Protein AF-A0A414SFK8-F1 (afdb_monomer_lite)

Radius of gyration: 30.85 Å; chains: 1; bounding box: 80×55×101 Å

Secondary structure (DSSP, 8-state):
----------EEEEEEEEEEE---S---TT-TT-S--S-B--HHHHHHHTSSEEEEEEEEEEES-GGGGHHHHHHHHHHHHHHT-EEEEEEEEE-S----HHHHHHHHHHHHH----TTSS--EEEEEEE-SHHHHHTT--HHHHHHHHHHHTTT-TTEEEEEE--TTS-BSSGGGGG-TT-B--GGGGSPPBP--EE-TT-----TTGGG----TT-SEEE-S-EEE-TT-EEEEGGG--S-HHHHTTSSEETTTS-HHHHHHHHHHH-B-HHHHHHHHHHHHHHHHHHHHHHHHHHHHHS--TTHHHHHTTS-HHHHHHHHTTT------HHHHHHHHHHHHHHHHHHHHHHHHHHHHHHHHHHHSS-TTHHHHHHHHHHHHHHHHTTT-TT---TTHHHHHHHHHHHHTTT--SS-TTS---------TT-PPPPHHHHHHHHHH-TTS-HHHHHHHHHHHHHHHHHTT--SHHHHHHHHHHHHHHHHHHHHHHHHHHHHHHHHHH--

Sequence (511 aa):
MSESFIKTEKIAIDHLLVEITRKCQLRCAHCLRGDAQNINMSPKIIDKLLESVCVIGTLLFTGGEPTMNLEGMRYFLEKMKANNIALHKLRLITNGCDISEETSTLIKEYYDYITYNQEYGNHKIIISISSDIYHRQSGGNPEKAYDIYKSVFSEYPLVEIALYDISSIPLAIGRAESLEEANANIEAYMPFKKIEVMSKNSHHYCVVRKYYRLEDGIDELIMCPTYVSVYGRVFHAEDSQMEFEQEDNTGVSLECENLIDAIKEHNRDAEYCVACMLAKQLVKDTLLDGDIIVKWFKFINRKLNGYSERVRAVDVDNFNNLAEDGTKYSISDDEAIAVVKEWYDDVGEDGVLRVKKIINEVFEKHLLGEEGIYQRQKAEVAEMLVNLAKTANTIEAPQARGFIKIIAQLANIVERGENEEHFKKEKRYFDKHGEIFLKEDEEMVRGQHPQWSHKDCVRYANSEKWIKYYSGRASNEDKIQLIRHQMILEDIRKKYKASDTINAMLNIQEK

Foldseek 3Di:
DDPPPPPQAEEAEQAEEEAQAQDALFDQLQPQQADRDGFGFDLVLLCQQCVRYAEYNEYEYDHRASVVCLVSLVSSLVSCVVSNHAYQEYEYEGQLPDLDPSVLVSVVVVLVRHPDDPPDAQRAYEYEHEDDPRSVVRPGDRVVSQVSSCVSCVVPVRYHYYYDYPPPQGACHHSNVPPPRHHHDLLQLFFFAAFDKDAPDDDDLDLCCVVDDQDPPHGIYGPANWYQHSQGFIGGPVSVSHHPVVVVVAFFHSVVPHPVVSSVVNRVRGDHPLLSVVLVVVLCVVCVLVVVVVVVVVVVVDDPPCVVVVVVVDPVVVVCCVVVRVPPSDRDLVSSVVSVVSVCVVCPPVSVVVSVVSNVSSCCVVPVPDVPDVVVVVVVVVVVVVVVVVVVQDDDDPVVVSVVVVVVVSVVVPDDDDDPPPPPDDDWDDDDVGDTDDPVLLVVLCVVPVVDDSVLSSLQSVLVVLLVVLVPDDDPVSVVSNVVSVVSNVVSVCVVVVVVVVVVVVVVVVD

Organism: NCBI:txid40520

Structure (mmCIF, N/CA/C/O backbone):
data_AF-A0A414SFK8-F1
#
_entry.id   AF-A0A414SFK8-F1
#
loop_
_atom_site.group_PDB
_atom_site.id
_atom_site.type_symbol
_atom_site.label_atom_id
_atom_site.label_alt_id
_atom_site.label_comp_id
_atom_site.label_asym_id
_atom_site.label_entity_id
_atom_site.label_seq_id
_atom_site.pdbx_PDB_ins_code
_atom_site.Cartn_x
_atom_site.Cartn_y
_atom_site.Cartn_z
_atom_site.occupancy
_atom_site.B_iso_or_equiv
_atom_site.auth_seq_id
_atom_site.auth_comp_id
_atom_site.auth_asym_id
_atom_site.auth_atom_id
_atom_site.pdbx_PDB_model_num
ATOM 1 N N . MET A 1 1 ? -44.038 10.448 -11.517 1.00 35.31 1 MET A N 1
ATOM 2 C CA . MET A 1 1 ? -43.169 9.384 -10.983 1.00 35.31 1 MET A CA 1
ATOM 3 C C . MET A 1 1 ? -41.851 10.054 -10.678 1.00 35.31 1 MET A C 1
ATOM 5 O O . MET A 1 1 ? -41.242 10.572 -11.601 1.00 35.31 1 MET A O 1
ATOM 9 N N . SER A 1 2 ? -41.520 10.212 -9.399 1.00 38.69 2 SER A N 1
ATOM 10 C CA . SER A 1 2 ? -40.255 10.807 -8.977 1.00 38.69 2 SER A CA 1
ATOM 11 C C . SER A 1 2 ? -39.136 9.840 -9.339 1.00 38.69 2 SER A C 1
ATOM 13 O O . SER A 1 2 ? -39.106 8.732 -8.805 1.00 38.69 2 SER A O 1
ATOM 15 N N . GLU A 1 3 ? -38.248 10.244 -10.243 1.00 41.03 3 GLU A N 1
ATOM 16 C CA . GLU A 1 3 ? -36.920 9.647 -10.335 1.00 41.03 3 GLU A CA 1
ATOM 17 C C . GLU A 1 3 ? -36.302 9.760 -8.941 1.00 41.03 3 GLU A C 1
ATOM 19 O O . GLU A 1 3 ? -36.027 10.856 -8.449 1.00 41.03 3 GLU A O 1
ATOM 24 N N . SER A 1 4 ? -36.191 8.632 -8.241 1.00 40.22 4 SER A N 1
ATOM 25 C CA . SER A 1 4 ? -35.352 8.559 -7.059 1.00 40.22 4 SER A CA 1
ATOM 26 C C . SER A 1 4 ? -33.933 8.802 -7.553 1.00 40.22 4 SER A C 1
ATOM 28 O O . SER A 1 4 ? -33.309 7.896 -8.103 1.00 40.22 4 SER A O 1
ATOM 30 N N . PHE A 1 5 ? -33.444 10.033 -7.418 1.00 42.75 5 PHE A N 1
ATOM 31 C CA . PHE A 1 5 ? -32.019 10.312 -7.492 1.00 42.75 5 PHE A CA 1
ATOM 32 C C . PHE A 1 5 ? -31.371 9.478 -6.387 1.00 42.75 5 PHE A C 1
ATOM 34 O O . PHE A 1 5 ? -31.387 9.864 -5.218 1.00 42.75 5 PHE A O 1
ATOM 41 N N . ILE A 1 6 ? -30.885 8.285 -6.736 1.00 44.50 6 ILE A N 1
ATOM 42 C CA . ILE A 1 6 ? -30.001 7.521 -5.865 1.00 44.50 6 ILE A CA 1
ATOM 43 C C . ILE A 1 6 ? -28.760 8.395 -5.763 1.00 44.50 6 ILE A C 1
ATOM 45 O O . ILE A 1 6 ? -28.013 8.543 -6.727 1.00 44.50 6 ILE A O 1
ATOM 49 N N . LYS A 1 7 ? -28.614 9.084 -4.632 1.00 53.25 7 LYS A N 1
ATOM 50 C CA . LYS A 1 7 ? -27.418 9.858 -4.337 1.00 53.25 7 LYS A CA 1
ATOM 51 C C . LYS A 1 7 ? -26.270 8.851 -4.275 1.00 53.25 7 LYS A C 1
ATOM 53 O O . LYS A 1 7 ? -26.233 8.052 -3.345 1.00 53.25 7 LYS A O 1
ATOM 58 N N . THR A 1 8 ? -25.390 8.860 -5.273 1.00 67.06 8 THR A N 1
ATOM 59 C CA . THR A 1 8 ? -24.148 8.090 -5.217 1.00 67.06 8 THR A CA 1
ATOM 60 C C . THR A 1 8 ? -23.345 8.594 -4.026 1.00 67.06 8 THR A C 1
ATOM 62 O O . THR A 1 8 ? -23.148 9.805 -3.880 1.00 67.06 8 THR A O 1
ATOM 65 N N . GLU A 1 9 ? -22.958 7.672 -3.154 1.00 82.75 9 GLU A N 1
ATOM 66 C CA . GLU A 1 9 ? -22.122 7.953 -1.995 1.00 82.75 9 GLU A CA 1
ATOM 67 C C . GLU A 1 9 ? -20.788 8.551 -2.450 1.00 82.75 9 GLU A C 1
ATOM 69 O O . GLU A 1 9 ? -20.199 8.095 -3.431 1.00 82.75 9 GLU A O 1
ATOM 74 N N . LYS A 1 10 ? -20.340 9.616 -1.781 1.00 90.56 10 LYS A N 1
ATOM 75 C CA . LYS A 1 10 ? -19.069 10.279 -2.086 1.00 90.56 10 LYS A CA 1
ATOM 76 C C . LYS A 1 10 ? -17.994 9.845 -1.106 1.00 90.56 10 LYS A C 1
ATOM 78 O O . LYS A 1 10 ? -18.014 10.254 0.055 1.00 90.56 10 LYS A O 1
ATOM 83 N N . ILE A 1 11 ? -17.043 9.063 -1.605 1.00 94.06 11 ILE A N 1
ATOM 84 C CA . ILE A 1 11 ? -15.969 8.474 -0.808 1.00 94.06 11 ILE A CA 1
ATOM 85 C C . ILE A 1 11 ? -14.662 9.223 -1.060 1.00 94.06 11 ILE A C 1
ATOM 87 O O . ILE A 1 11 ? -14.257 9.423 -2.210 1.00 94.06 11 ILE A O 1
ATOM 91 N N . ALA A 1 12 ? -13.986 9.604 0.016 1.00 93.06 12 ALA A N 1
ATOM 92 C CA . ALA A 1 12 ? -12.593 10.026 -0.011 1.00 93.06 12 ALA A CA 1
ATOM 93 C C . ALA A 1 12 ? -11.696 8.889 0.495 1.00 93.06 12 ALA A C 1
ATOM 95 O O . ALA A 1 12 ? -12.040 8.204 1.457 1.00 93.06 12 ALA A O 1
ATOM 96 N N . ILE A 1 13 ? -10.539 8.696 -0.135 1.00 93.81 13 ILE A N 1
ATOM 97 C CA . ILE A 1 13 ? -9.527 7.725 0.294 1.00 93.81 13 ILE A CA 1
ATOM 98 C C . ILE A 1 13 ? -8.239 8.472 0.575 1.00 93.81 13 ILE A C 1
ATOM 100 O O . ILE A 1 13 ? -7.721 9.145 -0.314 1.00 93.81 13 ILE A O 1
ATOM 104 N N . ASP A 1 14 ? -7.696 8.334 1.779 1.00 90.38 14 ASP A N 1
ATOM 105 C CA . ASP A 1 14 ? -6.441 9.003 2.113 1.00 90.38 14 ASP A CA 1
ATOM 106 C C . ASP A 1 14 ? -5.237 8.345 1.419 1.00 90.38 14 ASP A C 1
ATOM 108 O O . ASP A 1 14 ? -4.457 9.008 0.735 1.00 90.38 14 ASP A O 1
ATOM 112 N N . HIS A 1 15 ? -5.136 7.015 1.492 1.00 92.50 15 HIS A N 1
ATOM 113 C CA . HIS A 1 15 ? -4.057 6.239 0.879 1.00 92.50 15 HIS A CA 1
ATOM 114 C C . HIS A 1 15 ? -4.595 5.006 0.144 1.00 92.50 15 HIS A C 1
ATOM 116 O O . HIS A 1 15 ? -5.118 4.081 0.767 1.00 92.50 15 HIS A O 1
ATOM 122 N N . LEU A 1 16 ? -4.410 4.967 -1.177 1.00 97.19 16 LEU A N 1
ATOM 123 C CA . LEU A 1 16 ? -4.810 3.866 -2.050 1.00 97.19 16 LEU A CA 1
ATOM 124 C C . LEU A 1 16 ? -3.583 3.227 -2.712 1.00 97.19 16 LEU A C 1
ATOM 126 O O . LEU A 1 16 ? -2.875 3.877 -3.481 1.00 97.19 16 LEU A O 1
ATOM 130 N N . LEU A 1 17 ? -3.355 1.944 -2.442 1.00 97.88 17 LEU A N 1
ATOM 131 C CA . LEU A 1 17 ? -2.344 1.122 -3.098 1.00 97.88 17 LEU A CA 1
ATOM 132 C C . LEU A 1 17 ? -3.031 0.222 -4.125 1.00 97.88 17 LEU A C 1
ATOM 134 O O . LEU A 1 17 ? -3.927 -0.547 -3.783 1.00 97.88 17 LEU A O 1
ATOM 138 N N . VAL A 1 18 ? -2.595 0.306 -5.377 1.00 98.31 18 VAL A N 1
ATOM 139 C CA . VAL A 1 18 ? -3.179 -0.443 -6.493 1.00 98.31 18 VAL A CA 1
ATOM 140 C C . VAL A 1 18 ? -2.128 -1.379 -7.066 1.00 98.31 18 VAL A C 1
ATOM 142 O O . VAL A 1 18 ? -1.148 -0.929 -7.670 1.00 98.31 18 VAL A O 1
ATOM 145 N N . GLU A 1 19 ? -2.342 -2.685 -6.909 1.00 97.94 19 GLU A N 1
ATOM 146 C CA . GLU A 1 19 ? -1.593 -3.702 -7.641 1.00 97.94 19 GLU A CA 1
ATOM 147 C C . GLU A 1 19 ? -2.032 -3.700 -9.104 1.00 97.94 19 GLU A C 1
ATOM 149 O O . GLU A 1 19 ? -2.952 -4.407 -9.517 1.00 97.94 19 GLU A O 1
ATOM 154 N N . ILE A 1 20 ? -1.376 -2.879 -9.918 1.00 98.50 20 ILE A N 1
ATOM 155 C CA . ILE A 1 20 ? -1.785 -2.707 -11.312 1.00 98.50 20 ILE A CA 1
ATOM 156 C C . ILE A 1 20 ? -1.365 -3.904 -12.181 1.00 98.50 20 ILE A C 1
ATOM 158 O O . ILE A 1 20 ? -1.947 -4.143 -13.244 1.00 98.50 20 ILE A O 1
ATOM 162 N N . THR A 1 21 ? -0.361 -4.676 -11.750 1.00 98.62 21 THR A N 1
ATOM 163 C CA . THR A 1 21 ? 0.155 -5.850 -12.466 1.00 98.62 21 THR A CA 1
ATOM 164 C C . THR A 1 21 ? 0.983 -6.764 -11.567 1.00 98.62 21 THR A C 1
ATOM 166 O O . THR A 1 21 ? 1.664 -6.298 -10.662 1.00 98.62 21 THR A O 1
ATOM 169 N N . ARG A 1 22 ? 1.011 -8.064 -11.866 1.00 98.19 22 ARG A N 1
ATOM 170 C CA . ARG A 1 22 ? 1.946 -9.030 -11.256 1.00 98.19 22 ARG A CA 1
ATOM 171 C C . ARG A 1 22 ? 3.160 -9.330 -12.134 1.00 98.19 22 ARG A C 1
ATOM 173 O O . ARG A 1 22 ? 4.032 -10.112 -11.748 1.00 98.19 22 ARG A O 1
ATOM 180 N N . LYS A 1 23 ? 3.238 -8.710 -13.316 1.00 98.44 23 LYS A N 1
ATOM 181 C CA . LYS A 1 23 ? 4.384 -8.838 -14.219 1.00 98.44 23 LYS A CA 1
ATOM 182 C C . LYS A 1 23 ? 5.592 -8.160 -13.600 1.00 98.44 23 LYS A C 1
ATOM 184 O O . LYS A 1 23 ? 5.472 -7.078 -13.045 1.00 98.44 23 LYS A O 1
ATOM 189 N N . CYS A 1 24 ? 6.759 -8.768 -13.749 1.00 97.94 24 CYS A N 1
ATOM 190 C CA . CYS A 1 24 ? 8.037 -8.155 -13.423 1.00 97.94 24 CYS A CA 1
ATOM 191 C C . CYS A 1 24 ? 9.111 -8.777 -14.315 1.00 97.94 24 CYS A C 1
ATOM 193 O O . CYS A 1 24 ? 9.146 -9.994 -14.495 1.00 97.94 24 CYS A O 1
ATOM 195 N N . GLN A 1 25 ? 9.978 -7.946 -14.882 1.00 96.75 25 GLN A N 1
ATOM 196 C CA . GLN A 1 25 ? 11.126 -8.384 -15.678 1.00 96.75 25 GLN A CA 1
ATOM 197 C C . GLN A 1 25 ? 12.316 -8.827 -14.819 1.00 96.75 25 GLN A C 1
ATOM 199 O O . GLN A 1 25 ? 13.247 -9.440 -15.338 1.00 96.75 25 GLN A O 1
ATOM 204 N N . LEU A 1 26 ? 12.305 -8.517 -13.519 1.00 96.06 26 LEU A N 1
ATOM 205 C CA . LEU A 1 26 ? 13.343 -8.937 -12.586 1.00 96.06 26 LEU A CA 1
ATOM 206 C C . LEU A 1 26 ? 12.920 -10.180 -11.807 1.00 96.06 26 LEU A C 1
ATOM 208 O O . LEU A 1 26 ? 11.752 -10.380 -11.476 1.00 96.06 26 LEU A O 1
ATOM 212 N N . ARG A 1 27 ? 13.917 -10.987 -11.437 1.00 95.44 27 ARG A N 1
ATOM 213 C CA . ARG A 1 27 ? 13.750 -12.165 -10.581 1.00 95.44 27 ARG A CA 1
ATOM 214 C C . ARG A 1 27 ? 14.503 -12.005 -9.258 1.00 95.44 27 ARG A C 1
ATOM 216 O O . ARG A 1 27 ? 15.289 -12.865 -8.875 1.00 95.44 27 ARG A O 1
ATOM 223 N N . CYS A 1 28 ? 14.255 -10.891 -8.563 1.00 93.12 28 CYS A N 1
ATOM 224 C CA . CYS A 1 28 ? 14.889 -10.555 -7.285 1.00 93.12 28 CYS A CA 1
ATOM 225 C C . CYS A 1 28 ? 14.759 -11.693 -6.273 1.00 93.12 28 CYS A C 1
ATOM 227 O O . CYS A 1 28 ? 13.638 -12.091 -5.948 1.00 93.12 28 CYS A O 1
ATOM 229 N N . ALA A 1 29 ? 15.885 -12.182 -5.750 1.00 91.12 29 ALA A N 1
ATOM 230 C CA . ALA A 1 29 ? 15.900 -13.288 -4.794 1.00 91.12 29 ALA A CA 1
ATOM 231 C C . ALA A 1 29 ? 15.123 -12.969 -3.505 1.00 91.12 29 ALA A C 1
ATOM 233 O O . ALA A 1 29 ? 14.539 -13.866 -2.923 1.00 91.12 29 ALA A O 1
ATOM 234 N N . HIS A 1 30 ? 15.034 -11.695 -3.106 1.00 90.50 30 HIS A N 1
ATOM 235 C CA . HIS A 1 30 ? 14.274 -11.290 -1.921 1.00 90.50 30 HIS A CA 1
ATOM 236 C C . HIS A 1 30 ? 12.776 -11.029 -2.155 1.00 90.50 30 HIS A C 1
ATOM 238 O O . HIS A 1 30 ? 12.106 -10.499 -1.271 1.00 90.50 30 HIS A O 1
ATOM 244 N N . CYS A 1 31 ? 12.247 -11.279 -3.356 1.00 93.06 31 CYS A N 1
ATOM 245 C CA . CYS A 1 31 ? 10.874 -10.883 -3.659 1.00 93.06 31 CYS A CA 1
ATOM 246 C C . CYS A 1 31 ? 9.880 -11.680 -2.806 1.00 93.06 31 CYS A C 1
ATOM 248 O O . CYS A 1 31 ? 9.648 -12.865 -3.054 1.00 93.06 31 CYS A O 1
ATOM 250 N N . LEU A 1 32 ? 9.272 -10.985 -1.841 1.00 91.12 32 LEU A N 1
ATOM 251 C CA . LEU A 1 32 ? 8.281 -11.542 -0.918 1.00 91.12 32 LEU A CA 1
ATOM 252 C C . LEU A 1 32 ? 6.993 -11.985 -1.620 1.00 91.12 32 LEU A C 1
ATOM 254 O O . LEU A 1 32 ? 6.227 -12.754 -1.063 1.00 91.12 32 LEU A O 1
ATOM 258 N N . ARG A 1 33 ? 6.751 -11.491 -2.841 1.00 93.38 33 ARG A N 1
ATOM 259 C CA . ARG A 1 33 ? 5.560 -11.817 -3.634 1.00 93.38 33 ARG A CA 1
ATOM 260 C C . ARG A 1 33 ? 5.656 -13.173 -4.338 1.00 93.38 33 ARG A C 1
ATOM 262 O O . ARG A 1 33 ? 4.652 -13.634 -4.863 1.00 93.38 33 ARG A O 1
ATOM 269 N N . GLY A 1 34 ? 6.846 -13.782 -4.364 1.00 93.19 34 GLY A N 1
ATOM 270 C CA . GLY A 1 34 ? 7.109 -15.016 -5.101 1.00 93.19 34 GLY A CA 1
ATOM 271 C C . GLY A 1 34 ? 7.514 -14.766 -6.557 1.00 93.19 34 GLY A C 1
ATOM 272 O O . GLY A 1 34 ? 8.214 -13.796 -6.882 1.00 93.19 34 GLY A O 1
ATOM 273 N N . ASP A 1 35 ? 7.136 -15.682 -7.447 1.00 94.62 35 ASP A N 1
ATOM 274 C CA . ASP A 1 35 ? 7.409 -15.562 -8.880 1.00 94.62 35 ASP A CA 1
ATOM 275 C C . ASP A 1 35 ? 6.432 -14.608 -9.581 1.00 94.62 35 ASP A C 1
ATOM 277 O O . ASP A 1 35 ? 5.259 -14.505 -9.240 1.00 94.62 35 ASP A O 1
ATOM 281 N N . ALA A 1 36 ? 6.938 -13.871 -10.576 1.00 96.69 36 ALA A N 1
ATOM 282 C CA . ALA A 1 36 ? 6.114 -12.940 -11.337 1.00 96.69 36 ALA A CA 1
ATOM 283 C C . ALA A 1 36 ? 5.043 -13.697 -12.134 1.00 96.69 36 ALA A C 1
ATOM 285 O O . ALA A 1 36 ? 5.324 -14.730 -12.747 1.00 96.69 36 ALA A O 1
ATOM 286 N N . GLN A 1 37 ? 3.835 -13.142 -12.188 1.00 97.50 37 GLN A N 1
ATOM 287 C CA . GLN A 1 37 ? 2.703 -13.730 -12.902 1.00 97.50 37 GLN A CA 1
ATOM 288 C C . GLN A 1 37 ? 2.314 -12.825 -14.078 1.00 97.50 37 GLN A C 1
ATOM 290 O O . GLN A 1 37 ? 2.350 -11.599 -13.985 1.00 97.50 37 GLN A O 1
ATOM 295 N N . ASN A 1 38 ? 1.930 -13.404 -15.218 1.00 97.44 38 ASN A N 1
ATOM 296 C CA . ASN A 1 38 ? 1.583 -12.636 -16.420 1.00 97.44 38 ASN A CA 1
ATOM 297 C C . ASN A 1 38 ? 0.151 -12.067 -16.356 1.00 97.44 38 ASN A C 1
ATOM 299 O O . ASN A 1 38 ? -0.699 -12.427 -17.170 1.00 97.44 38 ASN A O 1
ATOM 303 N N . ILE A 1 39 ? -0.122 -11.210 -15.370 1.00 98.00 39 ILE A N 1
ATOM 304 C CA . ILE A 1 39 ? -1.474 -10.751 -15.022 1.00 98.00 39 ILE A CA 1
ATOM 305 C C . ILE A 1 39 ? -1.474 -9.235 -14.846 1.00 98.00 39 ILE A C 1
ATOM 307 O O . ILE A 1 39 ? -0.597 -8.681 -14.188 1.00 98.00 39 ILE A O 1
ATOM 311 N N . ASN A 1 40 ? -2.464 -8.577 -15.442 1.00 98.56 40 ASN A N 1
ATOM 312 C CA . ASN A 1 40 ? -2.733 -7.149 -15.303 1.00 98.56 40 ASN A CA 1
ATOM 313 C C . ASN A 1 40 ? -4.104 -6.958 -14.656 1.00 98.56 40 ASN A C 1
ATOM 315 O O . ASN A 1 40 ? -5.007 -7.765 -14.890 1.00 98.56 40 ASN A O 1
ATOM 319 N N . MET A 1 41 ? -4.270 -5.874 -13.899 1.00 98.00 41 MET A N 1
ATOM 320 C CA . MET A 1 41 ? -5.573 -5.502 -13.356 1.00 98.00 41 MET A CA 1
ATOM 321 C C . MET A 1 41 ? -6.537 -5.196 -14.504 1.00 98.00 41 MET A C 1
ATOM 323 O O . MET A 1 41 ? -6.173 -4.529 -15.476 1.00 98.00 41 MET A O 1
ATOM 327 N N . SER A 1 42 ? -7.769 -5.696 -14.404 1.00 97.56 42 SER A N 1
ATOM 328 C CA . SER A 1 42 ? -8.761 -5.495 -15.459 1.00 97.56 42 SER A CA 1
ATOM 329 C C . SER A 1 42 ? -9.397 -4.094 -15.396 1.00 97.56 42 SER A C 1
ATOM 331 O O . SER A 1 42 ? -9.637 -3.578 -14.301 1.00 97.56 42 SER A O 1
ATOM 333 N N . PRO A 1 43 ? -9.781 -3.506 -16.547 1.00 97.75 43 PRO A N 1
ATOM 334 C CA . PRO A 1 43 ? -10.561 -2.267 -16.595 1.00 97.75 43 PRO A CA 1
ATOM 335 C C . PRO A 1 43 ? -11.843 -2.305 -15.753 1.00 97.75 43 PRO A C 1
ATOM 337 O O . PRO A 1 43 ? -12.206 -1.311 -15.136 1.00 97.75 43 PRO A O 1
ATOM 340 N N . LYS A 1 44 ? -12.502 -3.470 -15.674 1.00 96.69 44 LYS A N 1
ATOM 341 C CA . LYS A 1 44 ? -13.716 -3.678 -14.869 1.00 96.69 44 LYS A CA 1
ATOM 342 C C . LYS A 1 44 ? -13.462 -3.431 -13.377 1.00 96.69 44 LYS A C 1
ATOM 344 O O . LYS A 1 44 ? -14.298 -2.825 -12.716 1.00 96.69 44 LYS A O 1
ATOM 349 N N . ILE A 1 45 ? -12.324 -3.890 -12.855 1.00 96.94 45 ILE A N 1
ATOM 350 C CA . ILE A 1 45 ? -11.947 -3.676 -11.450 1.00 96.94 45 ILE A CA 1
ATOM 351 C C . ILE A 1 45 ? -11.664 -2.194 -11.199 1.00 96.94 45 ILE A C 1
ATOM 353 O O . ILE A 1 45 ? -12.142 -1.652 -10.208 1.00 96.94 45 ILE A O 1
ATOM 357 N N . ILE A 1 46 ? -10.947 -1.532 -12.113 1.00 98.06 46 ILE A N 1
ATOM 358 C CA . ILE A 1 46 ? -10.656 -0.093 -12.022 1.00 98.06 46 ILE A CA 1
ATOM 359 C C . ILE A 1 46 ? -11.957 0.718 -12.013 1.00 98.06 46 ILE A C 1
ATOM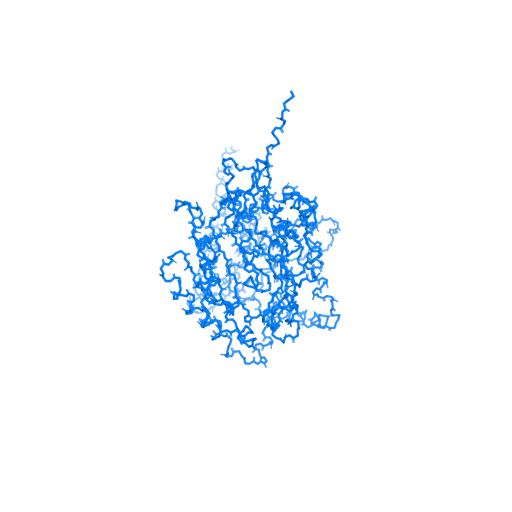 361 O O . ILE A 1 46 ? -12.148 1.567 -11.145 1.00 98.06 46 ILE A O 1
ATOM 365 N N . ASP A 1 47 ? -12.877 0.416 -12.931 1.00 96.56 47 ASP A N 1
ATOM 366 C CA . ASP A 1 47 ? -14.190 1.063 -13.003 1.00 96.56 47 ASP A CA 1
ATOM 367 C C . ASP A 1 47 ? -14.966 0.904 -11.697 1.00 96.56 47 ASP A C 1
ATOM 369 O O . ASP A 1 47 ? -15.543 1.867 -11.197 1.00 96.56 47 ASP A O 1
ATOM 373 N N . LYS A 1 48 ? -14.952 -0.308 -11.133 1.00 95.12 48 LYS A N 1
ATOM 374 C CA . LYS A 1 48 ? -15.679 -0.626 -9.907 1.00 95.12 48 LYS A CA 1
ATOM 375 C C . LYS A 1 48 ? -15.074 0.040 -8.672 1.00 95.12 48 LYS A C 1
ATOM 377 O O . LYS A 1 48 ? -15.810 0.541 -7.828 1.00 95.12 48 LYS A O 1
ATOM 382 N N . LEU A 1 49 ? -13.746 0.082 -8.589 1.00 96.38 49 LEU A N 1
ATOM 383 C CA . LEU A 1 49 ? -13.014 0.773 -7.530 1.00 96.38 49 LEU A CA 1
ATOM 384 C C . LEU A 1 49 ? -13.316 2.277 -7.526 1.00 96.38 49 LEU A C 1
ATOM 386 O O . LEU A 1 49 ? -13.504 2.862 -6.465 1.00 96.38 49 LEU A O 1
ATOM 390 N N . LEU A 1 50 ? -13.378 2.895 -8.707 1.00 96.56 50 LEU A N 1
ATOM 391 C CA . LEU A 1 50 ? -13.528 4.343 -8.870 1.00 96.56 50 LEU A CA 1
ATOM 392 C C . LEU A 1 50 ? -14.988 4.814 -8.997 1.00 96.56 50 LEU A C 1
ATOM 394 O O . LEU A 1 50 ? -15.223 6.002 -9.207 1.00 96.56 50 LEU A O 1
ATOM 398 N N . GLU A 1 51 ? -15.968 3.914 -8.872 1.00 92.50 51 GLU A N 1
ATOM 399 C CA . GLU A 1 51 ? -17.397 4.200 -9.089 1.00 92.50 51 GLU A CA 1
ATOM 400 C C . GLU A 1 51 ? -17.959 5.254 -8.116 1.00 92.50 51 GLU A C 1
ATOM 402 O O . GLU A 1 51 ? -18.787 6.078 -8.500 1.00 92.50 51 GLU A O 1
ATOM 407 N N . SER A 1 52 ? -17.519 5.238 -6.855 1.00 89.00 52 SER A N 1
ATOM 408 C CA . SER A 1 52 ? -18.016 6.124 -5.781 1.00 89.00 52 SER A CA 1
ATOM 409 C C . SER A 1 52 ? -16.911 6.968 -5.130 1.00 89.00 52 SER A C 1
ATOM 411 O O . SER A 1 52 ? -17.149 7.717 -4.183 1.00 89.00 52 SER A O 1
ATOM 413 N N . VAL A 1 53 ? -15.686 6.871 -5.650 1.00 95.44 53 VAL A N 1
ATOM 414 C CA . VAL A 1 53 ? -14.536 7.637 -5.163 1.00 95.44 53 VAL A CA 1
ATOM 415 C C . VAL A 1 53 ? -14.554 9.022 -5.794 1.00 95.44 53 VAL A C 1
ATOM 417 O O . VAL A 1 53 ? -14.719 9.159 -7.000 1.00 95.44 53 VAL A O 1
ATOM 420 N N . CYS A 1 54 ? -14.367 10.055 -4.979 1.00 94.31 54 CYS A N 1
ATOM 421 C CA . CYS A 1 54 ? -14.302 11.446 -5.431 1.00 94.31 54 CYS A CA 1
ATOM 422 C C . CYS A 1 54 ? -12.982 12.138 -5.074 1.00 94.31 54 CYS A C 1
ATOM 424 O O . CYS A 1 54 ? -12.634 13.134 -5.705 1.00 94.31 54 CYS A O 1
ATOM 426 N N . VAL A 1 55 ? -12.223 11.596 -4.117 1.00 92.75 55 VAL A N 1
ATOM 427 C CA . VAL A 1 55 ? -10.902 12.101 -3.728 1.00 92.75 55 VAL A CA 1
ATOM 428 C C . VAL A 1 55 ? -9.975 10.928 -3.428 1.00 92.75 55 VAL A C 1
ATOM 430 O O . VAL A 1 55 ? -10.353 10.002 -2.709 1.00 92.75 55 VAL A O 1
ATOM 433 N N . ILE A 1 56 ? -8.750 11.000 -3.943 1.00 93.88 56 ILE A N 1
ATOM 434 C CA . ILE A 1 56 ? -7.627 10.144 -3.571 1.00 93.88 56 ILE A CA 1
ATOM 435 C C . ILE A 1 56 ? -6.494 11.049 -3.080 1.00 93.88 56 ILE A C 1
ATOM 437 O O . ILE A 1 56 ? -5.914 11.815 -3.853 1.00 93.88 56 ILE A O 1
ATOM 441 N N . GLY A 1 57 ? -6.164 10.950 -1.793 1.00 90.00 57 GLY A N 1
ATOM 442 C CA . GLY A 1 57 ? -5.045 11.669 -1.193 1.00 90.00 57 GLY A CA 1
ATOM 443 C C . GLY A 1 57 ? -3.726 11.214 -1.811 1.00 90.00 57 GLY A C 1
ATOM 444 O O . GLY A 1 57 ? -3.057 11.969 -2.510 1.00 90.00 57 GLY A O 1
ATOM 445 N N . THR A 1 58 ? -3.375 9.947 -1.621 1.00 92.06 58 THR A N 1
ATOM 446 C CA . THR A 1 58 ? -2.183 9.331 -2.206 1.00 92.06 58 THR A CA 1
ATOM 447 C C . THR A 1 58 ? -2.558 8.090 -2.999 1.00 92.06 58 THR A C 1
ATOM 449 O O . THR A 1 58 ? -3.025 7.108 -2.428 1.00 92.06 58 THR A O 1
ATOM 452 N N . LEU A 1 59 ? -2.276 8.107 -4.299 1.00 97.12 59 LEU A N 1
ATOM 453 C CA . LEU A 1 59 ? -2.303 6.924 -5.154 1.00 97.12 59 LEU A CA 1
ATOM 454 C C . LEU A 1 59 ? -0.901 6.325 -5.231 1.00 97.12 59 LEU A C 1
ATOM 456 O O . LEU A 1 59 ? 0.045 7.024 -5.586 1.00 97.12 59 LEU A O 1
ATOM 460 N N . LEU A 1 60 ? -0.758 5.039 -4.933 1.00 96.81 60 LEU A N 1
ATOM 461 C CA . LEU A 1 60 ? 0.488 4.298 -5.091 1.00 96.81 60 LEU A CA 1
ATOM 462 C C . LEU A 1 60 ? 0.275 3.142 -6.067 1.00 96.81 60 LEU A C 1
ATOM 464 O O . LEU A 1 60 ? -0.481 2.215 -5.777 1.00 96.81 60 LEU A O 1
ATOM 468 N N . PHE A 1 61 ? 0.980 3.168 -7.198 1.00 97.94 61 PHE A N 1
ATOM 469 C CA . PHE A 1 61 ? 1.034 2.015 -8.098 1.00 97.94 61 PHE A CA 1
ATOM 470 C C . PHE A 1 61 ? 2.104 1.026 -7.641 1.00 97.94 61 PHE A C 1
ATOM 472 O O . PHE A 1 61 ? 3.258 1.400 -7.419 1.00 97.94 61 PHE A O 1
ATOM 479 N N . THR A 1 62 ? 1.700 -0.235 -7.497 1.00 94.44 62 THR A N 1
ATOM 480 C CA . THR A 1 62 ? 2.536 -1.347 -7.031 1.00 94.44 62 THR A CA 1
ATOM 481 C C . THR A 1 62 ? 2.243 -2.628 -7.819 1.00 94.44 62 THR A C 1
ATOM 483 O O . THR A 1 62 ? 1.482 -2.620 -8.792 1.00 94.44 62 THR A O 1
ATOM 486 N N . GLY A 1 63 ? 2.860 -3.729 -7.394 1.00 94.25 63 GLY A N 1
ATOM 487 C CA . GLY A 1 63 ? 2.637 -5.080 -7.881 1.00 94.25 63 GLY A CA 1
ATOM 488 C C . GLY A 1 63 ? 3.949 -5.832 -8.051 1.00 94.25 63 GLY A C 1
ATOM 489 O O . GLY A 1 63 ? 4.771 -5.853 -7.139 1.00 94.25 63 GLY A O 1
ATOM 490 N N . GLY A 1 64 ? 4.152 -6.441 -9.220 1.00 96.12 64 GLY A N 1
ATOM 491 C CA . GLY A 1 64 ? 5.472 -6.919 -9.634 1.00 96.12 64 GLY A CA 1
ATOM 492 C C . GLY A 1 64 ? 6.383 -5.743 -9.998 1.00 96.12 64 GLY A C 1
ATOM 493 O O . GLY A 1 64 ? 7.244 -5.339 -9.226 1.00 96.12 64 GLY A O 1
ATOM 494 N N . GLU A 1 65 ? 6.180 -5.186 -11.187 1.00 97.69 65 GLU A N 1
ATOM 495 C CA . GLU A 1 65 ? 6.741 -3.914 -11.634 1.00 97.69 65 GLU A CA 1
ATOM 496 C C . GLU A 1 65 ? 5.616 -3.094 -12.281 1.00 97.69 65 GLU A C 1
ATOM 498 O O . GLU A 1 65 ? 5.156 -3.460 -13.365 1.00 97.69 65 GLU A O 1
ATOM 503 N N . PRO A 1 66 ? 5.159 -1.991 -11.666 1.00 97.94 66 PRO A N 1
ATOM 504 C CA . PRO A 1 66 ? 4.019 -1.227 -12.173 1.00 97.94 66 PRO A CA 1
ATOM 505 C C . PRO A 1 66 ? 4.224 -0.692 -13.598 1.00 97.94 66 PRO A C 1
ATOM 507 O O . PRO A 1 66 ? 3.272 -0.681 -14.380 1.00 97.94 66 PRO A O 1
ATOM 510 N N . THR A 1 67 ? 5.458 -0.338 -13.984 1.00 97.94 67 THR A N 1
ATOM 511 C CA . THR A 1 67 ? 5.759 0.143 -15.349 1.00 97.94 67 THR A CA 1
ATOM 512 C C . THR A 1 67 ? 5.564 -0.924 -16.436 1.00 97.94 67 THR A C 1
ATOM 514 O O . THR A 1 67 ? 5.448 -0.593 -17.610 1.00 97.94 67 THR A O 1
ATOM 517 N N . MET A 1 68 ? 5.387 -2.203 -16.079 1.00 98.19 68 MET A N 1
ATOM 518 C CA . MET A 1 68 ? 4.996 -3.263 -17.024 1.00 98.19 68 MET A CA 1
ATOM 519 C C . MET A 1 68 ? 3.504 -3.225 -17.413 1.00 98.19 68 MET A C 1
ATOM 521 O O . MET A 1 68 ? 3.054 -4.058 -18.209 1.00 98.19 68 MET A O 1
ATOM 525 N N . ASN A 1 69 ? 2.721 -2.290 -16.860 1.00 98.44 69 ASN A N 1
ATOM 526 C CA . ASN A 1 69 ? 1.319 -2.068 -17.220 1.00 98.44 69 ASN A CA 1
ATOM 527 C C . ASN A 1 69 ? 0.958 -0.574 -17.340 1.00 98.44 69 ASN A C 1
ATOM 529 O O . ASN A 1 69 ? 0.018 -0.090 -16.703 1.00 98.44 69 ASN A O 1
ATOM 533 N N . LEU A 1 70 ? 1.679 0.146 -18.207 1.00 98.56 70 LEU A N 1
ATOM 534 C CA . LEU A 1 70 ? 1.391 1.554 -18.522 1.00 98.56 70 LEU A CA 1
ATOM 535 C C . LEU A 1 70 ? -0.032 1.763 -19.053 1.00 98.56 70 LEU A C 1
ATOM 537 O O . LEU A 1 70 ? -0.658 2.771 -18.740 1.00 98.56 70 LEU A O 1
ATOM 541 N N . GLU A 1 71 ? -0.572 0.803 -19.807 1.00 98.50 71 GLU A N 1
ATOM 542 C CA . GLU A 1 71 ? -1.953 0.852 -20.299 1.00 98.50 71 GLU A CA 1
ATOM 543 C C . GLU A 1 71 ? -2.964 0.871 -19.144 1.00 98.50 71 GLU A C 1
ATOM 545 O O . GLU A 1 71 ? -3.858 1.716 -19.127 1.00 98.50 71 GLU A O 1
ATOM 550 N N . GLY A 1 72 ? -2.793 0.004 -18.140 1.00 98.56 72 GLY A N 1
ATOM 551 C CA . GLY A 1 72 ? -3.636 -0.003 -16.944 1.00 98.56 72 GLY A CA 1
ATOM 552 C C . GLY A 1 72 ? -3.525 1.294 -16.143 1.00 98.56 72 GLY A C 1
ATOM 553 O O . GLY A 1 72 ? -4.544 1.860 -15.749 1.00 98.56 72 GLY A O 1
ATOM 554 N N . MET A 1 73 ? -2.306 1.810 -15.960 1.00 98.75 73 MET A N 1
ATOM 555 C CA . MET A 1 73 ? -2.078 3.101 -15.297 1.00 98.75 73 MET A CA 1
ATOM 556 C C . MET A 1 73 ? -2.725 4.265 -16.064 1.00 98.75 73 MET A C 1
ATOM 558 O O . MET A 1 73 ? -3.295 5.166 -15.449 1.00 98.75 73 MET A O 1
ATOM 562 N N . ARG A 1 74 ? -2.675 4.255 -17.399 1.00 98.75 74 ARG A N 1
ATOM 563 C CA . ARG A 1 74 ? -3.320 5.265 -18.249 1.00 98.75 74 ARG A CA 1
ATOM 564 C C . ARG A 1 74 ? -4.839 5.163 -18.180 1.00 98.75 74 ARG A C 1
ATOM 566 O O . ARG A 1 74 ? -5.504 6.173 -17.996 1.00 98.75 74 ARG A O 1
ATOM 573 N N . TYR A 1 75 ? -5.390 3.953 -18.255 1.00 98.81 75 TYR A N 1
ATOM 574 C CA . TYR A 1 75 ? -6.826 3.730 -18.101 1.00 98.81 75 TYR A CA 1
ATOM 575 C C . TYR A 1 75 ? -7.338 4.226 -16.741 1.00 98.81 75 TYR A C 1
ATOM 577 O O . TYR A 1 75 ? -8.390 4.858 -16.672 1.00 98.81 75 TYR A O 1
ATOM 585 N N . PHE A 1 76 ? -6.566 4.004 -15.673 1.00 98.75 76 PHE A N 1
ATOM 586 C CA . PHE A 1 76 ? -6.862 4.527 -14.340 1.00 98.75 76 PHE A CA 1
ATOM 587 C C . PHE A 1 76 ? -6.965 6.058 -14.343 1.00 98.75 76 PHE A C 1
ATOM 589 O O . PHE A 1 76 ? -7.969 6.602 -13.887 1.00 98.75 76 PHE A O 1
ATOM 596 N N . LEU A 1 77 ? -5.981 6.751 -14.930 1.00 98.69 77 LEU A N 1
ATOM 597 C CA . LEU A 1 77 ? -5.986 8.211 -15.063 1.00 98.69 77 LEU A CA 1
ATOM 598 C C . LEU A 1 77 ? -7.207 8.714 -15.843 1.00 98.69 77 LEU A C 1
ATOM 600 O O . LEU A 1 77 ? -7.878 9.652 -15.415 1.00 98.69 77 LEU A O 1
ATOM 604 N N . GLU A 1 78 ? -7.523 8.080 -16.972 1.00 98.56 78 GLU A N 1
ATOM 605 C CA . GLU A 1 78 ? -8.677 8.458 -17.792 1.00 98.56 78 GLU A CA 1
ATOM 606 C C . GLU A 1 78 ? -10.001 8.261 -17.046 1.00 98.56 78 GLU A C 1
ATOM 608 O O . GLU A 1 78 ? -10.905 9.091 -17.161 1.00 98.56 78 GLU A O 1
ATOM 613 N N . LYS A 1 79 ? -10.109 7.219 -16.215 1.00 98.31 79 LYS A N 1
ATOM 614 C CA . LYS A 1 79 ? -11.281 7.015 -15.357 1.00 98.31 79 LYS A CA 1
ATOM 615 C C . LYS A 1 79 ? -11.383 8.038 -14.240 1.00 98.31 79 LYS A C 1
ATOM 617 O O . LYS A 1 79 ? -12.478 8.543 -14.000 1.00 98.31 79 LYS A O 1
ATOM 622 N N . MET A 1 80 ? -10.268 8.410 -13.615 1.00 97.81 80 MET A N 1
ATOM 623 C CA . MET A 1 80 ? -10.252 9.506 -12.644 1.00 97.81 80 MET A CA 1
ATOM 624 C C . MET A 1 80 ? -10.724 10.818 -13.278 1.00 97.81 80 MET A C 1
ATOM 626 O O . MET A 1 80 ? -11.618 11.470 -12.736 1.00 97.81 80 MET A O 1
ATOM 630 N N . LYS A 1 81 ? -10.197 11.167 -14.462 1.00 97.38 81 LYS A N 1
ATOM 631 C CA . LYS A 1 81 ? -10.618 12.353 -15.226 1.00 97.38 81 LYS A CA 1
ATOM 632 C C . LYS A 1 81 ? -12.112 12.317 -15.540 1.00 97.38 81 LYS A C 1
ATOM 634 O O . LYS A 1 81 ? -12.811 13.286 -15.261 1.00 97.38 81 LYS A O 1
ATOM 639 N N . ALA A 1 82 ? -12.608 11.200 -16.073 1.00 97.19 82 ALA A N 1
ATOM 640 C CA . ALA A 1 82 ? -14.017 11.039 -16.432 1.00 97.19 82 ALA A CA 1
ATOM 641 C C . ALA A 1 82 ? -14.959 11.184 -15.224 1.00 97.19 82 ALA A C 1
ATOM 643 O O . ALA A 1 82 ? -16.032 11.777 -15.345 1.00 97.19 82 ALA A O 1
ATOM 644 N N . ASN A 1 83 ? -14.535 10.691 -14.058 1.00 95.44 83 ASN A N 1
ATOM 645 C CA . ASN A 1 83 ? -15.314 10.734 -12.822 1.00 95.44 83 ASN A CA 1
ATOM 646 C C . ASN A 1 83 ? -15.059 12.007 -11.985 1.00 95.44 83 ASN A C 1
ATOM 648 O O . ASN A 1 83 ? -15.681 12.176 -10.939 1.00 95.44 83 ASN A O 1
ATOM 652 N N . ASN A 1 84 ? -14.201 12.927 -12.449 1.00 94.06 84 ASN A N 1
ATOM 653 C CA . ASN A 1 84 ? -13.774 14.134 -11.726 1.00 94.06 84 ASN A CA 1
ATOM 654 C C . ASN A 1 84 ? -13.201 13.836 -10.326 1.00 94.06 84 ASN A C 1
ATOM 656 O O . ASN A 1 84 ? -13.536 14.513 -9.353 1.00 94.06 84 ASN A O 1
ATOM 660 N N . ILE A 1 85 ? -12.354 12.810 -10.224 1.00 94.81 85 ILE A N 1
ATOM 661 C CA . ILE A 1 85 ? -11.747 12.383 -8.958 1.00 94.81 85 ILE A CA 1
ATOM 662 C C . ILE A 1 85 ? -10.532 13.251 -8.650 1.00 94.81 85 ILE A C 1
ATOM 664 O O . ILE A 1 85 ? -9.565 13.251 -9.403 1.00 94.81 85 ILE A O 1
ATOM 668 N N . ALA A 1 86 ? -10.534 13.956 -7.524 1.00 92.69 86 ALA A N 1
ATOM 669 C CA . ALA A 1 86 ? -9.360 14.719 -7.127 1.00 92.69 86 ALA A CA 1
ATOM 670 C C . ALA A 1 86 ? -8.190 13.784 -6.778 1.00 92.69 86 ALA A C 1
ATOM 672 O O . ALA A 1 86 ? -8.374 12.805 -6.054 1.00 92.69 86 ALA A O 1
ATOM 673 N N . LEU A 1 87 ? -6.988 14.102 -7.260 1.00 92.88 87 LEU A N 1
ATOM 674 C CA . LEU A 1 87 ? -5.747 13.409 -6.902 1.00 92.88 87 LEU A CA 1
ATOM 675 C C . LEU A 1 87 ? -4.777 14.400 -6.272 1.00 92.88 87 LEU A C 1
ATOM 677 O O . LEU A 1 87 ? -4.460 15.413 -6.898 1.00 92.88 87 LEU A O 1
ATOM 681 N N . HIS A 1 88 ? -4.282 14.110 -5.066 1.00 89.25 88 HIS A N 1
ATOM 682 C CA . HIS A 1 88 ? -3.340 15.013 -4.389 1.00 89.25 88 HIS A CA 1
ATOM 683 C C . HIS A 1 88 ? -1.878 14.591 -4.561 1.00 89.25 88 HIS A C 1
ATOM 685 O O . HIS A 1 88 ? -0.998 15.446 -4.686 1.00 89.25 88 HIS A O 1
ATOM 691 N N . LYS A 1 89 ? -1.606 13.283 -4.588 1.00 89.81 89 LYS A N 1
ATOM 692 C CA . LYS A 1 89 ? -0.246 12.742 -4.643 1.00 89.81 89 LYS A CA 1
ATOM 693 C C . LYS A 1 89 ? -0.181 11.431 -5.410 1.00 89.81 89 LYS A C 1
ATOM 695 O O . LYS A 1 89 ? -1.024 10.554 -5.223 1.00 89.81 89 LYS A O 1
ATOM 700 N N . LEU A 1 90 ? 0.880 11.267 -6.194 1.00 94.88 90 LEU A N 1
ATOM 701 C CA . LEU A 1 90 ? 1.230 10.001 -6.834 1.00 94.88 90 LEU A CA 1
ATOM 702 C C . LEU A 1 90 ? 2.518 9.440 -6.224 1.00 94.88 90 LEU A C 1
ATOM 704 O O . LEU A 1 90 ? 3.505 10.153 -6.050 1.00 94.88 90 LEU A O 1
ATOM 708 N N . ARG A 1 91 ? 2.536 8.141 -5.945 1.00 93.62 91 ARG A N 1
ATOM 709 C CA . ARG A 1 91 ? 3.736 7.382 -5.601 1.00 93.62 91 ARG A CA 1
ATOM 710 C C . ARG A 1 91 ? 3.927 6.247 -6.596 1.00 93.62 91 ARG A C 1
ATOM 712 O O . ARG A 1 91 ? 2.994 5.511 -6.911 1.00 93.62 91 ARG A O 1
ATOM 719 N N . LEU A 1 92 ? 5.158 6.087 -7.054 1.00 94.56 92 LEU A N 1
ATOM 720 C CA . LEU A 1 92 ? 5.584 4.990 -7.906 1.00 94.56 92 LEU A CA 1
ATOM 721 C C . LEU A 1 92 ? 6.789 4.320 -7.254 1.00 94.56 92 LEU A C 1
ATOM 723 O O . LEU A 1 92 ? 7.823 4.959 -7.065 1.00 94.56 92 LEU A O 1
ATOM 727 N N . ILE A 1 93 ? 6.652 3.041 -6.910 1.00 90.25 93 ILE A N 1
ATOM 728 C CA . ILE A 1 93 ? 7.781 2.202 -6.505 1.00 90.25 93 ILE A CA 1
ATOM 729 C C . ILE A 1 93 ? 8.153 1.359 -7.720 1.00 90.25 93 ILE A C 1
ATOM 731 O O . ILE A 1 93 ? 7.336 0.579 -8.198 1.00 90.25 93 ILE A O 1
ATOM 735 N N . THR A 1 94 ? 9.363 1.547 -8.238 1.00 95.12 94 THR A N 1
ATOM 736 C CA . THR A 1 94 ? 9.832 0.892 -9.464 1.00 95.12 94 THR A CA 1
ATOM 737 C C . THR A 1 94 ? 11.220 0.306 -9.262 1.00 95.12 94 THR A C 1
ATOM 739 O O . THR A 1 94 ? 12.046 0.845 -8.527 1.00 95.12 94 THR A O 1
ATOM 742 N N . ASN A 1 95 ? 11.520 -0.784 -9.955 1.00 95.19 95 ASN A N 1
ATOM 743 C CA . ASN A 1 95 ? 12.874 -1.316 -10.047 1.00 95.19 95 ASN A CA 1
ATOM 744 C C . ASN A 1 95 ? 13.774 -0.552 -11.042 1.00 95.19 95 ASN A C 1
ATOM 746 O O . ASN A 1 95 ? 14.963 -0.857 -11.150 1.00 95.19 95 ASN A O 1
ATOM 750 N N . GLY A 1 96 ? 13.221 0.426 -11.769 1.00 94.94 96 GLY A N 1
ATOM 751 C CA . GLY A 1 96 ? 13.964 1.327 -12.648 1.00 94.94 96 GLY A CA 1
ATOM 752 C C . GLY A 1 96 ? 14.432 0.722 -13.975 1.00 94.94 96 GLY A C 1
ATOM 753 O O . GLY A 1 96 ? 15.263 1.331 -14.646 1.00 94.94 96 GLY A O 1
ATOM 754 N N . CYS A 1 97 ? 13.955 -0.462 -14.382 1.00 96.94 97 CYS A N 1
ATOM 755 C CA . CYS A 1 97 ? 14.334 -1.013 -15.691 1.00 96.94 97 CYS A CA 1
ATOM 756 C C . CYS A 1 97 ? 13.676 -0.282 -16.861 1.00 96.94 97 CYS A C 1
ATOM 758 O O . CYS A 1 97 ? 14.303 -0.160 -17.914 1.00 96.94 97 CYS A O 1
ATOM 760 N N . ASP A 1 98 ? 12.428 0.166 -16.698 1.00 96.69 98 ASP A N 1
ATOM 761 C CA . ASP A 1 98 ? 11.779 1.002 -17.698 1.00 96.69 98 ASP A CA 1
ATOM 762 C C . ASP A 1 98 ? 12.103 2.473 -17.429 1.00 96.69 98 ASP A C 1
ATOM 764 O O . ASP A 1 98 ? 11.844 3.009 -16.354 1.00 96.69 98 ASP A O 1
ATOM 768 N N . ILE A 1 99 ? 12.719 3.094 -18.425 1.00 96.44 99 ILE A N 1
ATOM 769 C CA . ILE A 1 99 ? 13.164 4.492 -18.480 1.00 96.44 99 ILE A CA 1
ATOM 770 C C . ILE A 1 99 ? 12.758 5.103 -19.830 1.00 96.44 99 ILE A C 1
ATOM 772 O O . ILE A 1 99 ? 13.412 6.011 -20.345 1.00 96.44 99 ILE A O 1
ATOM 776 N N . SER A 1 100 ? 11.733 4.522 -20.457 1.00 97.31 100 SER A N 1
ATOM 777 C CA . SER A 1 100 ? 11.230 4.925 -21.761 1.00 97.31 100 SER A CA 1
ATOM 778 C C . SER A 1 100 ? 10.571 6.304 -21.727 1.00 97.31 100 SER A C 1
ATOM 780 O O . SER A 1 100 ? 10.090 6.793 -20.699 1.00 97.31 100 SER A O 1
ATOM 782 N N . GLU A 1 101 ? 10.505 6.924 -22.905 1.00 97.81 101 GLU A N 1
ATOM 783 C CA . GLU A 1 101 ? 9.753 8.162 -23.102 1.00 97.81 101 GLU A CA 1
ATOM 784 C C . GLU A 1 101 ? 8.269 7.974 -22.757 1.00 97.81 101 GLU A C 1
ATOM 786 O O . GLU A 1 101 ? 7.669 8.871 -22.166 1.00 97.81 101 GLU A O 1
ATOM 791 N N . GLU A 1 102 ? 7.701 6.797 -23.039 1.00 97.94 102 GLU A N 1
ATOM 792 C CA . GLU A 1 102 ? 6.305 6.469 -22.743 1.00 97.94 102 GLU A CA 1
ATOM 793 C C . GLU A 1 102 ? 6.011 6.537 -21.240 1.00 97.94 102 GLU A C 1
ATOM 795 O O . GLU A 1 102 ? 5.078 7.235 -20.832 1.00 97.94 102 GLU A O 1
ATOM 800 N N . THR A 1 103 ? 6.850 5.905 -20.413 1.00 97.81 103 THR A N 1
ATOM 801 C CA . THR A 1 103 ? 6.732 5.977 -18.949 1.00 97.81 103 THR A CA 1
ATOM 802 C C . THR A 1 103 ? 6.840 7.413 -18.455 1.00 97.81 103 THR A C 1
ATOM 804 O O . THR A 1 103 ? 5.993 7.875 -17.686 1.00 97.81 103 THR A O 1
ATOM 807 N N . SER A 1 104 ? 7.828 8.168 -18.944 1.00 97.81 104 SER A N 1
ATOM 808 C CA . SER A 1 104 ? 7.980 9.565 -18.528 1.00 97.81 104 SER A CA 1
ATOM 809 C C . SER A 1 104 ? 6.813 10.457 -18.960 1.00 97.81 104 SER A C 1
ATOM 811 O O . SER A 1 104 ? 6.414 11.343 -18.209 1.00 97.81 104 SER A O 1
ATOM 813 N N . THR A 1 105 ? 6.233 10.207 -20.135 1.00 98.50 105 THR A N 1
ATOM 814 C CA . THR A 1 105 ? 5.075 10.943 -20.657 1.00 98.50 105 THR A CA 1
ATOM 815 C C . THR A 1 105 ? 3.849 10.679 -19.799 1.00 98.50 105 THR A C 1
ATOM 817 O O . THR A 1 105 ? 3.190 11.624 -19.381 1.00 98.50 105 THR A O 1
ATOM 820 N N . LEU A 1 106 ? 3.590 9.418 -19.444 1.00 98.50 106 LEU A N 1
ATOM 821 C CA . LEU A 1 106 ? 2.473 9.083 -18.567 1.00 98.50 106 LEU A CA 1
ATOM 822 C C . LEU A 1 106 ? 2.612 9.746 -17.188 1.00 98.50 106 LEU A C 1
ATOM 824 O O . LEU A 1 106 ? 1.643 10.284 -16.663 1.00 98.50 106 LEU A O 1
ATOM 828 N N . ILE A 1 107 ? 3.815 9.776 -16.612 1.00 98.12 107 ILE A N 1
ATOM 829 C CA . ILE A 1 107 ? 4.057 10.476 -15.340 1.00 98.12 107 ILE A CA 1
ATOM 830 C C . ILE A 1 107 ? 3.787 11.986 -15.471 1.00 98.12 107 ILE A C 1
ATOM 832 O O . ILE A 1 107 ? 3.214 12.577 -14.557 1.00 98.12 107 ILE A O 1
ATOM 836 N N . LYS A 1 108 ? 4.152 12.613 -16.598 1.00 97.81 108 LYS A N 1
ATOM 837 C CA . LYS A 1 108 ? 3.828 14.027 -16.876 1.00 97.81 108 LYS A CA 1
ATOM 838 C C . LYS A 1 108 ? 2.320 14.253 -16.991 1.00 97.81 108 LYS A C 1
ATOM 840 O O . LYS A 1 108 ? 1.819 15.230 -16.457 1.00 97.81 108 LYS A O 1
ATOM 845 N N . GLU A 1 109 ? 1.580 13.328 -17.595 1.00 97.75 109 GLU A N 1
ATOM 846 C CA . GLU A 1 109 ? 0.114 13.413 -17.638 1.00 97.75 109 GLU A CA 1
ATOM 847 C C . GLU A 1 109 ? -0.513 13.344 -16.237 1.00 97.75 109 GLU A C 1
ATOM 849 O O . GLU A 1 109 ? -1.492 14.038 -15.968 1.00 97.75 109 GLU A O 1
ATOM 854 N N . TYR A 1 110 ? 0.053 12.541 -15.331 1.00 97.25 110 TYR A N 1
ATOM 855 C CA . TYR A 1 110 ? -0.339 12.558 -13.919 1.00 97.25 110 TYR A CA 1
ATOM 856 C C . TYR A 1 110 ? 0.040 13.876 -13.236 1.00 97.25 110 TYR A C 1
ATOM 858 O O . TYR A 1 110 ? -0.758 14.398 -12.461 1.00 97.25 110 TYR A O 1
ATOM 866 N N . TYR A 1 111 ? 1.222 14.426 -13.529 1.00 94.88 111 TYR A N 1
ATOM 867 C CA . TYR A 1 111 ? 1.666 15.720 -13.002 1.00 94.88 111 TYR A CA 1
ATOM 868 C C . TYR A 1 111 ? 0.690 16.838 -13.371 1.00 94.88 111 TYR A C 1
ATOM 870 O O . TYR A 1 111 ? 0.280 17.600 -12.500 1.00 94.88 111 TYR A O 1
ATOM 878 N N . ASP A 1 112 ? 0.272 16.884 -14.636 1.00 93.75 112 ASP A N 1
ATOM 879 C CA . ASP A 1 112 ? -0.681 17.876 -15.141 1.00 93.75 112 ASP A CA 1
ATOM 880 C C . ASP A 1 112 ? -2.093 17.678 -14.570 1.00 93.75 112 ASP A C 1
ATOM 882 O O . ASP A 1 112 ? -2.895 18.613 -14.553 1.00 93.75 112 ASP A O 1
ATOM 886 N N . TYR A 1 113 ? -2.415 16.462 -14.121 1.00 94.19 113 TYR A N 1
ATOM 887 C CA . TYR A 1 113 ? -3.728 16.130 -13.584 1.00 94.19 113 TYR A CA 1
ATOM 888 C C . TYR A 1 113 ? -3.887 16.409 -12.089 1.00 94.19 113 TYR A C 1
ATOM 890 O O . TYR A 1 113 ? -5.011 16.667 -11.675 1.00 94.19 113 TYR A O 1
ATOM 898 N N . ILE A 1 114 ? -2.823 16.347 -11.277 1.00 89.94 114 ILE A N 1
ATOM 899 C CA . ILE A 1 114 ? -2.910 16.571 -9.821 1.00 89.94 114 ILE A CA 1
ATOM 900 C C . ILE A 1 114 ? -3.705 17.857 -9.538 1.00 89.94 114 ILE A C 1
ATOM 902 O O . ILE A 1 114 ? -3.319 18.957 -9.928 1.00 89.94 114 ILE A O 1
ATOM 906 N N . THR A 1 115 ? -4.851 17.707 -8.870 1.00 78.00 115 THR A N 1
ATOM 907 C CA . THR A 1 115 ? -5.897 18.744 -8.778 1.00 78.00 115 THR A CA 1
ATOM 908 C C . THR A 1 115 ? -5.848 19.543 -7.476 1.00 78.00 115 THR A C 1
ATOM 910 O O . THR A 1 115 ? -6.744 20.337 -7.194 1.00 78.00 115 THR A O 1
ATOM 913 N N . TYR A 1 116 ? -4.869 19.276 -6.620 1.00 69.75 116 TYR A N 1
ATOM 914 C CA . TYR A 1 116 ? -4.866 19.767 -5.251 1.00 69.75 116 TYR A CA 1
ATOM 915 C C . TYR A 1 116 ? -4.446 21.236 -5.121 1.00 69.75 116 TYR A C 1
ATOM 917 O O . TYR A 1 116 ? -3.547 21.710 -5.814 1.00 69.75 116 TYR A O 1
ATOM 925 N N . ASN A 1 117 ? -5.093 21.950 -4.197 1.00 57.47 117 ASN A N 1
ATOM 926 C CA . ASN A 1 117 ? -4.809 23.350 -3.886 1.00 57.47 117 ASN A CA 1
ATOM 927 C C . ASN A 1 117 ? -3.696 23.451 -2.824 1.00 57.47 117 ASN A C 1
ATOM 929 O O . ASN A 1 117 ? -3.781 22.811 -1.782 1.00 57.47 117 ASN A O 1
ATOM 933 N N . GLN A 1 118 ? -2.695 24.303 -3.069 1.00 52.69 118 GLN A N 1
ATOM 934 C CA . GLN A 1 118 ? -1.465 24.484 -2.275 1.00 52.69 118 GLN A CA 1
ATOM 935 C C . GLN A 1 118 ? -1.669 24.926 -0.809 1.00 52.69 118 GLN A C 1
ATOM 937 O O . GLN A 1 118 ? -0.699 25.035 -0.062 1.00 52.69 118 GLN A O 1
ATOM 942 N N . GLU A 1 119 ? -2.899 25.235 -0.397 1.00 50.12 119 GLU A N 1
ATOM 943 C CA . GLU A 1 119 ? -3.227 25.762 0.936 1.00 50.12 119 GLU A CA 1
ATOM 944 C C . GLU A 1 119 ? -3.265 24.683 2.035 1.00 50.12 119 GLU A C 1
ATOM 946 O O . GLU A 1 119 ? -3.116 24.974 3.222 1.00 50.12 119 GLU A O 1
ATOM 951 N N . TYR A 1 120 ? -3.394 23.421 1.644 1.00 47.97 120 TYR A N 1
ATOM 952 C CA . TYR A 1 120 ? -3.371 22.254 2.520 1.00 47.97 120 TYR A CA 1
ATOM 953 C C . TYR A 1 120 ? -2.244 21.345 1.970 1.00 47.97 120 TYR A C 1
ATOM 955 O O . TYR A 1 120 ? -2.062 21.349 0.773 1.00 47.97 120 TYR A O 1
ATOM 963 N N . GLY A 1 121 ? -1.428 20.642 2.769 1.00 54.34 121 GLY A N 1
ATOM 964 C CA . GLY A 1 121 ? -0.637 19.439 2.380 1.00 54.34 121 GLY A CA 1
ATOM 965 C C . GLY A 1 121 ? 0.501 19.397 1.304 1.00 54.34 121 GLY A C 1
ATOM 966 O O . GLY A 1 121 ? 0.691 20.245 0.434 1.00 54.34 121 GLY A O 1
ATOM 967 N N . ASN A 1 122 ? 1.246 18.277 1.383 1.00 58.81 122 ASN A N 1
ATOM 968 C CA . ASN A 1 122 ? 2.212 17.634 0.458 1.00 58.81 122 ASN A CA 1
ATOM 969 C C . ASN A 1 122 ? 1.724 17.259 -0.965 1.00 58.81 122 ASN A C 1
ATOM 971 O O . ASN A 1 122 ? 1.455 16.077 -1.164 1.00 58.81 122 ASN A O 1
ATOM 975 N N . HIS A 1 123 ? 1.672 18.151 -1.967 1.00 76.94 123 HIS A N 1
ATOM 976 C CA . HIS A 1 123 ? 1.389 17.765 -3.371 1.00 76.94 123 HIS A CA 1
ATOM 977 C C . HIS A 1 123 ? 2.662 17.420 -4.144 1.00 76.94 123 HIS A C 1
ATOM 979 O O . HIS A 1 123 ? 3.507 18.280 -4.384 1.00 76.94 123 HIS A O 1
ATOM 985 N N . LYS A 1 124 ? 2.816 16.151 -4.530 1.00 85.69 124 LYS A N 1
ATOM 986 C CA . LYS A 1 124 ? 4.005 15.690 -5.254 1.00 85.69 124 LYS A CA 1
ATOM 987 C C . LYS A 1 124 ? 3.796 14.371 -5.981 1.00 85.69 124 LYS A C 1
ATOM 989 O O . LYS A 1 124 ? 2.882 13.602 -5.687 1.00 85.69 124 LYS A O 1
ATOM 994 N N . ILE A 1 125 ? 4.695 14.101 -6.915 1.00 92.31 125 ILE A N 1
ATOM 995 C CA . ILE A 1 125 ? 4.936 12.769 -7.455 1.00 92.31 125 ILE A CA 1
ATOM 996 C C . ILE A 1 125 ? 6.232 12.265 -6.842 1.00 92.31 125 ILE A C 1
ATOM 998 O O . ILE A 1 125 ? 7.259 12.922 -6.966 1.00 92.31 125 ILE A O 1
ATOM 1002 N N . ILE A 1 126 ? 6.202 11.100 -6.204 1.00 91.44 126 ILE A N 1
ATOM 1003 C CA . ILE A 1 126 ? 7.403 10.455 -5.669 1.00 91.44 126 ILE A CA 1
ATOM 1004 C C . ILE A 1 126 ? 7.695 9.209 -6.491 1.00 91.44 126 ILE A C 1
ATOM 1006 O O . ILE A 1 126 ? 6.888 8.279 -6.516 1.00 91.44 126 ILE A O 1
ATOM 1010 N N . ILE A 1 127 ? 8.870 9.169 -7.108 1.00 93.62 127 ILE A N 1
ATOM 1011 C CA . ILE A 1 127 ? 9.403 7.992 -7.789 1.00 93.62 127 ILE A CA 1
ATOM 1012 C C . ILE A 1 127 ? 10.512 7.413 -6.917 1.00 93.62 127 ILE A C 1
ATOM 1014 O O . ILE A 1 127 ? 11.594 7.989 -6.788 1.00 93.62 127 ILE A O 1
ATOM 1018 N N . SER A 1 128 ? 10.225 6.274 -6.297 1.00 90.69 128 SER A N 1
ATOM 1019 C CA . SER A 1 128 ? 11.166 5.516 -5.478 1.00 90.69 128 SER A CA 1
ATOM 1020 C C . SER A 1 128 ? 11.742 4.372 -6.304 1.00 90.69 128 SER A C 1
ATOM 1022 O O . SER A 1 128 ? 11.016 3.462 -6.704 1.00 90.69 128 SER A O 1
ATOM 1024 N N . ILE A 1 129 ? 13.045 4.432 -6.568 1.00 91.50 129 ILE A N 1
ATOM 1025 C CA . ILE A 1 129 ? 13.766 3.453 -7.381 1.00 91.50 129 ILE A CA 1
ATOM 1026 C C . ILE A 1 129 ? 14.460 2.465 -6.451 1.00 91.50 129 ILE A C 1
ATOM 1028 O O . ILE A 1 129 ? 15.374 2.847 -5.717 1.00 91.50 129 ILE A O 1
ATOM 1032 N N . SER A 1 130 ? 14.052 1.199 -6.497 1.00 89.56 130 SER A N 1
ATOM 1033 C CA . SER A 1 130 ? 14.639 0.144 -5.672 1.00 89.56 130 SER A CA 1
ATOM 1034 C C . SER A 1 130 ? 16.125 -0.034 -5.980 1.00 89.56 130 SER A C 1
ATOM 1036 O O . SER A 1 130 ? 16.516 -0.410 -7.086 1.00 89.56 130 SER A O 1
ATOM 1038 N N . SER A 1 131 ? 16.961 0.224 -4.980 1.00 86.81 131 SER A N 1
ATOM 1039 C CA . SER A 1 131 ? 18.411 0.314 -5.087 1.00 86.81 131 SER A CA 1
ATOM 1040 C C . SER A 1 131 ? 19.142 -0.612 -4.122 1.00 86.81 131 SER A C 1
ATOM 1042 O O . SER A 1 131 ? 20.248 -0.289 -3.699 1.00 86.81 131 SER A O 1
ATOM 1044 N N . ASP A 1 132 ? 18.556 -1.749 -3.754 1.00 83.62 132 ASP A N 1
ATOM 1045 C CA . ASP A 1 132 ? 19.238 -2.778 -2.961 1.00 83.62 132 ASP A CA 1
ATOM 1046 C C . ASP A 1 132 ? 20.094 -3.725 -3.827 1.00 83.62 132 ASP A C 1
ATOM 1048 O O . ASP A 1 132 ? 20.146 -3.650 -5.062 1.00 83.62 132 ASP A O 1
ATOM 1052 N N . ILE A 1 133 ? 20.823 -4.621 -3.160 1.00 84.25 133 ILE A N 1
ATOM 1053 C CA . ILE A 1 133 ? 21.741 -5.567 -3.804 1.00 84.25 133 ILE A CA 1
ATOM 1054 C C . ILE A 1 133 ? 21.033 -6.562 -4.728 1.00 84.25 133 ILE A C 1
ATOM 1056 O O . ILE A 1 133 ? 21.591 -6.936 -5.759 1.00 84.25 133 ILE A O 1
ATOM 1060 N N . TYR A 1 134 ? 19.815 -6.979 -4.402 1.00 88.56 134 TYR A N 1
ATOM 1061 C CA . TYR A 1 134 ? 19.121 -8.037 -5.125 1.00 88.56 134 TYR A CA 1
ATOM 1062 C C . TYR A 1 134 ? 18.502 -7.509 -6.419 1.00 88.56 134 TYR A C 1
ATOM 1064 O O . TYR A 1 134 ? 18.499 -8.224 -7.423 1.00 88.56 134 TYR A O 1
ATOM 1072 N N . HIS A 1 135 ? 18.026 -6.258 -6.426 1.00 91.06 135 HIS A N 1
ATOM 1073 C CA . HIS A 1 135 ? 17.612 -5.583 -7.660 1.00 91.06 135 HIS A CA 1
ATOM 1074 C C . HIS A 1 135 ? 18.796 -5.443 -8.625 1.00 91.06 135 HIS A C 1
ATOM 1076 O O . HIS A 1 135 ? 18.671 -5.805 -9.796 1.00 91.06 135 HIS A O 1
ATOM 1082 N N . ARG A 1 136 ? 19.977 -5.036 -8.130 1.00 88.75 136 ARG A N 1
ATOM 1083 C CA . ARG A 1 136 ? 21.204 -4.958 -8.951 1.00 88.75 136 ARG A CA 1
ATOM 1084 C C . ARG A 1 136 ? 21.638 -6.320 -9.489 1.00 88.75 136 ARG A C 1
ATOM 1086 O O . ARG A 1 136 ? 21.908 -6.457 -10.679 1.00 88.75 136 ARG A O 1
ATOM 1093 N N . GLN A 1 137 ? 21.665 -7.345 -8.638 1.00 90.06 137 GLN A N 1
ATOM 1094 C CA . GLN A 1 137 ? 22.030 -8.710 -9.042 1.00 90.06 137 GLN A CA 1
ATOM 1095 C C . GLN A 1 137 ? 21.048 -9.322 -10.046 1.00 90.06 137 GLN A C 1
ATOM 1097 O O . GLN A 1 137 ? 21.436 -10.186 -10.829 1.00 90.06 137 GLN A O 1
ATOM 1102 N N . SER A 1 138 ? 19.802 -8.850 -10.063 1.00 91.62 138 SER A N 1
ATOM 1103 C CA . SER A 1 138 ? 18.785 -9.285 -11.026 1.00 91.62 138 SER A CA 1
ATOM 1104 C C . SER A 1 138 ? 18.865 -8.556 -12.369 1.00 91.62 138 SER A C 1
ATOM 1106 O O . SER A 1 138 ? 18.070 -8.851 -13.256 1.00 91.62 138 SER A O 1
ATOM 1108 N N . GLY A 1 139 ? 19.810 -7.624 -12.535 1.00 91.44 139 GLY A N 1
ATOM 1109 C CA . GLY A 1 139 ? 20.006 -6.853 -13.764 1.00 91.44 139 GLY A CA 1
ATOM 1110 C C . GLY A 1 139 ? 19.467 -5.420 -13.719 1.00 91.44 139 GLY A C 1
ATOM 1111 O O . GLY A 1 139 ? 19.543 -4.721 -14.728 1.00 91.44 139 GLY A O 1
ATOM 1112 N N . GLY A 1 140 ? 18.945 -4.960 -12.577 1.00 92.44 140 GLY A N 1
ATOM 1113 C CA . GLY A 1 140 ? 18.563 -3.562 -12.376 1.00 92.44 140 GLY A CA 1
ATOM 1114 C C . GLY A 1 140 ? 19.777 -2.625 -12.340 1.00 92.44 140 GLY A C 1
ATOM 1115 O O . GLY A 1 140 ? 20.852 -2.994 -11.866 1.00 92.44 140 GLY A O 1
ATOM 1116 N N . ASN A 1 141 ? 19.600 -1.392 -12.820 1.00 94.94 141 ASN A N 1
ATOM 1117 C CA . ASN A 1 141 ? 20.606 -0.327 -12.742 1.00 94.94 141 ASN A CA 1
ATOM 1118 C C . ASN A 1 141 ? 19.960 0.950 -12.168 1.00 94.94 141 ASN A C 1
ATOM 1120 O O . ASN A 1 141 ? 19.581 1.847 -12.928 1.00 94.94 141 ASN A O 1
ATOM 1124 N N . PRO A 1 142 ? 19.770 0.998 -10.839 1.00 91.69 142 PRO A N 1
ATOM 1125 C CA . PRO A 1 142 ? 18.996 2.046 -10.186 1.00 91.69 142 PRO A CA 1
ATOM 1126 C C . PRO A 1 142 ? 19.656 3.424 -10.308 1.00 91.69 142 PRO A C 1
ATOM 1128 O O . PRO A 1 142 ? 18.948 4.414 -10.460 1.00 91.69 142 PRO A O 1
ATOM 1131 N N . GLU A 1 143 ? 20.990 3.504 -10.326 1.00 92.12 143 GLU A N 1
ATOM 1132 C CA . GLU A 1 143 ? 21.721 4.765 -10.505 1.00 92.12 143 GLU A CA 1
ATOM 1133 C C . GLU A 1 143 ? 21.476 5.361 -11.896 1.00 92.12 143 GLU A C 1
ATOM 1135 O O . GLU A 1 143 ? 21.149 6.539 -12.023 1.00 92.12 143 GLU A O 1
ATOM 1140 N N . LYS A 1 144 ? 21.534 4.534 -12.950 1.00 95.25 144 LYS A N 1
ATOM 1141 C CA . LYS A 1 144 ? 21.208 4.983 -14.311 1.00 95.25 144 LYS A CA 1
ATOM 1142 C C . LYS A 1 144 ? 19.760 5.464 -14.411 1.00 95.25 144 LYS A C 1
ATOM 1144 O O . LYS A 1 144 ? 19.497 6.474 -15.059 1.00 95.25 144 LYS A O 1
ATOM 1149 N N . ALA A 1 145 ? 18.825 4.730 -13.809 1.00 95.75 145 ALA A N 1
ATOM 1150 C CA . ALA A 1 145 ? 17.418 5.116 -13.800 1.00 95.75 145 ALA A CA 1
ATOM 1151 C C . ALA A 1 145 ? 17.210 6.448 -13.068 1.00 95.75 145 ALA A C 1
ATOM 1153 O O . ALA A 1 145 ? 16.512 7.323 -13.576 1.00 95.75 145 ALA A O 1
ATOM 1154 N N . TYR A 1 146 ? 17.873 6.628 -11.924 1.00 94.44 146 TYR A N 1
ATOM 1155 C CA . TYR A 1 146 ? 17.855 7.866 -11.155 1.00 94.44 146 TYR A CA 1
ATOM 1156 C C . TYR A 1 146 ? 18.354 9.056 -11.974 1.00 94.44 146 TYR A C 1
ATOM 1158 O O . TYR A 1 146 ? 17.647 10.059 -12.059 1.00 94.44 146 TYR A O 1
ATOM 1166 N N . ASP A 1 147 ? 19.516 8.938 -12.621 1.00 95.00 147 ASP A N 1
ATOM 1167 C CA . ASP A 1 147 ? 20.098 10.020 -13.423 1.00 95.00 147 ASP A CA 1
ATOM 1168 C C . ASP A 1 147 ? 19.181 10.425 -14.584 1.00 95.00 147 ASP A C 1
ATOM 1170 O O . ASP A 1 147 ? 18.962 11.614 -14.836 1.00 95.00 147 ASP A O 1
ATOM 1174 N N . ILE A 1 148 ? 18.595 9.440 -15.271 1.00 97.19 148 ILE A N 1
ATOM 1175 C CA . ILE A 1 148 ? 17.681 9.687 -16.391 1.00 97.19 148 ILE A CA 1
ATOM 1176 C C . ILE A 1 148 ? 16.398 10.346 -15.900 1.00 97.19 148 ILE A C 1
ATOM 1178 O O . ILE A 1 148 ? 16.016 11.385 -16.437 1.00 97.19 148 ILE A O 1
ATOM 1182 N N . TYR A 1 149 ? 15.757 9.810 -14.861 1.00 96.12 149 TYR A N 1
ATOM 1183 C CA . TYR A 1 149 ? 14.549 10.419 -14.315 1.00 96.12 149 TYR A CA 1
ATOM 1184 C C . TYR A 1 149 ? 14.811 11.826 -13.772 1.00 96.12 149 TYR A C 1
ATOM 1186 O O . TYR A 1 149 ? 14.042 12.739 -14.070 1.00 96.12 149 TYR A O 1
ATOM 1194 N N . LYS A 1 150 ? 15.923 12.054 -13.063 1.00 95.00 150 LYS A N 1
ATOM 1195 C CA . LYS A 1 150 ? 16.318 13.400 -12.617 1.00 95.00 150 LYS A CA 1
ATOM 1196 C C . LYS A 1 150 ? 16.510 14.365 -13.781 1.00 95.00 150 LYS A C 1
ATOM 1198 O O . LYS A 1 150 ? 16.084 15.511 -13.680 1.00 95.00 150 LYS A O 1
ATOM 1203 N N . SER A 1 151 ? 17.111 13.916 -14.881 1.00 96.88 151 SER A N 1
ATOM 1204 C CA . SER A 1 151 ? 17.261 14.739 -16.083 1.00 96.88 151 SER A CA 1
ATOM 1205 C C . SER A 1 151 ? 15.907 15.052 -16.726 1.00 96.88 151 SER A C 1
ATOM 1207 O O . SER A 1 151 ? 15.628 16.212 -17.031 1.00 96.88 151 SER A O 1
ATOM 1209 N N . VAL A 1 152 ? 15.065 14.035 -16.929 1.00 97.81 152 VAL A N 1
ATOM 1210 C CA . VAL A 1 152 ? 13.764 14.150 -17.612 1.00 97.81 152 VAL A CA 1
ATOM 1211 C C . VAL A 1 152 ? 12.783 15.032 -16.839 1.00 97.81 152 VAL A C 1
ATOM 1213 O O . VAL A 1 152 ? 12.018 15.773 -17.455 1.00 97.81 152 VAL A O 1
ATOM 1216 N N . PHE A 1 153 ? 12.820 14.977 -15.508 1.00 97.06 153 PHE A N 1
ATOM 1217 C CA . PHE A 1 153 ? 11.924 15.730 -14.629 1.00 97.06 153 PHE A CA 1
ATOM 1218 C C . PHE A 1 153 ? 12.564 16.988 -14.021 1.00 97.06 153 PHE A C 1
ATOM 1220 O O . PHE A 1 153 ? 12.022 17.559 -13.081 1.00 97.06 153 PHE A O 1
ATOM 1227 N N . SER A 1 154 ? 13.692 17.459 -14.560 1.00 95.44 154 SER A N 1
ATOM 1228 C CA . SER A 1 154 ? 14.401 18.645 -14.046 1.00 95.44 154 SER A CA 1
ATOM 1229 C C . SER A 1 154 ? 13.565 19.934 -14.060 1.00 95.44 154 SER A C 1
ATOM 1231 O O . SER A 1 154 ? 13.757 20.794 -13.204 1.00 95.44 154 SER A O 1
ATOM 1233 N N . GLU A 1 155 ? 12.606 20.046 -14.983 1.00 94.81 155 GLU A N 1
ATOM 1234 C CA . GLU A 1 155 ? 11.666 21.175 -15.088 1.00 94.81 155 GLU A CA 1
ATOM 1235 C C . GLU A 1 155 ? 10.335 20.940 -14.343 1.00 94.81 155 GLU A C 1
ATOM 1237 O O . GLU A 1 155 ? 9.441 21.782 -14.396 1.00 94.81 155 GLU A O 1
ATOM 1242 N N . TYR A 1 156 ? 10.193 19.815 -13.630 1.00 93.62 156 TYR A N 1
ATOM 1243 C CA . TYR A 1 156 ? 8.971 19.409 -12.929 1.00 93.62 156 TYR A CA 1
ATOM 1244 C C . TYR A 1 156 ? 9.204 19.426 -11.406 1.00 93.62 156 TYR A C 1
ATOM 1246 O O . TYR A 1 156 ? 9.498 18.386 -10.814 1.00 93.62 156 TYR A O 1
ATOM 1254 N N . PRO A 1 157 ? 9.081 20.589 -10.735 1.00 87.75 157 PRO A N 1
ATOM 1255 C CA . PRO A 1 157 ? 9.524 20.780 -9.348 1.00 87.75 157 PRO A CA 1
ATOM 1256 C C . PRO A 1 157 ? 8.782 19.935 -8.304 1.00 87.75 157 PRO A C 1
ATOM 1258 O O . PRO A 1 157 ? 9.298 19.755 -7.206 1.00 87.75 157 PRO A O 1
ATOM 1261 N N . LEU A 1 158 ? 7.592 19.418 -8.628 1.00 87.00 158 LEU A N 1
ATOM 1262 C CA . LEU A 1 158 ? 6.822 18.536 -7.741 1.00 87.00 158 LEU A CA 1
ATOM 1263 C C . LEU A 1 158 ? 7.146 17.049 -7.941 1.00 87.00 158 LEU A C 1
ATOM 1265 O O . LEU A 1 158 ? 6.552 16.205 -7.272 1.00 87.00 158 LEU A O 1
ATOM 1269 N N . VAL A 1 159 ? 8.045 16.708 -8.870 1.00 92.06 159 VAL A N 1
ATOM 1270 C CA . VAL A 1 159 ? 8.493 15.329 -9.088 1.00 92.06 159 VAL A CA 1
ATOM 1271 C C . VAL A 1 159 ? 9.778 15.084 -8.303 1.00 92.06 159 VAL A C 1
ATOM 1273 O O . VAL A 1 159 ? 10.863 15.560 -8.641 1.00 92.06 159 VAL A O 1
ATOM 1276 N N . GLU A 1 160 ? 9.664 14.287 -7.251 1.00 90.31 160 GLU A N 1
ATOM 1277 C CA . GLU A 1 160 ? 10.772 13.851 -6.416 1.00 90.31 160 GLU A CA 1
ATOM 1278 C C . GLU A 1 160 ? 11.222 12.450 -6.835 1.00 90.31 160 GLU A C 1
ATOM 1280 O O . GLU A 1 160 ? 10.447 11.496 -6.845 1.00 90.31 160 GLU A O 1
ATOM 1285 N N . ILE A 1 161 ? 12.506 12.323 -7.165 1.00 89.50 161 ILE A N 1
ATOM 1286 C CA . ILE A 1 161 ? 13.147 11.044 -7.484 1.00 89.50 161 ILE A CA 1
ATOM 1287 C C . ILE A 1 161 ? 14.063 10.679 -6.325 1.00 89.50 161 ILE A C 1
ATOM 1289 O O . ILE A 1 161 ? 14.896 11.506 -5.936 1.00 89.50 161 ILE A O 1
ATOM 1293 N N . ALA A 1 162 ? 13.934 9.456 -5.819 1.00 86.75 162 ALA A N 1
ATOM 1294 C CA . ALA A 1 162 ? 14.754 8.936 -4.734 1.00 86.75 162 ALA A CA 1
ATOM 1295 C C . ALA A 1 162 ? 15.205 7.502 -5.012 1.00 86.75 162 ALA A C 1
ATOM 1297 O O . ALA A 1 162 ? 14.453 6.691 -5.554 1.00 86.75 162 ALA A O 1
ATOM 1298 N N . LEU A 1 163 ? 16.432 7.190 -4.598 1.00 82.00 163 LEU A N 1
ATOM 1299 C CA . LEU A 1 163 ? 16.893 5.813 -4.464 1.00 82.00 163 LEU A CA 1
ATOM 1300 C C . LEU A 1 163 ? 16.350 5.232 -3.156 1.00 82.00 163 LEU A C 1
ATOM 1302 O O . LEU A 1 163 ? 16.284 5.928 -2.143 1.00 82.00 163 LEU A O 1
ATOM 1306 N N . TYR A 1 164 ? 15.949 3.968 -3.190 1.00 72.31 164 TYR A N 1
ATOM 1307 C CA . TYR A 1 164 ? 15.259 3.303 -2.095 1.00 72.31 164 TYR A CA 1
ATOM 1308 C C . TYR A 1 164 ? 15.893 1.950 -1.770 1.00 72.31 164 TYR A C 1
ATOM 1310 O O . TYR A 1 164 ? 15.855 1.034 -2.585 1.00 72.31 164 TYR A O 1
ATOM 1318 N N . ASP A 1 165 ? 16.443 1.799 -0.566 1.00 70.56 165 ASP A N 1
ATOM 1319 C CA . ASP A 1 165 ? 17.043 0.549 -0.082 1.00 70.56 165 ASP A CA 1
ATOM 1320 C C . ASP A 1 165 ? 16.501 0.222 1.317 1.00 70.56 165 ASP A C 1
ATOM 1322 O O . ASP A 1 165 ? 17.002 0.717 2.325 1.00 70.56 165 ASP A O 1
ATOM 1326 N N . ILE A 1 166 ? 15.441 -0.590 1.381 1.00 57.38 166 ILE A N 1
ATOM 1327 C CA . ILE A 1 166 ? 14.942 -1.168 2.650 1.00 57.38 166 ILE A CA 1
ATOM 1328 C C . ILE A 1 166 ? 15.251 -2.653 2.787 1.00 57.38 166 ILE A C 1
ATOM 1330 O O . ILE A 1 166 ? 15.007 -3.255 3.829 1.00 57.38 166 ILE A O 1
ATOM 1334 N N . SER A 1 167 ? 15.767 -3.254 1.723 1.00 55.47 167 SER A N 1
ATOM 1335 C CA . SER A 1 167 ? 15.743 -4.695 1.479 1.00 55.47 167 SER A CA 1
ATOM 1336 C C . SER A 1 167 ? 17.051 -5.371 1.857 1.00 55.47 167 SER A C 1
ATOM 1338 O O . SER A 1 167 ? 17.213 -6.557 1.599 1.00 55.47 167 SER A O 1
ATOM 1340 N N . SER A 1 168 ? 17.983 -4.661 2.495 1.00 56.66 168 SER A N 1
ATOM 1341 C CA . SER A 1 168 ? 19.241 -5.246 2.978 1.00 56.66 168 SER A CA 1
ATOM 1342 C C . SER A 1 168 ? 19.045 -6.395 3.987 1.00 56.66 168 SER A C 1
ATOM 1344 O O . SER A 1 168 ? 20.001 -7.110 4.286 1.00 56.66 168 SER A O 1
ATOM 1346 N N . ILE A 1 169 ? 17.827 -6.579 4.513 1.00 65.19 169 ILE A N 1
ATOM 1347 C CA . ILE A 1 169 ? 17.416 -7.734 5.316 1.00 65.19 169 ILE A CA 1
ATOM 1348 C C . ILE A 1 169 ? 16.052 -8.217 4.797 1.00 65.19 169 ILE A C 1
ATOM 1350 O O . ILE A 1 169 ? 15.033 -7.602 5.119 1.00 65.19 169 ILE A O 1
ATOM 1354 N N . PRO A 1 170 ? 16.003 -9.283 3.987 1.00 76.81 170 PRO A N 1
ATOM 1355 C CA . PRO A 1 170 ? 14.751 -9.748 3.415 1.00 76.81 170 PRO A CA 1
ATOM 1356 C C . PRO A 1 170 ? 13.883 -10.466 4.460 1.00 76.81 170 PRO A C 1
ATOM 1358 O O . PRO A 1 170 ? 14.383 -11.031 5.435 1.00 76.81 170 PRO A O 1
ATOM 1361 N N . LEU A 1 171 ? 12.565 -10.446 4.264 1.00 80.44 171 LEU A N 1
ATOM 1362 C CA . LEU A 1 171 ? 11.642 -11.285 5.032 1.00 80.44 171 LEU A CA 1
ATOM 1363 C C . LEU A 1 171 ? 11.666 -12.694 4.443 1.00 80.44 171 LEU A C 1
ATOM 1365 O O . LEU A 1 171 ? 11.651 -12.814 3.226 1.00 80.44 171 LEU A O 1
ATOM 1369 N N . ALA A 1 172 ? 11.686 -13.737 5.270 1.00 84.12 172 ALA A N 1
ATOM 1370 C CA . ALA A 1 172 ? 11.672 -15.139 4.846 1.00 84.12 172 ALA A CA 1
ATOM 1371 C C . ALA A 1 172 ? 10.278 -15.538 4.323 1.00 84.12 172 ALA A C 1
ATOM 1373 O O . ALA A 1 172 ? 9.531 -16.229 5.007 1.00 84.12 172 ALA A O 1
ATOM 1374 N N . ILE A 1 173 ? 9.912 -15.001 3.158 1.00 86.75 173 ILE A N 1
ATOM 1375 C CA . ILE A 1 173 ? 8.629 -15.163 2.460 1.00 86.75 173 ILE A CA 1
ATOM 1376 C C . ILE A 1 173 ? 8.920 -15.199 0.953 1.00 86.75 173 ILE A C 1
ATOM 1378 O O . ILE A 1 173 ? 9.809 -14.479 0.475 1.00 86.75 173 ILE A O 1
ATOM 1382 N N . GLY A 1 174 ? 8.183 -15.996 0.178 1.00 91.44 174 GLY A N 1
ATOM 1383 C CA . GLY A 1 174 ? 8.372 -16.068 -1.267 1.00 91.44 174 GLY A CA 1
ATOM 1384 C C . GLY A 1 174 ? 9.774 -16.535 -1.633 1.00 91.44 174 GLY A C 1
ATOM 1385 O O . GLY A 1 174 ? 10.328 -17.466 -1.051 1.00 91.44 174 GLY A O 1
ATOM 1386 N N . ARG A 1 175 ? 10.420 -15.858 -2.589 1.00 91.69 175 ARG A N 1
ATOM 1387 C CA . ARG A 1 175 ? 11.765 -16.273 -3.037 1.00 91.69 175 ARG A CA 1
ATOM 1388 C C . ARG A 1 175 ? 12.835 -16.140 -1.949 1.00 91.69 175 ARG A C 1
ATOM 1390 O O . ARG A 1 175 ? 13.858 -16.829 -2.004 1.00 91.69 175 ARG A O 1
ATOM 1397 N N . ALA A 1 176 ? 12.584 -15.281 -0.965 1.00 89.69 176 ALA A N 1
ATOM 1398 C CA . ALA A 1 176 ? 13.515 -14.998 0.110 1.00 89.69 176 ALA A CA 1
ATOM 1399 C C . ALA A 1 176 ? 13.589 -16.110 1.163 1.00 89.69 176 ALA A C 1
ATOM 1401 O O . ALA A 1 176 ? 14.542 -16.116 1.935 1.00 89.69 176 ALA A O 1
ATOM 1402 N N . GLU A 1 177 ? 12.641 -17.057 1.197 1.00 86.88 177 GLU A N 1
ATOM 1403 C CA . GLU A 1 177 ? 12.667 -18.193 2.138 1.00 86.88 177 GLU A CA 1
ATOM 1404 C C . GLU A 1 177 ? 13.971 -18.994 2.062 1.00 86.88 177 GLU A C 1
ATOM 1406 O O . GLU A 1 177 ? 14.434 -19.551 3.053 1.00 86.88 177 GLU A O 1
ATOM 1411 N N . SER A 1 178 ? 14.584 -19.026 0.877 1.00 81.56 178 SER A N 1
ATOM 1412 C CA . SER A 1 178 ? 15.841 -19.732 0.625 1.00 81.56 178 SER A CA 1
ATOM 1413 C C . SER A 1 178 ? 17.107 -18.957 1.022 1.00 81.56 178 SER A C 1
ATOM 1415 O O . SER A 1 178 ? 18.204 -19.513 0.938 1.00 81.56 178 SER A O 1
ATOM 1417 N N . LEU A 1 179 ? 16.991 -17.684 1.419 1.00 78.56 179 LEU A N 1
ATOM 1418 C CA . LEU A 1 179 ? 18.134 -16.827 1.745 1.00 78.56 179 LEU A CA 1
ATOM 1419 C C . LEU A 1 179 ? 18.542 -16.990 3.215 1.00 78.56 179 LEU A C 1
ATOM 1421 O O . LEU A 1 179 ? 17.720 -16.849 4.117 1.00 78.56 179 LEU A O 1
ATOM 1425 N N . GLU A 1 180 ? 19.833 -17.222 3.470 1.00 76.06 180 GLU A N 1
ATOM 1426 C CA . GLU A 1 180 ? 20.367 -17.416 4.829 1.00 76.06 180 GLU A CA 1
ATOM 1427 C C . GLU A 1 180 ? 20.194 -16.173 5.721 1.00 76.06 180 GLU A C 1
ATOM 1429 O O . GLU A 1 180 ? 20.080 -16.276 6.944 1.00 76.06 180 GLU A O 1
ATOM 1434 N N . GLU A 1 181 ? 20.202 -14.986 5.115 1.00 71.19 181 GLU A N 1
ATOM 1435 C CA . GLU A 1 181 ? 20.038 -13.697 5.780 1.00 71.19 181 GLU A CA 1
ATOM 1436 C C . GLU A 1 181 ? 18.575 -13.282 6.011 1.00 71.19 181 GLU A C 1
ATOM 1438 O O . GLU A 1 181 ? 18.340 -12.243 6.639 1.00 71.19 181 GLU A O 1
ATOM 1443 N N . ALA A 1 182 ? 17.601 -14.054 5.511 1.00 74.62 182 ALA A N 1
ATOM 1444 C CA . ALA A 1 182 ? 16.191 -13.722 5.653 1.00 74.62 182 ALA A CA 1
ATOM 1445 C C . ALA A 1 182 ? 15.694 -13.915 7.090 1.00 74.62 182 ALA A C 1
ATOM 1447 O O . ALA A 1 182 ? 16.071 -14.861 7.783 1.00 74.62 182 ALA A O 1
ATOM 1448 N N . ASN A 1 183 ? 14.821 -13.014 7.545 1.00 70.81 183 ASN A N 1
ATOM 1449 C CA . ASN A 1 183 ? 14.235 -13.073 8.884 1.00 70.81 183 ASN A CA 1
ATOM 1450 C C . ASN A 1 183 ? 12.749 -13.417 8.841 1.00 70.81 183 ASN A C 1
ATOM 1452 O O . ASN A 1 183 ? 12.020 -12.985 7.950 1.00 70.81 183 ASN A O 1
ATOM 1456 N N . ALA A 1 184 ? 12.288 -14.137 9.861 1.00 69.25 184 ALA A N 1
ATOM 1457 C CA . ALA A 1 184 ? 10.869 -14.388 10.053 1.00 69.25 184 ALA A CA 1
ATOM 1458 C C . ALA A 1 184 ? 10.100 -13.068 10.227 1.00 69.25 184 ALA A C 1
ATOM 1460 O O . ALA A 1 184 ? 10.555 -12.145 10.910 1.00 69.25 184 ALA A O 1
ATOM 1461 N N . ASN A 1 185 ? 8.915 -12.996 9.624 1.00 70.50 185 ASN A N 1
ATOM 1462 C CA . ASN A 1 185 ? 8.040 -11.844 9.749 1.00 70.50 185 ASN A CA 1
ATOM 1463 C C . ASN A 1 185 ? 6.986 -12.088 10.828 1.00 70.50 185 ASN A C 1
ATOM 1465 O O . ASN A 1 185 ? 6.096 -12.913 10.645 1.00 70.50 185 ASN A O 1
ATOM 1469 N N . ILE A 1 186 ? 7.045 -11.342 11.930 1.00 66.19 186 ILE A N 1
ATOM 1470 C CA . ILE A 1 186 ? 5.999 -11.404 12.956 1.00 66.19 186 ILE A CA 1
ATOM 1471 C C . ILE A 1 186 ? 4.632 -10.950 12.417 1.00 66.19 186 ILE A C 1
ATOM 1473 O O . ILE A 1 186 ? 3.610 -11.469 12.859 1.00 66.19 186 ILE A O 1
ATOM 1477 N N . GLU A 1 187 ? 4.602 -10.029 11.443 1.00 70.62 187 GLU A N 1
ATOM 1478 C CA . GLU A 1 187 ? 3.350 -9.536 10.849 1.00 70.62 187 GLU A CA 1
ATOM 1479 C C . GLU A 1 187 ? 2.577 -10.645 10.138 1.00 70.62 187 GLU A C 1
ATOM 1481 O O . GLU A 1 187 ? 1.354 -10.623 10.156 1.00 70.62 187 GLU A O 1
ATOM 1486 N N . ALA A 1 188 ? 3.262 -11.658 9.594 1.00 68.69 188 ALA A N 1
ATOM 1487 C CA . ALA A 1 188 ? 2.615 -12.791 8.932 1.00 68.69 188 ALA A CA 1
ATOM 1488 C C . ALA A 1 188 ? 1.740 -13.632 9.884 1.00 68.69 188 ALA A C 1
ATOM 1490 O O . ALA A 1 188 ? 0.914 -14.425 9.435 1.00 68.69 188 ALA A O 1
ATOM 1491 N N . TYR A 1 189 ? 1.922 -13.473 11.199 1.00 71.31 189 TYR A N 1
ATOM 1492 C CA . TYR A 1 189 ? 1.157 -14.176 12.229 1.00 71.31 189 TYR A CA 1
ATOM 1493 C C . TYR A 1 189 ? 0.120 -13.287 12.916 1.00 71.31 189 TYR A C 1
ATOM 1495 O O . TYR A 1 189 ? -0.666 -13.790 13.720 1.00 71.31 189 TYR A O 1
ATOM 1503 N N . MET A 1 190 ? 0.120 -11.985 12.626 1.00 78.00 190 MET A N 1
ATOM 1504 C CA . MET A 1 190 ? -0.886 -11.070 13.148 1.00 78.00 190 MET A CA 1
ATOM 1505 C C . MET A 1 190 ? -2.199 -11.251 12.383 1.00 78.00 190 MET A C 1
ATOM 1507 O O . MET A 1 190 ? -2.180 -11.558 11.190 1.00 78.00 190 MET A O 1
ATOM 1511 N N . PRO A 1 191 ? -3.353 -11.069 13.043 1.00 85.19 191 PRO A N 1
ATOM 1512 C CA . PRO A 1 191 ? -4.618 -11.021 12.329 1.00 85.19 191 PRO A CA 1
ATOM 1513 C C . PRO A 1 191 ? -4.628 -9.828 11.371 1.00 85.19 191 PRO A C 1
ATOM 1515 O O . PRO A 1 191 ? -3.974 -8.808 11.616 1.00 85.19 191 PRO A O 1
ATOM 1518 N N . PHE A 1 192 ? -5.422 -9.948 10.309 1.00 91.00 192 PHE A N 1
ATOM 1519 C CA . PHE A 1 192 ? -5.670 -8.846 9.389 1.00 91.00 192 PHE A CA 1
ATOM 1520 C C . PHE A 1 192 ? -6.200 -7.625 10.133 1.00 91.00 192 PHE A C 1
ATOM 1522 O O . PHE A 1 192 ? -7.014 -7.744 11.052 1.00 91.00 192 PHE A O 1
ATOM 1529 N N . LYS A 1 193 ? -5.749 -6.444 9.723 1.00 92.00 193 LYS A N 1
ATOM 1530 C CA . LYS A 1 193 ? -6.147 -5.167 10.303 1.00 92.00 193 LYS A CA 1
ATOM 1531 C C . LYS A 1 193 ? -7.447 -4.693 9.666 1.00 92.00 193 LYS A C 1
ATOM 1533 O O . LYS A 1 193 ? -7.664 -4.821 8.456 1.00 92.00 193 LYS A O 1
ATOM 1538 N N . LYS A 1 194 ? -8.320 -4.111 10.486 1.00 92.38 194 LYS A N 1
ATOM 1539 C CA . LYS A 1 194 ? -9.489 -3.379 9.996 1.00 92.38 194 LYS A CA 1
ATOM 1540 C C . LYS A 1 194 ? -9.053 -2.133 9.228 1.00 92.38 194 LYS A C 1
ATOM 1542 O O . LYS A 1 194 ? -8.084 -1.468 9.591 1.00 92.38 194 LYS A O 1
ATOM 1547 N N . ILE A 1 195 ? -9.824 -1.790 8.206 1.00 92.81 195 ILE A N 1
ATOM 1548 C CA . ILE A 1 195 ? -9.746 -0.515 7.494 1.00 92.81 195 ILE A CA 1
ATOM 1549 C C . ILE A 1 195 ? -10.740 0.440 8.160 1.00 92.81 195 ILE A C 1
ATOM 1551 O O . ILE A 1 195 ? -11.951 0.216 8.120 1.00 92.81 195 ILE A O 1
ATOM 1555 N N . GLU A 1 196 ? -10.238 1.495 8.794 1.00 89.88 196 GLU A N 1
ATOM 1556 C CA . GLU A 1 196 ? -11.068 2.490 9.474 1.00 89.88 196 GLU A CA 1
ATOM 1557 C C . GLU A 1 196 ? -11.693 3.474 8.475 1.00 89.88 196 GLU A C 1
ATOM 1559 O O . GLU A 1 196 ? -10.993 4.125 7.692 1.00 89.88 196 GLU A O 1
ATOM 1564 N N . VAL A 1 197 ? -13.021 3.610 8.545 1.00 90.31 197 VAL A N 1
ATOM 1565 C CA . VAL A 1 197 ? -13.824 4.497 7.692 1.00 90.31 197 VAL A CA 1
ATOM 1566 C C . VAL A 1 197 ? -14.549 5.518 8.560 1.00 90.31 197 VAL A C 1
ATOM 1568 O O . VAL A 1 197 ? -15.370 5.154 9.402 1.00 90.31 197 VAL A O 1
ATOM 1571 N N . MET A 1 198 ? -14.244 6.801 8.366 1.00 87.88 198 MET A N 1
ATOM 1572 C CA . MET A 1 198 ? -14.919 7.917 9.019 1.00 87.88 198 MET A CA 1
ATOM 1573 C C . MET A 1 198 ? -16.203 8.291 8.295 1.00 87.88 198 MET A C 1
ATOM 1575 O O . MET A 1 198 ? -16.184 8.684 7.137 1.00 87.88 198 MET A O 1
ATOM 1579 N N . SER A 1 199 ? -17.304 8.247 9.033 1.00 87.06 199 SER A N 1
ATOM 1580 C CA . SER A 1 199 ? -18.620 8.757 8.667 1.00 87.06 199 SER A CA 1
ATOM 1581 C C . SER A 1 199 ? -19.147 9.656 9.794 1.00 87.06 199 SER A C 1
ATOM 1583 O O . SER A 1 199 ? -18.506 9.837 10.834 1.00 87.06 199 SER A O 1
ATOM 1585 N N . LYS A 1 200 ? -20.348 10.221 9.631 1.00 76.25 200 LYS A N 1
ATOM 1586 C CA . LYS A 1 200 ? -20.974 11.070 10.664 1.00 76.25 200 LYS A CA 1
ATOM 1587 C C . LYS A 1 200 ? -21.216 10.359 12.003 1.00 76.25 200 LYS A C 1
ATOM 1589 O O . LYS A 1 200 ? -21.294 11.036 13.022 1.00 76.25 200 LYS A O 1
ATOM 1594 N N . ASN A 1 201 ? -21.346 9.030 11.998 1.00 70.56 201 ASN A N 1
ATOM 1595 C CA . ASN A 1 201 ? -21.763 8.240 13.162 1.00 70.56 201 ASN A CA 1
ATOM 1596 C C . ASN A 1 201 ? -20.725 7.185 13.597 1.00 70.56 201 ASN A C 1
ATOM 1598 O O . ASN A 1 201 ? -21.038 6.338 14.434 1.00 70.56 201 ASN A O 1
ATOM 1602 N N . SER A 1 202 ? -19.521 7.175 13.021 1.00 69.38 202 SER A N 1
ATOM 1603 C CA . SER A 1 202 ? -18.525 6.136 13.302 1.00 69.38 202 SER A CA 1
ATOM 1604 C C . SER A 1 202 ? -17.758 6.380 14.606 1.00 69.38 202 SER A C 1
ATOM 1606 O O . SER A 1 202 ? -17.340 7.499 14.917 1.00 69.38 202 SER A O 1
ATOM 1608 N N . HIS A 1 203 ? -17.551 5.293 15.351 1.00 62.75 203 HIS A N 1
ATOM 1609 C CA . HIS A 1 203 ? -16.585 5.205 16.448 1.00 62.75 203 HIS A CA 1
ATOM 1610 C C . HIS A 1 203 ? -15.215 4.849 15.859 1.00 62.75 203 HIS A C 1
ATOM 1612 O O . HIS A 1 203 ? -15.155 4.150 14.849 1.00 62.75 203 HIS A O 1
ATOM 1618 N N . HIS A 1 204 ? -14.129 5.349 16.451 1.00 68.12 204 HIS A N 1
ATOM 1619 C CA . HIS A 1 204 ? -12.789 5.226 15.877 1.00 68.12 204 HIS A CA 1
ATOM 1620 C C . HIS A 1 204 ? -11.749 4.893 16.930 1.00 68.12 204 HIS A C 1
ATOM 1622 O O . HIS A 1 204 ? -11.469 5.724 17.787 1.00 68.12 204 HIS A O 1
ATOM 1628 N N . TYR A 1 205 ? -11.082 3.752 16.779 1.00 71.19 205 TYR A N 1
ATOM 1629 C CA . TYR A 1 205 ? -9.965 3.347 17.647 1.00 71.19 205 TYR A CA 1
ATOM 1630 C C . TYR A 1 205 ? -8.609 3.608 16.989 1.00 71.19 205 TYR A C 1
ATOM 1632 O O . TYR A 1 205 ? -7.619 2.916 17.227 1.00 71.19 205 TYR A O 1
ATOM 1640 N N . CYS A 1 206 ? -8.572 4.614 16.115 1.00 75.50 206 CYS A N 1
ATOM 1641 C CA . CYS A 1 206 ? -7.391 5.000 15.370 1.00 75.50 206 CYS A CA 1
ATOM 1642 C C . CYS A 1 206 ? -6.683 6.170 16.064 1.00 75.50 206 CYS A C 1
ATOM 1644 O O . CYS A 1 206 ? -7.217 7.274 16.144 1.00 75.50 206 CYS A O 1
ATOM 1646 N N . VAL A 1 207 ? -5.442 5.956 16.502 1.00 69.19 207 VAL A N 1
ATOM 1647 C CA . VAL A 1 207 ? -4.592 6.981 17.146 1.00 69.19 207 VAL A CA 1
ATOM 1648 C C . VAL A 1 207 ? -4.331 8.211 16.272 1.00 69.19 207 VAL A C 1
ATOM 1650 O O . VAL A 1 207 ? -4.091 9.302 16.789 1.00 69.19 207 VAL A O 1
ATOM 1653 N N . VAL A 1 208 ? -4.431 8.068 14.947 1.00 71.62 208 VAL A N 1
ATOM 1654 C CA . VAL A 1 208 ? -4.276 9.181 14.001 1.00 71.62 208 VAL A CA 1
ATOM 1655 C C . VAL A 1 208 ? -5.601 9.851 13.621 1.00 71.62 208 VAL A C 1
ATOM 1657 O O . VAL A 1 208 ? -5.591 10.842 12.899 1.00 71.62 208 VAL A O 1
ATOM 1660 N N . ARG A 1 209 ? -6.747 9.412 14.164 1.00 75.75 209 ARG A N 1
ATOM 1661 C CA . ARG A 1 209 ? -8.079 9.996 13.900 1.00 75.75 209 ARG A CA 1
ATOM 1662 C C . ARG A 1 209 ? -8.119 11.519 14.049 1.00 75.75 209 ARG A C 1
ATOM 1664 O O . ARG A 1 209 ? -8.793 12.187 13.274 1.00 75.75 209 ARG A O 1
ATOM 1671 N N . LYS A 1 210 ? -7.392 12.070 15.028 1.00 74.06 210 LYS A N 1
ATOM 1672 C CA . LYS A 1 210 ? -7.324 13.516 15.320 1.00 74.06 210 LYS A CA 1
ATOM 1673 C C . LYS A 1 210 ? -6.810 14.369 14.150 1.00 74.06 210 LYS A C 1
ATOM 1675 O O . LYS A 1 210 ? -7.058 15.572 14.128 1.00 74.06 210 LYS A O 1
ATOM 1680 N N . TYR A 1 211 ? -6.096 13.759 13.203 1.00 75.25 211 TYR A N 1
ATOM 1681 C CA . TYR A 1 211 ? -5.569 14.429 12.013 1.00 75.25 211 TYR A CA 1
ATOM 1682 C C . TYR A 1 211 ? -6.567 14.469 10.854 1.00 75.25 211 TYR A C 1
ATOM 1684 O O . TYR A 1 211 ? -6.333 15.180 9.883 1.00 75.25 211 TYR A O 1
ATOM 1692 N N . TYR A 1 212 ? -7.689 13.760 10.968 1.00 77.75 212 TYR A N 1
ATOM 1693 C CA . TYR A 1 212 ? -8.696 13.677 9.924 1.00 77.75 212 TYR A CA 1
ATOM 1694 C C . TYR A 1 212 ? -9.942 14.479 10.280 1.00 77.75 212 TYR A C 1
ATOM 1696 O O . TYR A 1 212 ? -10.352 14.581 11.440 1.00 77.75 212 TYR A O 1
ATOM 1704 N N . ARG A 1 213 ? -10.579 15.025 9.247 1.00 79.88 213 ARG A N 1
ATOM 1705 C CA . ARG A 1 213 ? -11.885 15.677 9.326 1.00 79.88 213 ARG A CA 1
ATOM 1706 C C . ARG A 1 213 ? -12.716 15.216 8.140 1.00 79.88 213 ARG A C 1
ATOM 1708 O O . ARG A 1 213 ? -12.199 15.134 7.032 1.00 79.88 213 ARG A O 1
ATOM 1715 N N . LEU A 1 214 ? -13.990 14.921 8.381 1.00 83.00 214 LEU A N 1
ATOM 1716 C CA . LEU A 1 214 ? -14.933 14.647 7.304 1.00 83.00 214 LEU A CA 1
ATOM 1717 C C . LEU A 1 214 ? -15.350 15.987 6.686 1.00 83.00 214 LEU A C 1
ATOM 1719 O O . LEU A 1 214 ? -15.981 16.800 7.363 1.00 83.00 214 LEU A O 1
ATOM 1723 N N . GLU A 1 215 ? -14.935 16.236 5.446 1.00 81.31 215 GLU A N 1
ATOM 1724 C CA . GLU A 1 215 ? -15.239 17.481 4.736 1.00 81.31 215 GLU A CA 1
ATOM 1725 C C . GLU A 1 215 ? -16.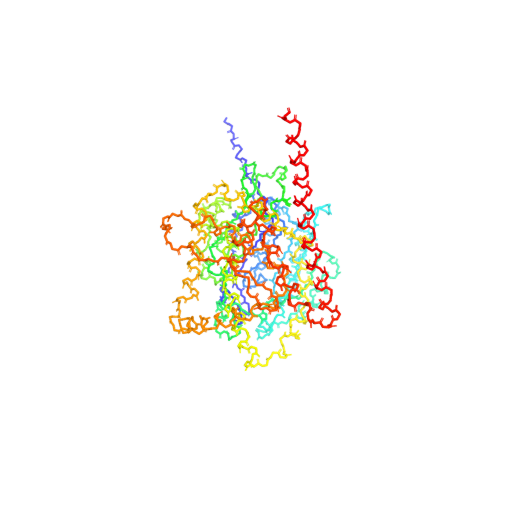694 17.541 4.253 1.00 81.31 215 GLU A C 1
ATOM 1727 O O . GLU A 1 215 ? -17.352 16.522 4.026 1.00 81.31 215 GLU A O 1
ATOM 1732 N N . ASP A 1 216 ? -17.200 18.761 4.066 1.00 79.81 216 ASP A N 1
ATOM 1733 C CA . ASP A 1 216 ? -18.545 18.977 3.545 1.00 79.81 216 ASP A CA 1
ATOM 1734 C C . ASP A 1 216 ? -18.687 18.389 2.134 1.00 79.81 216 ASP A C 1
ATOM 1736 O O . ASP A 1 216 ? -17.945 18.713 1.210 1.00 79.81 216 ASP A O 1
ATOM 1740 N N . GLY A 1 217 ? -19.696 17.535 1.954 1.00 83.38 217 GLY A N 1
ATOM 1741 C CA . GLY A 1 217 ? -19.951 16.861 0.682 1.00 83.38 217 GLY A CA 1
ATOM 1742 C C . GLY A 1 217 ? -19.215 15.533 0.503 1.00 83.38 217 GLY A C 1
ATOM 1743 O O . GLY A 1 217 ? -19.460 14.881 -0.510 1.00 83.38 217 GLY A O 1
ATOM 1744 N N . ILE A 1 218 ? -18.399 15.116 1.473 1.00 88.12 218 ILE A N 1
ATOM 1745 C CA . ILE A 1 218 ? -17.887 13.749 1.599 1.00 88.12 218 ILE A CA 1
ATOM 1746 C C . ILE A 1 218 ? -18.809 12.978 2.548 1.00 88.12 218 ILE A C 1
ATOM 1748 O O . ILE A 1 218 ? -19.126 13.445 3.645 1.00 88.12 218 ILE A O 1
ATOM 1752 N N . ASP A 1 219 ? -19.288 11.817 2.106 1.00 91.00 219 ASP A N 1
ATOM 1753 C CA . ASP A 1 219 ? -20.151 10.954 2.915 1.00 91.00 219 ASP A CA 1
ATOM 1754 C C . ASP A 1 219 ? -19.302 10.049 3.822 1.00 91.00 219 ASP A C 1
ATOM 1756 O O . ASP A 1 219 ? -19.587 9.935 5.018 1.00 91.00 219 ASP A O 1
ATOM 1760 N N . GLU A 1 220 ? -18.213 9.495 3.276 1.00 92.38 220 GLU A N 1
ATOM 1761 C CA . GLU A 1 220 ? -17.284 8.618 3.988 1.00 92.38 220 GLU A CA 1
ATOM 1762 C C . GLU A 1 220 ? -15.817 8.895 3.615 1.00 92.38 220 GLU A C 1
ATOM 1764 O O . GLU A 1 220 ? -15.485 9.166 2.460 1.00 92.38 220 GLU A O 1
ATOM 1769 N N . LEU A 1 221 ? -14.923 8.810 4.602 1.00 91.50 221 LEU A N 1
ATOM 1770 C CA . LEU A 1 221 ? -13.476 8.960 4.448 1.00 91.50 221 LEU A CA 1
ATOM 1771 C C . LEU A 1 221 ? -12.764 7.691 4.923 1.00 91.50 221 LEU A C 1
ATOM 1773 O O . LEU A 1 221 ? -12.743 7.388 6.116 1.00 91.50 221 LEU A O 1
ATOM 1777 N N . ILE A 1 222 ? -12.131 6.978 3.998 1.00 92.69 222 ILE A N 1
ATOM 1778 C CA . ILE A 1 222 ? -11.261 5.843 4.300 1.00 92.69 222 ILE A CA 1
ATOM 1779 C C . ILE A 1 222 ? -9.913 6.391 4.788 1.00 92.69 222 ILE A C 1
ATOM 1781 O O . ILE A 1 222 ? -9.141 6.945 4.004 1.00 92.69 222 ILE A O 1
ATOM 1785 N N . MET A 1 223 ? -9.650 6.255 6.091 1.00 89.00 223 MET A N 1
ATOM 1786 C CA . MET A 1 223 ? -8.454 6.803 6.755 1.00 89.00 223 MET A CA 1
ATOM 1787 C C . MET A 1 223 ? -7.247 5.863 6.678 1.00 89.00 223 MET A C 1
ATOM 1789 O O . MET A 1 223 ? -6.106 6.294 6.802 1.00 89.00 223 MET A O 1
ATOM 1793 N N . CYS A 1 224 ? -7.493 4.559 6.549 1.00 90.50 224 CYS A N 1
ATOM 1794 C CA . CYS A 1 224 ? -6.432 3.560 6.529 1.00 90.50 224 CYS A CA 1
ATOM 1795 C C . CYS A 1 224 ? -5.859 3.370 5.115 1.00 90.50 224 CYS A C 1
ATOM 1797 O O . CYS A 1 224 ? -6.623 3.356 4.143 1.00 90.50 224 CYS A O 1
ATOM 1799 N N . PRO A 1 225 ? -4.543 3.107 4.990 1.00 92.00 225 PRO A N 1
ATOM 1800 C CA . PRO A 1 225 ? -3.948 2.628 3.750 1.00 92.00 225 PRO A CA 1
ATOM 1801 C C . PRO A 1 225 ? -4.667 1.381 3.238 1.00 92.00 225 PRO A C 1
ATOM 1803 O O . PRO A 1 225 ? -4.650 0.324 3.871 1.00 92.00 225 PRO A O 1
ATOM 1806 N N . THR A 1 226 ? -5.307 1.516 2.083 1.00 95.69 226 THR A N 1
ATOM 1807 C CA . THR A 1 226 ? -6.148 0.476 1.489 1.00 95.69 226 THR A CA 1
ATOM 1808 C C . THR A 1 226 ? -5.445 -0.116 0.283 1.00 95.69 226 THR A C 1
ATOM 1810 O O . THR A 1 226 ? -5.012 0.617 -0.604 1.00 95.69 226 THR A O 1
ATOM 1813 N N . TYR A 1 227 ? -5.323 -1.439 0.252 1.00 97.12 227 TYR A N 1
ATOM 1814 C CA . TYR A 1 227 ? -4.724 -2.176 -0.853 1.00 97.12 227 TYR A CA 1
ATOM 1815 C C . TYR A 1 227 ? -5.804 -2.816 -1.714 1.00 97.12 227 TYR A C 1
ATOM 1817 O O . TYR A 1 227 ? -6.761 -3.384 -1.188 1.00 97.12 227 TYR A O 1
ATOM 1825 N N . VAL A 1 228 ? -5.624 -2.744 -3.032 1.00 97.62 228 VAL A N 1
ATOM 1826 C CA . VAL A 1 228 ? -6.471 -3.411 -4.021 1.00 97.62 228 VAL A CA 1
ATOM 1827 C C . VAL A 1 228 ? -5.595 -4.301 -4.898 1.00 97.62 228 VAL A C 1
ATOM 1829 O O . VAL A 1 228 ? -4.758 -3.797 -5.650 1.00 97.62 228 VAL A O 1
ATOM 1832 N N . SER A 1 229 ? -5.786 -5.620 -4.795 1.00 97.38 229 SER A N 1
ATOM 1833 C CA . SER A 1 229 ? -5.023 -6.608 -5.573 1.00 97.38 229 SER A CA 1
ATOM 1834 C C . SER A 1 229 ? -5.364 -6.581 -7.063 1.00 97.38 229 SER A C 1
ATOM 1836 O O . SER A 1 229 ? -6.378 -6.001 -7.463 1.00 97.38 229 SER A O 1
ATOM 1838 N N . VAL A 1 230 ? -4.591 -7.290 -7.897 1.00 97.12 230 VAL A N 1
ATOM 1839 C CA . VAL A 1 230 ? -4.851 -7.390 -9.348 1.00 97.12 230 VAL A CA 1
ATOM 1840 C C . VAL A 1 230 ? -6.254 -7.927 -9.682 1.00 97.12 230 VAL A C 1
ATOM 1842 O O . VAL A 1 230 ? -6.802 -7.614 -10.741 1.00 97.12 230 VAL A O 1
ATOM 1845 N N . TYR A 1 231 ? -6.853 -8.698 -8.767 1.00 96.56 231 TYR A N 1
ATOM 1846 C CA . TYR A 1 231 ? -8.207 -9.258 -8.867 1.00 96.56 231 TYR A CA 1
ATOM 1847 C C . TYR A 1 231 ? -9.277 -8.430 -8.138 1.00 96.56 231 TYR A C 1
ATOM 1849 O O . TYR A 1 231 ? -10.417 -8.870 -7.990 1.00 96.56 231 TYR A O 1
ATOM 1857 N N . GLY A 1 232 ? -8.928 -7.228 -7.678 1.00 96.31 232 GLY A N 1
ATOM 1858 C CA . GLY A 1 232 ? -9.859 -6.318 -7.024 1.00 96.31 232 GLY A CA 1
ATOM 1859 C C . GLY A 1 232 ? -10.216 -6.732 -5.602 1.00 96.31 232 GLY A C 1
ATOM 1860 O O . GLY A 1 232 ? -11.315 -6.415 -5.156 1.00 96.31 232 GLY A O 1
ATOM 1861 N N . ARG A 1 233 ? -9.341 -7.466 -4.900 1.00 96.31 233 ARG A N 1
ATOM 1862 C CA . ARG A 1 233 ? -9.544 -7.788 -3.480 1.00 96.31 233 ARG A CA 1
ATOM 1863 C C . ARG A 1 233 ? -9.051 -6.643 -2.606 1.00 96.31 233 ARG A C 1
ATOM 1865 O O . ARG A 1 233 ? -7.940 -6.163 -2.817 1.00 96.31 233 ARG A O 1
ATOM 1872 N N . VAL A 1 234 ? -9.870 -6.235 -1.643 1.00 96.75 234 VAL A N 1
ATOM 1873 C CA . VAL A 1 234 ? -9.645 -5.088 -0.759 1.00 96.75 234 VAL A CA 1
ATOM 1874 C C . VAL A 1 234 ? -9.267 -5.562 0.635 1.00 96.75 234 VAL A C 1
ATOM 1876 O O . VAL A 1 234 ? -9.982 -6.380 1.215 1.00 96.75 234 VAL A O 1
ATOM 1879 N N . PHE A 1 235 ? -8.160 -5.042 1.162 1.00 95.88 235 PHE A N 1
ATOM 1880 C CA . PHE A 1 235 ? -7.682 -5.286 2.526 1.00 95.88 235 PHE A CA 1
ATOM 1881 C C . PHE A 1 235 ? -6.719 -4.174 2.980 1.00 95.88 235 PHE A C 1
ATOM 1883 O O . PHE A 1 235 ? -6.359 -3.280 2.208 1.00 95.88 235 PHE A O 1
ATOM 1890 N N . HIS A 1 236 ? -6.332 -4.184 4.257 1.00 94.69 236 HIS A N 1
ATOM 1891 C CA . HIS A 1 236 ? -5.436 -3.175 4.820 1.00 94.69 236 HIS A CA 1
ATOM 1892 C C . HIS A 1 236 ? -4.010 -3.339 4.272 1.00 94.69 236 HIS A C 1
ATOM 1894 O O . HIS A 1 236 ? -3.435 -4.424 4.309 1.00 94.69 236 HIS A O 1
ATOM 1900 N N . ALA A 1 237 ? -3.398 -2.258 3.787 1.00 92.50 237 ALA A N 1
ATOM 1901 C CA . ALA A 1 237 ? -2.160 -2.353 3.014 1.00 92.50 237 ALA A CA 1
ATOM 1902 C C . ALA A 1 237 ? -0.943 -2.863 3.792 1.00 92.50 237 ALA A C 1
ATOM 1904 O O . ALA A 1 237 ? -0.060 -3.485 3.202 1.00 92.50 237 ALA A O 1
ATOM 1905 N N . GLU A 1 238 ? -0.895 -2.653 5.107 1.00 88.12 238 GLU A N 1
ATOM 1906 C CA . GLU A 1 238 ? 0.162 -3.237 5.948 1.00 88.12 238 GLU A CA 1
ATOM 1907 C C . GLU A 1 238 ? 0.158 -4.768 5.960 1.00 88.12 238 GLU A C 1
ATOM 1909 O O . GLU A 1 238 ? 1.182 -5.369 6.269 1.00 88.12 238 GLU A O 1
ATOM 1914 N N . ASP A 1 239 ? -0.958 -5.396 5.595 1.00 90.44 239 ASP A N 1
ATOM 1915 C CA . ASP A 1 239 ? -1.067 -6.849 5.572 1.00 90.44 239 ASP A CA 1
ATOM 1916 C C . ASP A 1 239 ? -0.650 -7.434 4.210 1.00 90.44 239 ASP A C 1
ATOM 1918 O O . ASP A 1 239 ? -0.695 -8.639 4.024 1.00 90.44 239 ASP A O 1
ATOM 1922 N N . SER A 1 240 ? -0.182 -6.616 3.256 1.00 89.81 240 SER A N 1
ATOM 1923 C CA . SER A 1 240 ? 0.252 -7.061 1.913 1.00 89.81 240 SER A CA 1
ATOM 1924 C C . SER A 1 240 ? 1.590 -7.820 1.876 1.00 89.81 240 SER A C 1
ATOM 1926 O O . SER A 1 240 ? 2.046 -8.226 0.805 1.00 89.81 240 SER A O 1
ATOM 1928 N N . GLN A 1 241 ? 2.238 -8.032 3.026 1.00 88.81 241 GLN A N 1
ATOM 1929 C CA . GLN A 1 241 ? 3.524 -8.730 3.140 1.00 88.81 241 GLN A CA 1
ATOM 1930 C C . GLN A 1 241 ? 3.368 -10.256 3.020 1.00 88.81 241 GLN A C 1
ATOM 1932 O O . GLN A 1 241 ? 3.602 -10.994 3.975 1.00 88.81 241 GLN A O 1
ATOM 1937 N N . MET A 1 242 ? 2.968 -10.720 1.838 1.00 90.06 242 MET A N 1
ATOM 1938 C CA . MET A 1 242 ? 2.705 -12.125 1.521 1.00 90.06 242 MET A CA 1
ATOM 1939 C C . MET A 1 242 ? 2.917 -12.423 0.032 1.00 90.06 242 MET A C 1
ATOM 1941 O O . MET A 1 242 ? 2.983 -11.498 -0.783 1.00 90.06 242 MET A O 1
ATOM 1945 N N . GLU A 1 243 ? 2.962 -13.707 -0.323 1.00 93.62 243 GLU A N 1
ATOM 1946 C CA . GLU A 1 243 ? 2.988 -14.170 -1.715 1.00 93.62 243 GLU A CA 1
ATOM 1947 C C . GLU A 1 243 ? 1.675 -13.888 -2.458 1.00 93.62 243 GLU A C 1
ATOM 1949 O O . GLU A 1 243 ? 0.609 -13.760 -1.847 1.00 93.62 243 GLU A O 1
ATOM 1954 N N . PHE A 1 244 ? 1.743 -13.827 -3.791 1.00 94.31 244 PHE A N 1
ATOM 1955 C CA . PHE A 1 244 ? 0.568 -13.616 -4.644 1.00 94.31 244 PHE A CA 1
ATOM 1956 C C . PHE A 1 244 ? -0.522 -14.676 -4.421 1.00 94.31 244 PHE A C 1
ATOM 1958 O O . PHE A 1 244 ? -1.706 -14.352 -4.355 1.00 94.31 244 PHE A O 1
ATOM 1965 N N . GLU A 1 245 ? -0.136 -15.939 -4.264 1.00 90.94 245 GLU A N 1
ATOM 1966 C CA . GLU A 1 245 ? -1.044 -17.070 -4.064 1.00 90.94 245 GLU A CA 1
ATOM 1967 C C . GLU A 1 245 ? -1.797 -16.974 -2.728 1.00 90.94 245 GLU A C 1
ATOM 1969 O O . GLU A 1 245 ? -2.975 -17.335 -2.635 1.00 90.94 245 GLU A O 1
ATOM 1974 N N . GLN A 1 246 ? -1.137 -16.465 -1.685 1.00 90.38 246 GLN A N 1
ATOM 1975 C CA . GLN A 1 246 ? -1.781 -16.202 -0.400 1.00 90.38 246 GLN A CA 1
ATOM 1976 C C . GLN A 1 246 ? -2.721 -14.994 -0.500 1.00 90.38 246 GLN A C 1
ATOM 1978 O O . GLN A 1 246 ? -3.832 -15.022 0.034 1.00 90.38 246 GLN A O 1
ATOM 1983 N N . GLU A 1 247 ? -2.312 -13.951 -1.221 1.00 92.69 247 GLU A N 1
ATOM 1984 C CA . GLU A 1 247 ? -3.131 -12.758 -1.428 1.00 92.69 247 GLU A CA 1
ATOM 1985 C C . GLU A 1 247 ? -4.447 -13.052 -2.154 1.00 92.69 247 GLU A C 1
ATOM 1987 O O . GLU A 1 247 ? -5.471 -12.449 -1.830 1.00 92.69 247 GLU A O 1
ATOM 1992 N N . ASP A 1 248 ? -4.466 -13.999 -3.093 1.00 93.06 248 ASP A N 1
ATOM 1993 C CA . ASP A 1 248 ? -5.678 -14.362 -3.845 1.00 93.06 248 ASP A CA 1
ATOM 1994 C C . ASP A 1 248 ? -6.841 -14.803 -2.942 1.00 93.06 248 ASP A C 1
ATOM 1996 O O . ASP A 1 248 ? -8.013 -14.723 -3.330 1.00 93.06 248 ASP A O 1
ATOM 2000 N N . ASN A 1 249 ? -6.517 -15.205 -1.712 1.00 90.62 249 ASN A N 1
ATOM 2001 C CA . ASN A 1 249 ? -7.449 -15.636 -0.679 1.00 90.62 249 ASN A CA 1
ATOM 2002 C C . ASN A 1 249 ? -7.660 -14.590 0.436 1.00 90.62 249 ASN A C 1
ATOM 2004 O O . ASN A 1 249 ? -8.393 -14.859 1.384 1.00 90.62 249 ASN A O 1
ATOM 2008 N N . THR A 1 250 ? -7.063 -13.400 0.325 1.00 90.56 250 THR A N 1
ATOM 2009 C CA . THR A 1 250 ? -7.068 -12.342 1.350 1.00 90.56 250 THR A CA 1
ATOM 2010 C C . THR A 1 250 ? -7.995 -11.185 0.977 1.00 90.56 250 THR A C 1
ATOM 2012 O O . THR A 1 250 ? -8.048 -10.760 -0.175 1.00 90.56 250 THR A O 1
ATOM 2015 N N . GLY A 1 251 ? -8.726 -10.634 1.946 1.00 91.56 251 GLY A N 1
ATOM 2016 C CA . GLY A 1 251 ? -9.619 -9.492 1.725 1.00 91.56 251 GLY A CA 1
ATOM 2017 C C . GLY A 1 251 ? -10.903 -9.855 0.984 1.00 91.56 251 GLY A C 1
ATOM 2018 O O . GLY A 1 251 ? -11.257 -11.029 0.882 1.00 91.56 251 GLY A O 1
ATOM 2019 N N . VAL A 1 252 ? -11.606 -8.860 0.442 1.00 94.94 252 VAL A N 1
ATOM 2020 C CA . VAL A 1 252 ? -12.922 -9.046 -0.205 1.00 94.94 252 VAL A CA 1
ATOM 2021 C C . VAL A 1 252 ? -12.929 -8.475 -1.616 1.00 94.94 252 VAL A C 1
ATOM 2023 O O . VAL A 1 252 ? -12.411 -7.388 -1.849 1.00 94.94 252 VAL A O 1
ATOM 2026 N N . SER A 1 253 ? -13.495 -9.212 -2.574 1.00 92.94 253 SER A N 1
ATOM 2027 C CA . SER A 1 253 ? -13.519 -8.799 -3.981 1.00 92.94 253 SER A CA 1
ATOM 2028 C C . SER A 1 253 ? -14.571 -7.723 -4.263 1.00 92.94 253 SER A C 1
ATOM 2030 O O . SER A 1 253 ? -15.744 -7.884 -3.928 1.00 92.94 253 SER A O 1
ATOM 2032 N N . LEU A 1 254 ? -14.160 -6.680 -4.986 1.00 92.00 254 LEU A N 1
ATOM 2033 C CA . LEU A 1 254 ? -15.030 -5.633 -5.532 1.00 92.00 254 LEU A CA 1
ATOM 2034 C C . LEU A 1 254 ? -15.966 -6.130 -6.639 1.00 92.00 254 LEU A C 1
ATOM 2036 O O . LEU A 1 254 ? -16.871 -5.410 -7.045 1.00 92.00 254 LEU A O 1
ATOM 2040 N N . GLU A 1 255 ? -15.779 -7.336 -7.179 1.00 85.50 255 GLU A N 1
ATOM 2041 C CA . GLU A 1 255 ? -16.649 -7.809 -8.262 1.00 85.50 255 GLU A CA 1
ATOM 2042 C C . GLU A 1 255 ? -18.103 -8.022 -7.822 1.00 85.50 255 GLU A C 1
ATOM 2044 O O . GLU A 1 255 ? -19.005 -7.939 -8.660 1.00 85.50 255 GLU A O 1
ATOM 2049 N N . CYS A 1 256 ? -18.320 -8.285 -6.531 1.00 76.88 256 CYS A N 1
ATOM 2050 C CA . CYS A 1 256 ? -19.634 -8.575 -5.958 1.00 76.88 256 CYS A CA 1
ATOM 2051 C C . CYS A 1 256 ? -20.206 -7.420 -5.126 1.00 76.88 256 CYS A C 1
ATOM 2053 O O . CYS A 1 256 ? -21.417 -7.363 -4.943 1.00 76.88 256 CYS A O 1
ATOM 2055 N N . GLU A 1 257 ? -19.359 -6.506 -4.650 1.00 82.88 257 GLU A N 1
ATOM 2056 C CA . GLU A 1 257 ? -19.709 -5.467 -3.677 1.00 82.88 257 GLU A CA 1
ATOM 2057 C C . GLU A 1 257 ? -19.187 -4.094 -4.130 1.00 82.88 257 GLU A C 1
ATOM 2059 O O . GLU A 1 257 ? -18.278 -3.995 -4.956 1.00 82.88 257 GLU A O 1
ATOM 2064 N N . ASN A 1 258 ? -19.748 -3.000 -3.608 1.00 89.31 258 ASN A N 1
ATOM 2065 C CA . ASN A 1 258 ? -19.082 -1.694 -3.721 1.00 89.31 258 ASN A CA 1
ATOM 2066 C C . ASN A 1 258 ? -17.906 -1.604 -2.727 1.00 89.31 258 ASN A C 1
ATOM 2068 O O . ASN A 1 258 ? -17.749 -2.459 -1.856 1.00 89.31 258 ASN A O 1
ATOM 2072 N N . LEU A 1 259 ? -17.071 -0.569 -2.856 1.00 93.25 259 LEU A N 1
ATOM 2073 C CA . LEU A 1 259 ? -15.857 -0.424 -2.047 1.00 93.25 259 LEU A CA 1
ATOM 2074 C C . LEU A 1 259 ? -16.127 -0.441 -0.536 1.00 93.25 259 LEU A C 1
ATOM 2076 O O . LEU A 1 259 ? -15.409 -1.104 0.210 1.00 93.25 259 LEU A O 1
ATOM 2080 N N . ILE A 1 260 ? -17.160 0.263 -0.086 1.00 93.00 260 ILE A N 1
ATOM 2081 C CA . ILE A 1 260 ? -17.488 0.377 1.336 1.00 93.00 260 ILE A CA 1
ATOM 2082 C C . ILE A 1 260 ? -18.024 -0.939 1.876 1.00 93.00 260 ILE A C 1
ATOM 2084 O O . ILE A 1 260 ? -17.633 -1.362 2.962 1.00 93.00 260 ILE A O 1
ATOM 2088 N N . ASP A 1 261 ? -18.884 -1.614 1.121 1.00 92.38 261 ASP A N 1
ATOM 2089 C CA . ASP A 1 261 ? -19.423 -2.905 1.531 1.00 92.38 261 ASP A CA 1
ATOM 2090 C C . ASP A 1 261 ? -18.340 -3.993 1.524 1.00 92.38 261 ASP A C 1
ATOM 2092 O O . ASP A 1 261 ? -18.271 -4.781 2.468 1.00 92.38 261 ASP A O 1
ATOM 2096 N N . ALA A 1 262 ? -17.399 -3.957 0.573 1.00 94.38 262 ALA A N 1
ATOM 2097 C CA . ALA A 1 262 ? -16.210 -4.809 0.596 1.00 94.38 262 ALA A CA 1
ATOM 2098 C C . ALA A 1 262 ? -15.339 -4.552 1.840 1.00 94.38 262 ALA A C 1
ATOM 2100 O O . ALA A 1 262 ? -14.876 -5.501 2.474 1.00 94.38 262 ALA A O 1
ATOM 2101 N N . ILE A 1 263 ? -15.155 -3.287 2.238 1.00 94.56 263 ILE A N 1
ATOM 2102 C CA . ILE A 1 263 ? -14.441 -2.928 3.474 1.00 94.56 263 ILE A CA 1
ATOM 2103 C C . ILE A 1 263 ? -15.199 -3.415 4.713 1.00 94.56 263 ILE A C 1
ATOM 2105 O O . ILE A 1 263 ? -14.586 -3.972 5.622 1.00 94.56 263 ILE A O 1
ATOM 2109 N N . LYS A 1 264 ? -16.523 -3.233 4.770 1.00 92.81 264 LYS A N 1
ATOM 2110 C CA . LYS A 1 264 ? -17.355 -3.714 5.885 1.00 92.81 264 LYS A CA 1
ATOM 2111 C C . LYS A 1 264 ? -17.272 -5.229 6.021 1.00 92.81 264 LYS A C 1
ATOM 2113 O O . LYS A 1 264 ? -17.185 -5.713 7.147 1.00 92.81 264 LYS A O 1
ATOM 2118 N N . GLU A 1 265 ? -17.286 -5.955 4.906 1.00 94.62 265 GLU A N 1
ATOM 2119 C CA . GLU A 1 265 ? -17.134 -7.408 4.880 1.00 94.62 265 GLU A CA 1
ATOM 2120 C C . GLU A 1 265 ? -15.733 -7.832 5.339 1.00 94.62 265 GLU A C 1
ATOM 2122 O O . GLU A 1 265 ? -15.629 -8.621 6.274 1.00 94.62 265 GLU A O 1
ATOM 2127 N N . HIS A 1 266 ? -14.663 -7.239 4.787 1.00 94.19 266 HIS A N 1
ATOM 2128 C CA . HIS A 1 266 ? -13.277 -7.474 5.238 1.00 94.19 266 HIS A CA 1
ATOM 2129 C C . HIS A 1 266 ? -13.139 -7.232 6.743 1.00 94.19 266 HIS A C 1
ATOM 2131 O O . HIS A 1 266 ? -12.554 -8.025 7.479 1.00 94.19 266 HIS A O 1
ATOM 2137 N N . ASN A 1 267 ? -13.751 -6.153 7.227 1.00 93.31 267 ASN A N 1
ATOM 2138 C CA . ASN A 1 267 ? -13.706 -5.776 8.626 1.00 93.31 267 ASN A CA 1
ATOM 2139 C C . ASN A 1 267 ? -14.432 -6.757 9.555 1.00 93.31 267 ASN A C 1
ATOM 2141 O O . ASN A 1 267 ? -14.186 -6.671 10.755 1.00 93.31 267 ASN A O 1
ATOM 2145 N N . ARG A 1 268 ? -15.301 -7.667 9.089 1.00 91.19 268 ARG A N 1
ATOM 2146 C CA . ARG A 1 268 ? -15.964 -8.640 9.984 1.00 91.19 268 ARG A CA 1
ATOM 2147 C C . ARG A 1 268 ? -14.972 -9.608 10.618 1.00 91.19 268 ARG A C 1
ATOM 2149 O O . ARG A 1 268 ? -15.080 -9.865 11.814 1.00 91.19 268 ARG A O 1
ATOM 2156 N N . ASP A 1 269 ? -13.995 -10.054 9.834 1.00 86.44 269 ASP A N 1
ATOM 2157 C CA . ASP A 1 269 ? -12.993 -11.042 10.246 1.00 86.44 269 ASP A CA 1
ATOM 2158 C C . ASP A 1 269 ? -11.631 -10.411 10.598 1.00 86.44 269 ASP A C 1
ATOM 2160 O O . ASP A 1 269 ? -10.713 -11.103 11.039 1.00 86.44 269 ASP A O 1
ATOM 2164 N N . ALA A 1 270 ? -11.498 -9.091 10.431 1.00 91.19 270 ALA A N 1
ATOM 2165 C CA . ALA A 1 270 ? -10.303 -8.330 10.779 1.00 91.19 270 ALA A CA 1
ATOM 2166 C C . ALA A 1 270 ? -10.368 -7.732 12.198 1.00 91.19 270 ALA A C 1
ATOM 2168 O O . ALA A 1 270 ? -11.441 -7.468 12.751 1.00 91.19 270 ALA A O 1
ATOM 2169 N N . GLU A 1 271 ? -9.200 -7.445 12.767 1.00 88.31 271 GLU A N 1
ATOM 2170 C CA . GLU A 1 271 ? -9.020 -6.941 14.127 1.00 88.31 271 GLU A CA 1
ATOM 2171 C C . GLU A 1 271 ? -8.583 -5.466 14.141 1.00 88.31 271 GLU A C 1
ATOM 2173 O O . GLU A 1 271 ? -8.000 -4.945 13.185 1.00 88.31 271 GLU A O 1
ATOM 2178 N N . TYR A 1 272 ? -8.903 -4.749 15.219 1.00 84.94 272 TYR A N 1
ATOM 2179 C CA . TYR A 1 272 ? -8.519 -3.344 15.343 1.00 84.94 272 TYR A CA 1
ATOM 2180 C C . TYR A 1 272 ? -6.998 -3.189 15.411 1.00 84.94 272 TYR A C 1
ATOM 2182 O O . TYR A 1 272 ? -6.316 -3.925 16.124 1.00 84.94 272 TYR A O 1
ATOM 2190 N N . CYS A 1 273 ? -6.464 -2.160 14.746 1.00 81.62 273 CYS A N 1
ATOM 2191 C CA . CYS A 1 273 ? -5.023 -1.898 14.737 1.00 81.62 273 CYS A CA 1
ATOM 2192 C C . CYS A 1 273 ? -4.449 -1.769 16.163 1.00 81.62 273 CYS A C 1
ATOM 2194 O O . CYS A 1 273 ? -3.379 -2.303 16.441 1.00 81.62 273 CYS A O 1
ATOM 2196 N N . VAL A 1 274 ? -5.198 -1.175 17.104 1.00 72.94 274 VAL A N 1
ATOM 2197 C CA . VAL A 1 274 ? -4.802 -1.092 18.523 1.00 72.94 274 VAL A CA 1
ATOM 2198 C C . VAL A 1 274 ? -4.602 -2.470 19.171 1.00 72.94 274 VAL A C 1
ATOM 2200 O O . VAL A 1 274 ? -3.634 -2.670 19.903 1.00 72.94 274 VAL A O 1
ATOM 2203 N N . ALA A 1 275 ? -5.450 -3.452 18.861 1.00 76.44 275 ALA A N 1
ATOM 2204 C CA . ALA A 1 275 ? -5.314 -4.816 19.362 1.00 76.44 275 ALA A CA 1
ATOM 2205 C C . ALA A 1 275 ? -4.096 -5.520 18.738 1.00 76.44 275 ALA A C 1
ATOM 2207 O O . ALA A 1 275 ? -3.311 -6.138 19.462 1.00 76.44 275 ALA A O 1
ATOM 2208 N N . CYS A 1 276 ? -3.869 -5.348 17.430 1.00 78.19 276 CYS A N 1
ATOM 2209 C CA . CYS A 1 276 ? -2.663 -5.844 16.758 1.00 78.19 276 CYS A CA 1
ATOM 2210 C C . CYS A 1 276 ? -1.386 -5.212 17.337 1.00 78.19 276 CYS A C 1
ATOM 2212 O O . CYS A 1 276 ? -0.401 -5.911 17.570 1.00 78.19 276 CYS A O 1
ATOM 2214 N N . MET A 1 277 ? -1.398 -3.907 17.629 1.00 71.94 277 MET A N 1
ATOM 2215 C CA . MET A 1 277 ? -0.282 -3.196 18.261 1.00 71.94 277 MET A CA 1
ATOM 2216 C C . MET A 1 277 ? 0.034 -3.749 19.653 1.00 71.94 277 MET A C 1
ATOM 2218 O O . MET A 1 277 ? 1.201 -4.006 19.950 1.00 71.94 277 MET A O 1
ATOM 2222 N N . LEU A 1 278 ? -0.987 -3.966 20.490 1.00 63.56 278 LEU A N 1
ATOM 2223 C CA . LEU A 1 278 ? -0.823 -4.545 21.827 1.00 63.56 278 LEU A CA 1
ATOM 2224 C C . LEU A 1 278 ? -0.228 -5.957 21.755 1.00 63.56 278 LEU A C 1
ATOM 2226 O O . LEU A 1 278 ? 0.739 -6.251 22.460 1.00 63.56 278 LEU A O 1
ATOM 2230 N N . ALA A 1 279 ? -0.759 -6.809 20.872 1.00 64.31 279 ALA A N 1
ATOM 2231 C CA . ALA A 1 279 ? -0.248 -8.161 20.664 1.00 64.31 279 ALA A CA 1
ATOM 2232 C C . ALA A 1 279 ? 1.207 -8.139 20.175 1.00 64.31 279 ALA A C 1
ATOM 2234 O O . ALA A 1 279 ? 2.074 -8.791 20.756 1.00 64.31 279 ALA A O 1
ATOM 2235 N N . LYS A 1 280 ? 1.503 -7.332 19.152 1.00 66.25 280 LYS A N 1
ATOM 2236 C CA . LYS A 1 280 ? 2.846 -7.169 18.587 1.00 66.25 280 LYS A CA 1
ATOM 2237 C C . LYS A 1 280 ? 3.850 -6.692 19.615 1.00 66.25 280 LYS A C 1
ATOM 2239 O O . LYS A 1 280 ? 4.956 -7.222 19.654 1.00 66.25 280 LYS A O 1
ATOM 2244 N N . GLN A 1 281 ? 3.492 -5.707 20.429 1.00 61.06 281 GLN A N 1
ATOM 2245 C CA . GLN A 1 281 ? 4.396 -5.192 21.444 1.00 61.06 281 GLN A CA 1
ATOM 2246 C C . GLN A 1 281 ? 4.674 -6.241 22.520 1.00 61.06 281 GLN A C 1
ATOM 2248 O O . GLN A 1 281 ? 5.831 -6.450 22.858 1.00 61.06 281 GLN A O 1
ATOM 2253 N N . LEU A 1 282 ? 3.656 -6.975 22.977 1.00 55.34 282 LEU A N 1
ATOM 2254 C CA . LEU A 1 282 ? 3.854 -8.029 23.969 1.00 55.34 282 LEU A CA 1
ATOM 2255 C C . LEU A 1 282 ? 4.696 -9.191 23.425 1.00 55.34 282 LEU A C 1
ATOM 2257 O O . LEU A 1 282 ? 5.589 -9.685 24.114 1.00 55.34 282 LEU A O 1
ATOM 2261 N N . VAL A 1 283 ? 4.442 -9.616 22.184 1.00 56.19 283 VAL A N 1
ATOM 2262 C CA . VAL A 1 283 ? 5.251 -10.654 21.535 1.00 56.19 283 VAL A CA 1
ATOM 2263 C C . VAL A 1 283 ? 6.679 -10.152 21.341 1.00 56.19 283 VAL A C 1
ATOM 2265 O O . VAL A 1 283 ? 7.608 -10.884 21.654 1.00 56.19 283 VAL A O 1
ATOM 2268 N N . LYS A 1 284 ? 6.885 -8.901 20.910 1.00 57.78 284 LYS A N 1
ATOM 2269 C CA . LYS A 1 284 ? 8.222 -8.298 20.816 1.00 57.78 284 LYS A CA 1
ATOM 2270 C C . LYS A 1 284 ? 8.921 -8.242 22.163 1.00 57.78 284 LYS A C 1
ATOM 2272 O O . LYS A 1 284 ? 10.073 -8.631 22.212 1.00 57.78 284 LYS A O 1
ATOM 2277 N N . ASP A 1 285 ? 8.263 -7.802 23.228 1.00 51.88 285 ASP A N 1
ATOM 2278 C CA . ASP A 1 285 ? 8.861 -7.731 24.565 1.00 51.88 285 ASP A CA 1
ATOM 2279 C C . ASP A 1 285 ? 9.241 -9.133 25.070 1.00 51.88 285 ASP A C 1
ATOM 2281 O O . ASP A 1 285 ? 10.310 -9.320 25.641 1.00 51.88 285 ASP A O 1
ATOM 2285 N N . THR A 1 286 ? 8.419 -10.142 24.768 1.00 48.44 286 THR A N 1
ATOM 2286 C CA . THR A 1 286 ? 8.683 -11.541 25.140 1.00 48.44 286 THR A CA 1
ATOM 2287 C C . THR A 1 286 ? 9.770 -12.191 24.274 1.00 48.44 286 THR A C 1
ATOM 2289 O O . THR A 1 286 ? 10.561 -12.992 24.770 1.00 48.44 286 THR A O 1
ATOM 2292 N N . LEU A 1 287 ? 9.829 -11.863 22.978 1.00 47.75 287 LEU A N 1
ATOM 2293 C CA . LEU A 1 287 ? 10.832 -12.374 22.040 1.00 47.75 287 LEU A CA 1
ATOM 2294 C C . LEU A 1 287 ? 12.164 -11.639 22.166 1.00 47.75 287 LEU A C 1
ATOM 2296 O O . LEU A 1 287 ? 13.186 -12.294 22.051 1.00 47.75 287 LEU A O 1
ATOM 2300 N N . LEU A 1 288 ? 12.192 -10.328 22.426 1.00 41.34 288 LEU A N 1
ATOM 2301 C CA . LEU A 1 288 ? 13.414 -9.528 22.598 1.00 41.34 288 LEU A CA 1
ATOM 2302 C C . LEU A 1 288 ? 14.291 -10.077 23.725 1.00 41.34 288 LEU A C 1
ATOM 2304 O O . LEU A 1 288 ? 15.511 -10.075 23.578 1.00 41.34 288 LEU A O 1
ATOM 2308 N N . ASP A 1 289 ? 13.703 -10.640 24.780 1.00 39.75 289 ASP A N 1
ATOM 2309 C CA . ASP A 1 289 ? 14.456 -11.339 25.825 1.00 39.75 289 ASP A CA 1
ATOM 2310 C C . ASP A 1 289 ? 15.175 -12.607 25.307 1.00 39.75 289 ASP A C 1
ATOM 2312 O O . ASP A 1 289 ? 16.257 -12.939 25.791 1.00 39.75 289 ASP A O 1
ATOM 2316 N N . GLY A 1 290 ? 14.650 -13.286 24.278 1.00 36.69 290 GLY A N 1
ATOM 2317 C CA . GLY A 1 290 ? 15.305 -14.417 23.598 1.00 36.69 290 GLY A CA 1
ATOM 2318 C C . GLY A 1 290 ? 16.203 -14.009 22.418 1.00 36.69 290 GLY A C 1
ATOM 2319 O O . GLY A 1 290 ? 17.305 -14.528 22.241 1.00 36.69 290 GLY A O 1
ATOM 2320 N N . ASP A 1 291 ? 15.783 -13.021 21.635 1.00 38.31 291 ASP A N 1
ATOM 2321 C CA . ASP A 1 291 ? 16.451 -12.530 20.430 1.00 38.31 291 ASP A CA 1
ATOM 2322 C C . ASP A 1 291 ? 17.710 -11.723 20.749 1.00 38.31 291 ASP A C 1
ATOM 2324 O O . ASP A 1 291 ? 18.687 -11.781 19.999 1.00 38.31 291 ASP A O 1
ATOM 2328 N N . ILE A 1 292 ? 17.732 -10.986 21.867 1.00 37.72 292 ILE A N 1
ATOM 2329 C CA . ILE A 1 292 ? 18.954 -10.338 22.364 1.00 37.72 292 ILE A CA 1
ATOM 2330 C C . ILE A 1 292 ? 20.006 -11.402 22.674 1.00 37.72 292 ILE A C 1
ATOM 2332 O O . ILE A 1 292 ? 21.169 -11.202 22.329 1.00 37.72 292 ILE A O 1
ATOM 2336 N N . ILE A 1 293 ? 19.606 -12.548 23.235 1.00 35.00 293 ILE A N 1
ATOM 2337 C CA . ILE A 1 293 ? 20.497 -13.675 23.535 1.00 35.00 293 ILE A CA 1
ATOM 2338 C C . ILE A 1 293 ? 21.014 -14.303 22.231 1.00 35.00 293 ILE A C 1
ATOM 2340 O O . ILE A 1 293 ? 22.224 -14.466 22.074 1.00 35.00 293 ILE A O 1
ATOM 2344 N N . VAL A 1 294 ? 20.148 -14.564 21.246 1.00 35.44 294 VAL A N 1
ATOM 2345 C CA . VAL A 1 294 ? 20.544 -15.126 19.937 1.00 35.44 294 VAL A CA 1
ATOM 2346 C C . VAL A 1 294 ? 21.439 -14.165 19.140 1.00 35.44 294 VAL A C 1
ATOM 2348 O O . VAL A 1 294 ? 22.452 -14.586 18.573 1.00 35.44 294 VAL A O 1
ATOM 2351 N N . LYS A 1 295 ? 21.128 -12.862 19.121 1.00 35.94 295 LYS A N 1
ATOM 2352 C CA . LYS A 1 295 ? 21.964 -11.823 18.490 1.00 35.94 295 LYS A CA 1
ATOM 2353 C C . LYS A 1 295 ? 23.303 -11.670 19.204 1.00 35.94 295 LYS A C 1
ATOM 2355 O O . LYS A 1 295 ? 24.316 -11.530 18.524 1.00 35.94 295 LYS A O 1
ATOM 2360 N N . TRP A 1 296 ? 23.341 -11.780 20.532 1.00 31.80 296 TRP A N 1
ATOM 2361 C CA . TRP A 1 296 ? 24.585 -11.856 21.304 1.00 31.80 296 TRP A CA 1
ATOM 2362 C C . TRP A 1 296 ? 25.413 -13.097 20.954 1.00 31.80 296 TRP A C 1
ATOM 2364 O O . TRP A 1 296 ? 26.620 -12.989 20.747 1.00 31.80 296 TRP A O 1
ATOM 2374 N N . PHE A 1 297 ? 24.787 -14.265 20.808 1.00 31.84 297 PHE A N 1
ATOM 2375 C CA . PHE A 1 297 ? 25.471 -15.494 20.396 1.00 31.84 297 PHE A CA 1
ATOM 2376 C C . PHE A 1 297 ? 26.015 -15.416 18.962 1.00 31.84 297 PHE A C 1
ATOM 2378 O O . PHE A 1 297 ? 27.131 -15.874 18.710 1.00 31.84 297 PHE A O 1
ATOM 2385 N N . LYS A 1 298 ? 25.285 -14.796 18.024 1.00 33.22 298 LYS A N 1
ATOM 2386 C CA . LYS A 1 298 ? 25.779 -14.511 16.661 1.00 33.22 298 LYS A CA 1
ATOM 2387 C C . LYS A 1 298 ? 26.916 -13.473 16.675 1.00 33.22 298 LYS A C 1
ATOM 2389 O O . LYS A 1 298 ? 27.917 -13.662 15.986 1.00 33.22 298 LYS A O 1
ATOM 2394 N N . PHE A 1 299 ? 26.805 -12.436 17.511 1.00 30.59 299 PHE A N 1
ATOM 2395 C CA . PHE A 1 299 ? 27.817 -11.390 17.718 1.00 30.59 299 PHE A CA 1
ATOM 2396 C C . PHE A 1 299 ? 29.135 -11.944 18.281 1.00 30.59 299 PHE A C 1
ATOM 2398 O O . PHE A 1 299 ? 30.210 -11.563 17.819 1.00 30.59 299 PHE A O 1
ATOM 2405 N N . ILE A 1 300 ? 29.063 -12.893 19.218 1.00 31.81 300 ILE A N 1
ATOM 2406 C CA . ILE A 1 300 ? 30.232 -13.587 19.777 1.00 31.81 300 ILE A CA 1
ATOM 2407 C C . ILE A 1 300 ? 30.864 -14.543 18.748 1.00 31.81 300 ILE A C 1
ATOM 2409 O O . ILE A 1 300 ? 32.082 -14.724 18.755 1.00 31.81 300 ILE A O 1
ATOM 2413 N N . ASN A 1 301 ? 30.074 -15.119 17.831 1.00 33.59 301 ASN A N 1
ATOM 2414 C CA . ASN A 1 301 ? 30.536 -16.204 16.962 1.00 33.59 301 ASN A CA 1
ATOM 2415 C C . ASN A 1 301 ? 31.011 -15.827 15.545 1.00 33.59 301 ASN A C 1
ATOM 2417 O O . ASN A 1 301 ? 31.678 -16.680 14.958 1.00 33.59 301 ASN A O 1
ATOM 2421 N N . ARG A 1 302 ? 30.773 -14.624 14.972 1.00 29.12 302 ARG A N 1
ATOM 2422 C CA . ARG A 1 302 ? 31.551 -14.114 13.799 1.00 29.12 302 ARG A CA 1
ATOM 2423 C C . ARG A 1 302 ? 31.215 -12.683 13.318 1.00 29.12 302 ARG A C 1
ATOM 2425 O O . ARG A 1 302 ? 30.063 -12.313 13.153 1.00 29.12 302 ARG A O 1
ATOM 2432 N N . LYS A 1 303 ? 32.298 -11.956 12.980 1.00 35.44 303 LYS A N 1
ATOM 2433 C CA . LYS A 1 303 ? 32.491 -10.778 12.088 1.00 35.44 303 LYS A CA 1
ATOM 2434 C C . LYS A 1 303 ? 31.260 -9.914 11.724 1.00 35.44 303 LYS A C 1
ATOM 2436 O O . LYS A 1 303 ? 30.665 -10.095 10.668 1.00 35.44 303 LYS A O 1
ATOM 2441 N N . LEU A 1 304 ? 31.040 -8.835 12.482 1.00 34.81 304 LEU A N 1
ATOM 2442 C CA . LEU A 1 304 ? 30.102 -7.741 12.159 1.00 34.81 304 LEU A CA 1
ATOM 2443 C C . LEU A 1 304 ? 30.788 -6.414 11.767 1.00 34.81 304 LEU A C 1
ATOM 2445 O O . LEU A 1 304 ? 30.193 -5.349 11.887 1.00 34.81 304 LEU A O 1
ATOM 2449 N N . ASN A 1 305 ? 32.018 -6.440 11.245 1.00 32.75 305 ASN A N 1
ATOM 2450 C CA . ASN A 1 305 ? 32.695 -5.195 10.838 1.00 32.75 305 ASN A CA 1
ATOM 2451 C C . ASN A 1 305 ? 32.107 -4.542 9.569 1.00 32.75 305 ASN A C 1
ATOM 2453 O O . ASN A 1 305 ? 32.435 -3.400 9.295 1.00 32.75 305 ASN A O 1
ATOM 2457 N N . GLY A 1 306 ? 31.231 -5.222 8.816 1.00 36.22 306 GLY A N 1
ATOM 2458 C CA . GLY A 1 306 ? 30.621 -4.685 7.585 1.00 36.22 306 GLY A CA 1
ATOM 2459 C C . GLY A 1 306 ? 29.126 -4.351 7.682 1.00 36.22 306 GLY A C 1
ATOM 2460 O O . GLY A 1 306 ? 28.495 -4.112 6.656 1.00 36.22 306 GLY A O 1
ATOM 2461 N N . TYR A 1 307 ? 28.516 -4.423 8.869 1.00 34.47 307 TYR A N 1
ATOM 2462 C CA . TYR A 1 307 ? 27.074 -4.185 9.063 1.00 34.47 307 TYR A CA 1
ATOM 2463 C C . TYR A 1 307 ? 26.763 -2.702 9.303 1.00 34.47 307 TYR A C 1
ATOM 2465 O O . TYR A 1 307 ? 25.888 -2.135 8.655 1.00 34.47 307 TYR A O 1
ATOM 2473 N N . SER A 1 308 ? 27.540 -2.046 10.167 1.00 29.66 308 SER A N 1
ATOM 2474 C CA . SER A 1 308 ? 27.397 -0.615 10.463 1.00 29.66 308 SER A CA 1
ATOM 2475 C C . SER A 1 308 ? 27.763 0.288 9.281 1.00 29.66 308 SER A C 1
ATOM 2477 O O . SER A 1 308 ? 27.213 1.379 9.165 1.00 29.66 308 SER A O 1
ATOM 2479 N N . GLU A 1 309 ? 28.657 -0.157 8.395 1.00 31.48 309 GLU A N 1
ATOM 2480 C CA . GLU A 1 309 ? 29.033 0.581 7.182 1.00 31.48 309 GLU A CA 1
ATOM 2481 C C . GLU A 1 309 ? 27.955 0.509 6.088 1.00 31.48 309 GLU A C 1
ATOM 2483 O O . GLU A 1 309 ? 27.738 1.499 5.399 1.00 31.48 309 GLU A O 1
ATOM 2488 N N . ARG A 1 310 ? 27.224 -0.612 5.968 1.00 33.75 310 ARG A N 1
ATOM 2489 C CA . ARG A 1 310 ? 26.159 -0.787 4.959 1.00 33.75 310 ARG A CA 1
ATOM 2490 C C . ARG A 1 310 ? 24.865 -0.054 5.315 1.00 33.75 310 ARG A C 1
ATOM 2492 O O . ARG A 1 310 ? 24.279 0.572 4.446 1.00 33.75 310 ARG A O 1
ATOM 2499 N N . VAL A 1 311 ? 24.480 -0.037 6.593 1.00 31.28 311 VAL A N 1
ATOM 2500 C CA . VAL A 1 311 ? 23.316 0.736 7.076 1.00 31.28 311 VAL A CA 1
ATOM 2501 C C . VAL A 1 311 ? 23.557 2.252 6.980 1.00 31.28 311 VAL A C 1
ATOM 2503 O O . VAL A 1 311 ? 22.618 3.012 6.782 1.00 31.28 311 VAL A O 1
ATOM 2506 N N . ARG A 1 312 ? 24.816 2.708 7.073 1.00 30.25 312 ARG A N 1
ATOM 2507 C CA . ARG A 1 312 ? 25.192 4.132 6.951 1.00 30.25 312 ARG A CA 1
ATOM 2508 C C . ARG A 1 312 ? 25.306 4.644 5.513 1.00 30.25 312 ARG A C 1
ATOM 2510 O O . ARG A 1 312 ? 25.456 5.847 5.333 1.00 30.25 312 ARG A O 1
ATOM 2517 N N . ALA A 1 313 ? 25.267 3.766 4.512 1.00 35.75 313 ALA A N 1
ATOM 2518 C CA . ALA A 1 313 ? 25.323 4.159 3.103 1.00 35.75 313 ALA A CA 1
ATOM 2519 C C . ALA A 1 313 ? 23.941 4.504 2.517 1.00 35.75 313 ALA A C 1
ATOM 2521 O O . ALA A 1 313 ? 23.856 4.916 1.363 1.00 35.75 313 ALA A O 1
ATOM 2522 N N . VAL A 1 314 ? 22.871 4.329 3.298 1.00 39.44 314 VAL A N 1
ATOM 2523 C CA . VAL A 1 314 ? 21.492 4.517 2.855 1.00 39.44 314 VAL A CA 1
ATOM 2524 C C . VAL A 1 314 ? 20.968 5.857 3.357 1.00 39.44 314 VAL A C 1
ATOM 2526 O O . VAL A 1 314 ? 21.005 6.143 4.553 1.00 39.44 314 VAL A O 1
ATOM 2529 N N . ASP A 1 315 ? 20.419 6.656 2.450 1.00 45.56 315 ASP A N 1
ATOM 2530 C CA . ASP A 1 315 ? 19.683 7.878 2.775 1.00 45.56 315 ASP A CA 1
ATOM 2531 C C . ASP A 1 315 ? 18.244 7.540 3.233 1.00 45.56 315 ASP A C 1
ATOM 2533 O O . ASP A 1 315 ? 17.250 8.001 2.670 1.00 45.56 315 ASP A O 1
ATOM 2537 N N . VAL A 1 316 ? 18.130 6.649 4.233 1.00 39.50 316 VAL A N 1
ATOM 2538 C CA . VAL A 1 316 ? 16.850 6.224 4.841 1.00 39.50 316 VAL A CA 1
ATOM 2539 C C . VAL A 1 316 ? 16.122 7.431 5.416 1.00 39.50 316 VAL A C 1
ATOM 2541 O O . VAL A 1 316 ? 14.899 7.493 5.368 1.00 39.50 316 VAL A O 1
ATOM 2544 N N . ASP A 1 317 ? 16.876 8.402 5.929 1.00 40.28 317 ASP A N 1
ATOM 2545 C CA . ASP A 1 317 ? 16.329 9.633 6.480 1.00 40.28 317 ASP A CA 1
ATOM 2546 C C . ASP A 1 317 ? 15.641 10.462 5.393 1.00 40.28 317 ASP A C 1
ATOM 2548 O O . ASP A 1 317 ? 14.516 10.907 5.602 1.00 40.28 317 ASP A O 1
ATOM 2552 N N . ASN A 1 318 ? 16.241 10.623 4.210 1.00 44.56 318 ASN A N 1
ATOM 2553 C CA . ASN A 1 318 ? 15.574 11.286 3.092 1.00 44.56 318 ASN A CA 1
ATOM 2554 C C . ASN A 1 318 ? 14.383 10.469 2.589 1.00 44.56 318 ASN A C 1
ATOM 2556 O O . ASN A 1 318 ? 13.313 11.040 2.443 1.00 44.56 318 ASN A O 1
ATOM 2560 N N . PHE A 1 319 ? 14.483 9.143 2.425 1.00 42.44 319 PHE A N 1
ATOM 2561 C CA . PHE A 1 319 ? 13.306 8.342 2.061 1.00 42.44 319 PHE A CA 1
ATOM 2562 C C . PHE A 1 319 ? 12.165 8.477 3.079 1.00 42.44 319 PHE A C 1
ATOM 2564 O O . PHE A 1 319 ? 11.032 8.702 2.670 1.00 42.44 319 PHE A O 1
ATOM 2571 N N . ASN A 1 320 ? 12.436 8.387 4.382 1.00 42.72 320 ASN A N 1
ATOM 2572 C CA . ASN A 1 320 ? 11.418 8.546 5.424 1.00 42.72 320 ASN A CA 1
ATOM 2573 C C . ASN A 1 320 ? 10.856 9.973 5.437 1.00 42.72 320 ASN A C 1
ATOM 2575 O O . ASN A 1 320 ? 9.647 10.143 5.519 1.00 42.72 320 ASN A O 1
ATOM 2579 N N . ASN A 1 321 ? 11.688 11.001 5.250 1.00 47.72 321 ASN A N 1
ATOM 2580 C CA . ASN A 1 321 ? 11.221 12.383 5.095 1.00 47.72 321 ASN A CA 1
ATOM 2581 C C . ASN A 1 321 ? 10.353 12.571 3.836 1.00 47.72 321 ASN A C 1
ATOM 2583 O O . ASN A 1 321 ? 9.398 13.349 3.849 1.00 47.72 321 ASN A O 1
ATOM 2587 N N . LEU A 1 322 ? 10.662 11.856 2.751 1.00 47.97 322 LEU A N 1
ATOM 2588 C CA . LEU A 1 322 ? 9.905 11.879 1.502 1.00 47.97 322 LEU A CA 1
ATOM 2589 C C . LEU A 1 322 ? 8.596 11.077 1.619 1.00 47.97 322 LEU A C 1
ATOM 2591 O O . LEU A 1 322 ? 7.589 11.511 1.059 1.00 47.97 322 LEU A O 1
ATOM 2595 N N . ALA A 1 323 ? 8.607 9.951 2.345 1.00 43.62 323 ALA A N 1
ATOM 2596 C CA . ALA A 1 323 ? 7.514 8.987 2.491 1.00 43.62 323 ALA A CA 1
ATOM 2597 C C . ALA A 1 323 ? 6.522 9.307 3.624 1.00 43.62 323 ALA A C 1
ATOM 2599 O O . ALA A 1 323 ? 5.352 8.954 3.486 1.00 43.62 323 ALA A O 1
ATOM 2600 N N . GLU A 1 324 ? 6.954 9.966 4.705 1.00 47.28 324 GLU A N 1
ATOM 2601 C CA . GLU A 1 324 ? 6.132 10.302 5.886 1.00 47.28 324 GLU A CA 1
ATOM 2602 C C . GLU A 1 324 ? 5.523 11.716 5.837 1.00 47.28 324 GLU A C 1
ATOM 2604 O O . GLU A 1 324 ? 5.069 12.240 6.851 1.00 47.28 324 GLU A O 1
ATOM 2609 N N . ASP A 1 325 ? 5.487 12.370 4.672 1.00 46.31 325 ASP A N 1
ATOM 2610 C CA . ASP A 1 325 ? 4.739 13.624 4.484 1.00 46.31 325 ASP A CA 1
ATOM 2611 C C . ASP A 1 325 ? 5.080 14.766 5.462 1.00 46.31 325 ASP A C 1
ATOM 2613 O O . ASP A 1 325 ? 4.276 15.675 5.666 1.00 46.31 325 ASP A O 1
ATOM 2617 N N . GLY A 1 326 ? 6.250 14.741 6.110 1.00 36.28 326 GLY A N 1
ATOM 2618 C CA . GLY A 1 326 ? 6.615 15.694 7.167 1.00 36.28 326 GLY A CA 1
ATOM 2619 C C . GLY A 1 326 ? 5.681 15.692 8.391 1.00 36.28 326 GLY A C 1
ATOM 2620 O O . GLY A 1 326 ? 5.990 16.329 9.400 1.00 36.28 326 GLY A O 1
ATOM 2621 N N . THR A 1 327 ? 4.571 14.952 8.357 1.00 38.50 327 THR A N 1
ATOM 2622 C CA . THR A 1 327 ? 3.705 14.699 9.500 1.00 38.50 327 THR A CA 1
ATOM 2623 C C . THR A 1 327 ? 4.224 13.445 10.161 1.00 38.50 327 THR A C 1
ATOM 2625 O O . THR A 1 327 ? 3.704 12.347 10.014 1.00 38.50 327 THR A O 1
ATOM 2628 N N . LYS A 1 328 ? 5.275 13.636 10.962 1.00 41.53 328 LYS A N 1
ATOM 2629 C CA . LYS A 1 328 ? 5.576 12.697 12.034 1.00 41.53 328 LYS A CA 1
ATOM 2630 C C . LYS A 1 328 ? 4.301 12.597 12.865 1.00 41.53 328 LYS A C 1
ATOM 2632 O O . LYS A 1 328 ? 4.009 13.499 13.653 1.00 41.53 328 LYS A O 1
ATOM 2637 N N . TYR A 1 329 ? 3.517 11.543 12.656 1.00 48.09 329 TYR A N 1
ATOM 2638 C CA . TYR A 1 329 ? 2.435 11.172 13.550 1.00 48.09 329 TYR A CA 1
ATOM 2639 C C . TYR A 1 329 ? 3.091 10.786 14.877 1.00 48.09 329 TYR A C 1
ATOM 2641 O O . TYR A 1 329 ? 3.371 9.625 15.157 1.00 48.09 329 TYR A O 1
ATOM 2649 N N . SER A 1 330 ? 3.452 11.790 15.673 1.00 45.19 330 SER A N 1
ATOM 2650 C CA . SER A 1 330 ? 3.980 11.582 17.006 1.00 45.19 330 SER A CA 1
ATOM 2651 C C . SER A 1 330 ? 2.793 11.235 17.884 1.00 45.19 330 SER A C 1
ATOM 2653 O O . SER A 1 330 ? 1.958 12.095 18.176 1.00 45.19 330 SER A O 1
ATOM 2655 N N . ILE A 1 331 ? 2.710 9.967 18.254 1.00 53.75 331 ILE A N 1
ATOM 2656 C CA . ILE A 1 331 ? 1.734 9.477 19.217 1.00 53.75 331 ILE A CA 1
ATOM 2657 C C . ILE A 1 331 ? 2.405 9.566 20.584 1.00 53.75 331 ILE A C 1
ATOM 2659 O O . ILE A 1 331 ? 3.486 9.003 20.776 1.00 53.75 331 ILE A O 1
ATOM 2663 N N . SER A 1 332 ? 1.813 10.309 21.515 1.00 58.47 332 SER A N 1
ATOM 2664 C CA . SER A 1 332 ? 2.282 10.291 22.903 1.00 58.47 332 SER A CA 1
ATOM 2665 C C . SER A 1 332 ? 1.765 9.049 23.635 1.00 58.47 332 SER A C 1
ATOM 2667 O O . SER A 1 332 ? 0.733 8.484 23.267 1.00 58.47 332 SER A O 1
ATOM 2669 N N . ASP A 1 333 ? 2.451 8.640 24.707 1.00 59.31 333 ASP A N 1
ATOM 2670 C CA . ASP A 1 333 ? 1.989 7.536 25.561 1.00 59.31 333 ASP A CA 1
ATOM 2671 C C . ASP A 1 333 ? 0.562 7.792 26.085 1.00 59.31 333 ASP A C 1
ATOM 2673 O O . ASP A 1 333 ? -0.261 6.882 26.111 1.00 59.31 333 ASP A O 1
ATOM 2677 N N . ASP A 1 334 ? 0.239 9.042 26.433 1.00 58.88 334 ASP A N 1
ATOM 2678 C CA . ASP A 1 334 ? -1.088 9.433 26.919 1.00 58.88 334 ASP A CA 1
ATOM 2679 C C . ASP A 1 334 ? -2.176 9.275 25.842 1.00 58.88 334 ASP A C 1
ATOM 2681 O O . ASP A 1 334 ? -3.292 8.846 26.140 1.00 58.88 334 ASP A O 1
ATOM 2685 N N . GLU A 1 335 ? -1.859 9.585 24.582 1.00 60.62 335 GLU A N 1
ATOM 2686 C CA . GLU A 1 335 ? -2.779 9.428 23.449 1.00 60.62 335 GLU A CA 1
ATOM 2687 C C . GLU A 1 335 ? -3.030 7.956 23.126 1.00 60.62 335 GLU A C 1
ATOM 2689 O O . GLU A 1 335 ? -4.172 7.557 22.893 1.00 60.62 335 GLU A O 1
ATOM 2694 N N . ALA A 1 336 ? -1.981 7.132 23.168 1.00 59.44 336 ALA A N 1
ATOM 2695 C CA . ALA A 1 336 ? -2.122 5.689 23.029 1.00 59.44 336 ALA A CA 1
ATOM 2696 C C . ALA A 1 336 ? -2.985 5.104 24.161 1.00 59.44 336 ALA A C 1
ATOM 2698 O O . ALA A 1 336 ? -3.884 4.309 23.895 1.00 59.44 336 ALA A O 1
ATOM 2699 N N . ILE A 1 337 ? -2.769 5.534 25.412 1.00 60.53 337 ILE A N 1
ATOM 2700 C CA . ILE A 1 337 ? -3.573 5.107 26.570 1.00 60.53 337 ILE A CA 1
ATOM 2701 C C . ILE A 1 337 ? -5.043 5.494 26.395 1.00 60.53 337 ILE A C 1
ATOM 2703 O O . ILE A 1 337 ? -5.918 4.681 26.693 1.00 60.53 337 ILE A O 1
ATOM 2707 N N . ALA A 1 338 ? -5.326 6.709 25.919 1.00 64.00 338 ALA A N 1
ATOM 2708 C CA . ALA A 1 338 ? -6.694 7.165 25.697 1.00 64.00 338 ALA A CA 1
ATOM 2709 C C . ALA A 1 338 ? -7.424 6.277 24.678 1.00 64.00 338 ALA A C 1
ATOM 2711 O O . ALA A 1 338 ? -8.503 5.776 24.980 1.00 64.00 338 ALA A O 1
ATOM 2712 N N . VAL A 1 339 ? -6.800 5.993 23.531 1.00 65.50 339 VAL A N 1
ATOM 2713 C CA . VAL A 1 339 ? -7.387 5.129 22.492 1.00 65.50 339 VAL A CA 1
ATOM 2714 C C . VAL A 1 339 ? -7.559 3.687 22.969 1.00 65.50 339 VAL A C 1
ATOM 2716 O O . VAL A 1 339 ? -8.590 3.075 22.707 1.00 65.50 339 VAL A O 1
ATOM 2719 N N . VAL A 1 340 ? -6.585 3.139 23.703 1.00 62.84 340 VAL A N 1
ATOM 2720 C CA . VAL A 1 340 ? -6.704 1.798 24.304 1.00 62.84 340 VAL A CA 1
ATOM 2721 C C . VAL A 1 340 ? -7.860 1.748 25.300 1.00 62.84 340 VAL A C 1
ATOM 2723 O O . VAL A 1 340 ? -8.585 0.756 25.347 1.00 62.84 340 VAL A O 1
ATOM 2726 N N . LYS A 1 341 ? -8.047 2.808 26.092 1.00 62.56 341 LYS A N 1
ATOM 2727 C CA . LYS A 1 341 ? -9.154 2.896 27.042 1.00 62.56 341 LYS A CA 1
ATOM 2728 C C . LYS A 1 341 ? -10.499 2.989 26.325 1.00 62.56 341 LYS A C 1
ATOM 2730 O O . LYS A 1 341 ? -11.400 2.250 26.690 1.00 62.56 341 LYS A O 1
ATOM 2735 N N . GLU A 1 342 ? -10.621 3.837 25.306 1.00 66.44 342 GLU A N 1
ATOM 2736 C CA . GLU A 1 342 ? -11.841 3.942 24.493 1.00 66.44 342 GLU A CA 1
ATOM 2737 C C . GLU A 1 342 ? -12.192 2.610 23.827 1.00 66.44 342 GLU A C 1
ATOM 2739 O O . GLU A 1 342 ? -13.342 2.183 23.876 1.00 66.44 342 GLU A O 1
ATOM 2744 N N . TRP A 1 343 ? -11.192 1.922 23.270 1.00 74.44 343 TRP A N 1
ATOM 2745 C CA . TRP A 1 343 ? -11.361 0.573 22.740 1.00 74.44 343 TRP A CA 1
ATOM 2746 C C . TRP A 1 343 ? -11.877 -0.380 23.820 1.00 74.44 343 TRP A C 1
ATOM 2748 O O . TRP A 1 343 ? -12.895 -1.027 23.605 1.00 74.44 343 TRP A O 1
ATOM 2758 N N . TYR A 1 344 ? -11.229 -0.437 24.989 1.00 59.41 344 TYR A N 1
ATOM 2759 C CA . TYR A 1 344 ? -11.643 -1.308 26.095 1.00 59.41 344 TYR A CA 1
ATOM 2760 C C . TYR A 1 344 ? -13.057 -0.998 26.603 1.00 59.41 344 TYR A C 1
ATOM 2762 O O . TYR A 1 344 ? -13.818 -1.924 26.870 1.00 59.41 344 TYR A O 1
ATOM 2770 N N . ASP A 1 345 ? -13.410 0.281 26.728 1.00 66.56 345 ASP A N 1
ATOM 2771 C CA . ASP A 1 345 ? -14.725 0.716 27.201 1.00 66.56 345 ASP A CA 1
ATOM 2772 C C . ASP A 1 345 ? -15.849 0.271 26.235 1.00 66.56 345 ASP A C 1
ATOM 2774 O O . ASP A 1 345 ? -16.966 0.023 26.689 1.00 66.56 345 ASP A O 1
ATOM 2778 N N . ASP A 1 346 ? -15.556 0.112 24.937 1.00 71.06 346 ASP A N 1
ATOM 2779 C CA . ASP A 1 346 ? -16.500 -0.399 23.929 1.00 71.06 346 ASP A CA 1
ATOM 2780 C C . ASP A 1 346 ? -16.512 -1.932 23.824 1.00 71.06 346 ASP A C 1
ATOM 2782 O O . ASP A 1 346 ? -17.571 -2.559 23.859 1.00 71.06 346 ASP A O 1
ATOM 2786 N N . VAL A 1 347 ? -15.338 -2.567 23.709 1.00 66.88 347 VAL A N 1
ATOM 2787 C CA . VAL A 1 347 ? -15.249 -4.017 23.444 1.00 66.88 347 VAL A CA 1
ATOM 2788 C C . VAL A 1 347 ? -15.247 -4.887 24.704 1.00 66.88 347 VAL A C 1
ATOM 2790 O O . VAL A 1 347 ? -15.408 -6.106 24.602 1.00 66.88 347 VAL A O 1
ATOM 2793 N N . GLY A 1 348 ? -15.017 -4.290 25.874 1.00 66.38 348 GLY A N 1
ATOM 2794 C CA . GLY A 1 348 ? -15.009 -4.949 27.177 1.00 66.38 348 GLY A CA 1
ATOM 2795 C C . GLY A 1 348 ? -13.987 -6.083 27.334 1.00 66.38 348 GLY A C 1
ATOM 2796 O O . GLY A 1 348 ? -12.974 -6.179 26.634 1.00 66.38 348 GLY A O 1
ATOM 2797 N N . GLU A 1 349 ? -14.271 -6.981 28.282 1.00 55.97 349 GLU A N 1
ATOM 2798 C CA . GLU A 1 349 ? -13.430 -8.145 28.601 1.00 55.97 349 GLU A CA 1
ATOM 2799 C C . GLU A 1 349 ? -13.227 -9.083 27.399 1.00 55.97 349 GLU A C 1
ATOM 2801 O O . GLU A 1 349 ? -12.150 -9.669 27.242 1.00 55.97 349 GLU A O 1
ATOM 2806 N N . ASP A 1 350 ? -14.216 -9.170 26.507 1.00 64.25 350 ASP A N 1
ATOM 2807 C CA . ASP A 1 350 ? -14.157 -9.992 25.298 1.00 64.25 350 ASP A CA 1
ATOM 2808 C C . ASP A 1 350 ? -13.035 -9.544 24.351 1.00 64.25 350 ASP A C 1
ATOM 2810 O O . ASP A 1 350 ? -12.351 -10.383 23.760 1.00 64.25 350 ASP A O 1
ATOM 2814 N N . GLY A 1 351 ? -12.787 -8.236 24.221 1.00 60.28 351 GLY A N 1
ATOM 2815 C CA . GLY A 1 351 ? -11.655 -7.734 23.436 1.00 60.28 351 GLY A CA 1
ATOM 2816 C C . GLY A 1 351 ? -10.302 -8.106 24.026 1.00 60.28 351 GLY A C 1
ATOM 2817 O O . GLY A 1 351 ? -9.388 -8.494 23.296 1.00 60.28 351 GLY A O 1
ATOM 2818 N N . VAL A 1 352 ? -10.182 -8.082 25.354 1.00 55.59 352 VAL A N 1
ATOM 2819 C CA . VAL A 1 352 ? -8.963 -8.522 26.050 1.00 55.59 352 VAL A CA 1
ATOM 2820 C C . VAL A 1 352 ? -8.731 -10.022 25.850 1.00 55.59 352 VAL A C 1
ATOM 2822 O O . VAL A 1 352 ? -7.599 -10.448 25.607 1.00 55.59 352 VAL A O 1
ATOM 2825 N N . LEU A 1 353 ? -9.788 -10.834 25.919 1.00 55.50 353 LEU A N 1
ATOM 2826 C CA . LEU A 1 353 ? -9.735 -12.271 25.633 1.00 55.50 353 LEU A CA 1
ATOM 2827 C C . LEU A 1 353 ? -9.291 -12.553 24.191 1.00 55.50 353 LEU A C 1
ATOM 2829 O O . LEU A 1 353 ? -8.459 -13.439 23.981 1.00 55.50 353 LEU A O 1
ATOM 2833 N N . ARG A 1 354 ? -9.770 -11.777 23.209 1.00 64.75 354 ARG A N 1
ATOM 2834 C C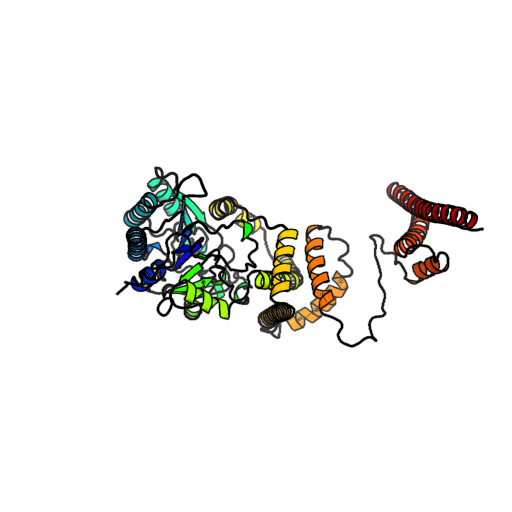A . ARG A 1 354 ? -9.319 -11.884 21.809 1.00 64.75 354 ARG A CA 1
ATOM 2835 C C . ARG A 1 354 ? -7.834 -11.574 21.654 1.00 64.75 354 ARG A C 1
ATOM 2837 O O . ARG A 1 354 ? -7.117 -12.384 21.071 1.00 64.75 354 ARG A O 1
ATOM 2844 N N . VAL A 1 355 ? -7.348 -10.476 22.239 1.00 60.97 355 VAL A N 1
ATOM 2845 C CA . VAL A 1 355 ? -5.915 -10.125 22.219 1.00 60.97 355 VAL A CA 1
ATOM 2846 C C . VAL A 1 355 ? -5.069 -11.253 22.818 1.00 60.97 355 VAL A C 1
ATOM 2848 O O . VAL A 1 355 ? -4.094 -11.679 22.202 1.00 60.97 355 VAL A O 1
ATOM 2851 N N . LYS A 1 356 ? -5.471 -11.814 23.968 1.00 55.50 356 LYS A N 1
ATOM 2852 C CA . LYS A 1 356 ? -4.791 -12.974 24.577 1.00 55.50 356 LYS A CA 1
ATOM 2853 C C . LYS A 1 356 ? -4.756 -14.191 23.656 1.00 55.50 356 LYS A C 1
ATOM 2855 O O . LYS A 1 356 ? -3.728 -14.857 23.575 1.00 55.50 356 LYS A O 1
ATOM 2860 N N . LYS A 1 357 ? -5.865 -14.492 22.978 1.00 64.75 357 LYS A N 1
ATOM 2861 C CA . LYS A 1 357 ? -5.942 -15.604 22.027 1.00 64.75 357 LYS A CA 1
ATOM 2862 C C . LYS A 1 357 ? -4.962 -15.406 20.867 1.00 64.75 357 LYS A C 1
ATOM 2864 O O . LYS A 1 357 ? -4.189 -16.317 20.598 1.00 64.75 357 LYS A O 1
ATOM 2869 N N . ILE A 1 358 ? -4.935 -14.216 20.262 1.00 63.44 358 ILE A N 1
ATOM 2870 C CA . ILE A 1 358 ? -3.988 -13.858 19.190 1.00 63.44 358 ILE A CA 1
ATOM 2871 C C . ILE A 1 358 ? -2.546 -14.067 19.657 1.00 63.44 358 ILE A C 1
ATOM 2873 O O . ILE A 1 358 ? -1.761 -14.727 18.985 1.00 63.44 358 ILE A O 1
ATOM 2877 N N . ILE A 1 359 ? -2.205 -13.545 20.837 1.00 59.47 359 ILE A N 1
ATOM 2878 C CA . ILE A 1 359 ? -0.874 -13.695 21.433 1.00 59.47 359 ILE A CA 1
ATOM 2879 C C . ILE A 1 359 ? -0.497 -15.175 21.571 1.00 59.47 359 ILE A C 1
ATOM 2881 O O . ILE A 1 359 ? 0.596 -15.569 21.169 1.00 59.47 359 ILE A O 1
ATOM 2885 N N . ASN A 1 360 ? -1.396 -15.995 22.121 1.00 58.25 360 ASN A N 1
ATOM 2886 C CA . ASN A 1 360 ? -1.151 -17.424 22.293 1.00 58.25 360 ASN A CA 1
ATOM 2887 C C . ASN A 1 360 ? -0.950 -18.125 20.946 1.00 58.25 360 ASN A C 1
ATOM 2889 O O . ASN A 1 360 ? 0.011 -18.867 20.808 1.00 58.25 360 ASN A O 1
ATOM 2893 N N . GLU A 1 361 ? -1.783 -17.850 19.942 1.00 65.31 361 GLU A N 1
ATOM 2894 C CA . GLU A 1 361 ? -1.644 -18.437 18.603 1.00 65.31 361 GLU A CA 1
ATOM 2895 C C . GLU A 1 361 ? -0.322 -18.044 17.929 1.00 65.31 361 GLU A C 1
ATOM 2897 O O . GLU A 1 361 ? 0.335 -18.888 17.316 1.00 65.31 361 GLU A O 1
ATOM 2902 N N . VAL A 1 362 ? 0.103 -16.782 18.067 1.00 60.09 362 VAL A N 1
ATOM 2903 C CA . VAL A 1 362 ? 1.414 -16.320 17.585 1.00 60.09 362 VAL A CA 1
ATOM 2904 C C . VAL A 1 362 ? 2.531 -17.074 18.305 1.00 60.09 362 VAL A C 1
ATOM 2906 O O . VAL A 1 362 ? 3.447 -17.571 17.651 1.00 60.09 362 VAL A O 1
ATOM 2909 N N . PHE A 1 363 ? 2.454 -17.220 19.630 1.00 57.25 363 PHE A N 1
ATOM 2910 C CA . PHE A 1 363 ? 3.442 -17.987 20.389 1.00 57.25 363 PHE A CA 1
ATOM 2911 C C . PHE A 1 363 ? 3.456 -19.468 20.020 1.00 57.25 363 PHE A C 1
ATOM 2913 O O . PHE A 1 363 ? 4.535 -20.030 19.883 1.00 57.25 363 PHE A O 1
ATOM 2920 N N . GLU A 1 364 ? 2.308 -20.112 19.830 1.00 58.00 364 GLU A N 1
ATOM 2921 C CA . GLU A 1 364 ? 2.246 -21.515 19.414 1.00 58.00 364 GLU A CA 1
ATOM 2922 C C . GLU A 1 364 ? 2.895 -21.701 18.037 1.00 58.00 364 GLU A C 1
ATOM 2924 O O . GLU A 1 364 ? 3.769 -22.555 17.878 1.00 58.00 364 GLU A O 1
ATOM 2929 N N . LYS A 1 365 ? 2.558 -20.848 17.063 1.00 59.69 365 LYS A N 1
ATOM 2930 C CA . LYS A 1 365 ? 3.142 -20.901 15.713 1.00 59.69 365 LYS A CA 1
ATOM 2931 C C . LYS A 1 365 ? 4.643 -20.600 15.702 1.00 59.69 365 LYS A C 1
ATOM 2933 O O . LYS A 1 365 ? 5.370 -21.215 14.930 1.00 59.69 365 LYS A O 1
ATOM 2938 N N . HIS A 1 366 ? 5.115 -19.688 16.553 1.00 53.53 366 HIS A N 1
ATOM 2939 C CA . HIS A 1 366 ? 6.516 -19.254 16.573 1.00 53.53 366 HIS A CA 1
ATOM 2940 C C . HIS A 1 366 ? 7.421 -20.087 17.503 1.00 53.53 366 HIS A C 1
ATOM 2942 O O . HIS A 1 366 ? 8.623 -20.165 17.268 1.00 53.53 366 HIS A O 1
ATOM 2948 N N . LEU A 1 367 ? 6.875 -20.713 18.555 1.00 46.00 367 LEU A N 1
ATOM 2949 C CA . LEU A 1 367 ? 7.652 -21.411 19.595 1.00 46.00 367 LEU A CA 1
ATOM 2950 C C . LEU A 1 367 ? 7.405 -22.925 19.676 1.00 46.00 367 LEU A C 1
ATOM 2952 O O . LEU A 1 367 ? 8.233 -23.621 20.265 1.00 46.00 367 LEU A O 1
ATOM 2956 N N . LEU A 1 368 ? 6.303 -23.454 19.127 1.00 41.34 368 LEU A N 1
ATOM 2957 C CA . LEU A 1 368 ? 5.997 -24.897 19.156 1.00 41.34 368 LEU A CA 1
ATOM 2958 C C . LEU A 1 368 ? 6.174 -25.590 17.795 1.00 41.34 368 LEU A C 1
ATOM 2960 O O . LEU A 1 368 ? 6.145 -26.816 17.743 1.00 41.34 368 LEU A O 1
ATOM 2964 N N . GLY A 1 369 ? 6.413 -24.833 16.716 1.00 40.72 369 GLY A N 1
ATOM 2965 C CA . GLY A 1 369 ? 6.634 -25.364 15.362 1.00 40.72 369 GLY A CA 1
ATOM 2966 C C . GLY A 1 369 ? 7.935 -26.159 15.171 1.00 40.72 369 GLY A C 1
ATOM 2967 O O . GLY A 1 369 ? 8.030 -26.953 14.242 1.00 40.72 369 GLY A O 1
ATOM 2968 N N . GLU A 1 370 ? 8.908 -26.025 16.077 1.00 42.78 370 GLU A N 1
ATOM 2969 C CA . GLU A 1 370 ? 10.085 -26.895 16.142 1.00 42.78 370 GLU A CA 1
ATOM 2970 C C . GLU A 1 370 ? 10.312 -27.358 17.589 1.00 42.78 370 GLU A C 1
ATOM 2972 O O . GLU A 1 370 ? 11.038 -26.732 18.364 1.00 42.78 370 GLU A O 1
ATOM 2977 N N . GLU A 1 371 ? 9.713 -28.494 17.963 1.00 38.88 371 GLU A N 1
ATOM 2978 C CA . GLU A 1 371 ? 9.819 -29.125 19.294 1.00 38.88 371 GLU A CA 1
ATOM 2979 C C . GLU A 1 371 ? 11.268 -29.362 19.794 1.00 38.88 371 GLU A C 1
ATOM 2981 O O . GLU A 1 371 ? 11.482 -29.709 20.956 1.00 38.88 371 GLU A O 1
ATOM 2986 N N . GLY A 1 372 ? 12.294 -29.178 18.958 1.00 36.38 372 GLY A N 1
ATOM 2987 C CA . GLY A 1 372 ? 13.682 -29.507 19.282 1.00 36.38 372 GLY A CA 1
ATOM 2988 C C . GLY A 1 372 ? 14.534 -28.368 19.848 1.00 36.38 372 GLY A C 1
ATOM 2989 O O . GLY A 1 372 ? 15.370 -28.619 20.722 1.00 36.38 372 GLY A O 1
ATOM 2990 N N . ILE A 1 373 ? 14.369 -27.134 19.359 1.00 36.75 373 ILE A N 1
ATOM 2991 C CA . ILE A 1 373 ? 15.347 -26.060 19.613 1.00 36.75 373 ILE A CA 1
ATOM 2992 C C . ILE A 1 373 ? 14.968 -25.267 20.864 1.00 36.75 373 ILE A C 1
ATOM 2994 O O . ILE A 1 373 ? 15.790 -25.136 21.774 1.00 36.75 373 ILE A O 1
ATOM 2998 N N . TYR A 1 374 ? 13.708 -24.839 20.985 1.00 37.03 374 TYR A N 1
ATOM 2999 C CA . TYR A 1 374 ? 13.296 -24.009 22.117 1.00 37.03 374 TYR A CA 1
ATOM 3000 C C . TYR A 1 374 ? 13.020 -24.799 23.401 1.00 37.03 374 TYR A C 1
ATOM 3002 O O . TYR A 1 374 ? 13.171 -24.232 24.466 1.00 37.03 374 TYR A O 1
ATOM 3010 N N . GLN A 1 375 ? 12.704 -26.101 23.381 1.00 37.78 375 GLN A N 1
ATOM 3011 C CA . GLN A 1 375 ? 12.608 -26.893 24.628 1.00 37.78 375 GLN A CA 1
ATOM 3012 C C . GLN A 1 375 ? 13.985 -27.127 25.278 1.00 37.78 375 GLN A C 1
ATOM 3014 O O . GLN A 1 375 ? 14.109 -27.048 26.501 1.00 37.78 375 GLN A O 1
ATOM 3019 N N . ARG A 1 376 ? 15.043 -27.326 24.475 1.00 36.97 376 ARG A N 1
ATOM 3020 C CA . ARG A 1 376 ? 16.433 -27.356 24.976 1.00 36.97 376 ARG A CA 1
ATOM 3021 C C . ARG A 1 376 ? 16.894 -25.976 25.425 1.00 36.97 376 ARG A C 1
ATOM 3023 O O . ARG A 1 376 ? 17.428 -25.845 26.522 1.00 36.97 376 ARG A O 1
ATOM 3030 N N . GLN A 1 377 ? 16.602 -24.945 24.633 1.00 36.88 377 GLN A N 1
ATOM 3031 C CA . GLN A 1 377 ? 16.934 -23.572 25.001 1.00 36.88 377 GLN A CA 1
ATOM 3032 C C . GLN A 1 377 ? 16.095 -23.068 26.174 1.00 36.88 377 GLN A C 1
ATOM 3034 O O . GLN A 1 377 ? 16.595 -22.265 26.929 1.00 36.88 377 GLN A O 1
ATOM 3039 N N . LYS A 1 378 ? 14.879 -23.557 26.432 1.00 34.81 378 LYS A N 1
ATOM 3040 C CA . LYS A 1 378 ? 14.058 -23.181 27.599 1.00 34.81 378 LYS A CA 1
ATOM 3041 C C . LYS A 1 378 ? 14.642 -23.722 28.903 1.00 34.81 378 LYS A C 1
ATOM 3043 O O . LYS A 1 378 ? 14.532 -23.049 29.923 1.00 34.81 378 LYS A O 1
ATOM 3048 N N . ALA A 1 379 ? 15.308 -24.878 28.876 1.00 36.22 379 ALA A N 1
ATOM 3049 C CA . ALA A 1 379 ? 16.071 -25.387 30.016 1.00 36.22 379 ALA A CA 1
ATOM 3050 C C . ALA A 1 379 ? 17.357 -24.568 30.252 1.00 36.22 379 ALA A C 1
ATOM 3052 O O . ALA A 1 379 ? 17.624 -24.162 31.381 1.00 36.22 379 ALA A O 1
ATOM 3053 N N . GLU A 1 380 ? 18.093 -24.237 29.185 1.00 34.56 380 GLU A N 1
ATOM 3054 C CA . GLU A 1 380 ? 19.311 -23.409 29.254 1.00 34.56 380 GLU A CA 1
ATOM 3055 C C . GLU A 1 380 ? 19.011 -21.929 29.577 1.00 34.56 380 GLU A C 1
ATOM 3057 O O . GLU A 1 380 ? 19.747 -21.291 30.326 1.00 34.56 380 GLU A O 1
ATOM 3062 N N . VAL A 1 381 ? 17.889 -21.391 29.091 1.00 33.56 381 VAL A N 1
ATOM 3063 C CA . VAL A 1 381 ? 17.368 -20.040 29.356 1.00 33.56 381 VAL A CA 1
ATOM 3064 C C . VAL A 1 381 ? 16.763 -19.962 30.751 1.00 33.56 381 VAL A C 1
ATOM 3066 O O . VAL A 1 381 ? 16.931 -18.941 31.397 1.00 33.56 381 VAL A O 1
ATOM 3069 N N . ALA A 1 382 ? 16.139 -21.015 31.288 1.00 34.12 382 ALA A N 1
ATOM 3070 C CA . ALA A 1 382 ? 15.729 -21.036 32.695 1.00 34.12 382 ALA A CA 1
ATOM 3071 C C . ALA A 1 382 ? 16.945 -21.003 33.640 1.00 34.12 382 ALA A C 1
ATOM 3073 O O . ALA A 1 382 ? 16.944 -20.267 34.628 1.00 34.12 382 ALA A O 1
ATOM 3074 N N . GLU A 1 383 ? 18.014 -21.732 33.311 1.00 34.91 383 GLU A N 1
ATOM 3075 C CA . GLU A 1 383 ? 19.272 -21.725 34.067 1.00 34.91 383 GLU A CA 1
ATOM 3076 C C . GLU A 1 383 ? 20.048 -20.399 33.890 1.00 34.91 383 GLU A C 1
ATOM 3078 O O . GLU A 1 383 ? 20.619 -19.867 34.850 1.00 34.91 383 GLU A O 1
ATOM 3083 N N . MET A 1 384 ? 19.988 -19.787 32.699 1.00 33.25 384 MET A N 1
ATOM 3084 C CA . MET A 1 384 ? 20.518 -18.444 32.436 1.00 33.25 384 MET A CA 1
ATOM 3085 C C . MET A 1 384 ? 19.683 -17.333 33.067 1.00 33.25 384 MET A C 1
ATOM 3087 O O . MET A 1 384 ? 20.295 -16.416 33.585 1.00 33.25 384 MET A O 1
ATOM 3091 N N . LEU A 1 385 ? 18.349 -17.385 33.103 1.00 31.45 385 LEU A N 1
ATOM 3092 C CA . LEU A 1 385 ? 17.475 -16.392 33.753 1.00 31.45 385 LEU A CA 1
ATOM 3093 C C . LEU A 1 385 ? 17.712 -16.357 35.265 1.00 31.45 385 LEU A C 1
ATOM 3095 O O . LEU A 1 385 ? 17.721 -15.283 35.862 1.00 31.45 385 LEU A O 1
ATOM 3099 N N . VAL A 1 386 ? 18.025 -17.503 35.876 1.00 34.03 386 VAL A N 1
ATOM 3100 C CA . VAL A 1 386 ? 18.494 -17.581 37.270 1.00 34.03 386 VAL A CA 1
ATOM 3101 C C . VAL A 1 386 ? 19.863 -16.905 37.455 1.00 34.03 386 VAL A C 1
ATOM 3103 O O . VAL A 1 386 ? 20.154 -16.396 38.538 1.00 34.03 386 VAL A O 1
ATOM 3106 N N . ASN A 1 387 ? 20.699 -16.837 36.415 1.00 33.50 387 ASN A N 1
ATOM 3107 C CA . ASN A 1 387 ? 21.985 -16.128 36.424 1.00 33.50 387 ASN A CA 1
ATOM 3108 C C . ASN A 1 387 ? 21.894 -14.664 35.926 1.00 33.50 387 ASN A C 1
ATOM 3110 O O . ASN A 1 387 ? 22.647 -13.810 36.387 1.00 33.50 387 ASN A O 1
ATOM 3114 N N . LEU A 1 388 ? 20.929 -14.320 35.075 1.00 30.20 388 LEU A N 1
ATOM 3115 C CA . LEU A 1 388 ? 20.631 -12.974 34.578 1.00 30.20 388 LEU A CA 1
ATOM 3116 C C . LEU A 1 388 ? 19.868 -12.170 35.628 1.00 30.20 388 LEU A C 1
ATOM 3118 O O . LEU A 1 388 ? 20.198 -11.011 35.841 1.00 30.20 388 LEU A O 1
ATOM 3122 N N . ALA A 1 389 ? 18.979 -12.794 36.404 1.00 31.47 389 ALA A N 1
ATOM 3123 C CA . ALA A 1 389 ? 18.400 -12.196 37.609 1.00 31.47 389 ALA A CA 1
ATOM 3124 C C . ALA A 1 389 ? 19.468 -11.837 38.661 1.00 31.47 389 ALA A C 1
ATOM 3126 O O . ALA A 1 389 ? 19.271 -10.916 39.451 1.00 31.47 389 ALA A O 1
ATOM 3127 N N . LYS A 1 390 ? 20.633 -12.505 38.645 1.00 33.19 390 LYS A N 1
ATOM 3128 C CA . LYS A 1 390 ? 21.799 -12.112 39.459 1.00 33.19 390 LYS A CA 1
ATOM 3129 C C . LYS A 1 390 ? 22.577 -10.928 38.867 1.00 33.19 390 LYS A C 1
ATOM 3131 O O . LYS A 1 390 ? 23.343 -10.303 39.592 1.00 33.19 390 LYS A O 1
ATOM 3136 N N . THR A 1 391 ? 22.385 -10.611 37.584 1.00 31.14 391 THR A N 1
ATOM 3137 C CA . THR A 1 391 ? 23.191 -9.633 36.825 1.00 31.14 391 THR A CA 1
ATOM 3138 C C . THR A 1 391 ? 22.393 -8.395 36.371 1.00 31.14 391 THR A C 1
ATOM 3140 O O . THR A 1 391 ? 22.986 -7.365 36.072 1.00 31.14 391 THR A O 1
ATOM 3143 N N . ALA A 1 392 ? 21.056 -8.439 36.387 1.00 31.28 392 ALA A N 1
ATOM 3144 C CA . ALA A 1 392 ? 20.140 -7.416 35.861 1.00 31.28 392 ALA A CA 1
ATOM 3145 C C . ALA A 1 392 ? 20.064 -6.095 36.664 1.00 31.28 392 ALA A C 1
ATOM 3147 O O . ALA A 1 392 ? 19.240 -5.235 36.367 1.00 31.28 392 ALA A O 1
ATOM 3148 N N . ASN A 1 393 ? 20.937 -5.880 37.649 1.00 37.31 393 ASN A N 1
ATOM 3149 C CA . ASN A 1 393 ? 20.982 -4.644 38.442 1.00 37.31 393 ASN A CA 1
ATOM 3150 C C . ASN A 1 393 ? 21.790 -3.498 37.789 1.00 37.31 393 ASN A C 1
ATOM 3152 O O . ASN A 1 393 ? 22.193 -2.569 38.487 1.00 37.31 393 ASN A O 1
ATOM 3156 N N . THR A 1 394 ? 22.054 -3.535 36.478 1.00 37.84 394 THR A N 1
ATOM 3157 C CA . THR A 1 394 ? 23.006 -2.608 35.826 1.00 37.84 394 THR A CA 1
ATOM 3158 C C . THR A 1 394 ? 22.496 -1.856 34.591 1.00 37.84 394 THR A C 1
ATOM 3160 O O . THR A 1 394 ? 23.267 -1.086 34.024 1.00 37.84 394 THR A O 1
ATOM 3163 N N . ILE A 1 395 ? 21.230 -1.986 34.172 1.00 33.00 395 ILE A N 1
ATOM 3164 C CA . ILE A 1 395 ? 20.729 -1.280 32.974 1.00 33.00 395 ILE A CA 1
ATOM 3165 C C . ILE A 1 395 ? 19.875 -0.059 33.363 1.00 33.00 395 ILE A C 1
ATOM 3167 O O . ILE A 1 395 ? 18.743 -0.184 33.830 1.00 33.00 395 ILE A O 1
ATOM 3171 N N . GLU A 1 396 ? 20.417 1.142 33.147 1.00 36.94 396 GLU A N 1
ATOM 3172 C CA . GLU A 1 396 ? 19.706 2.424 33.234 1.00 36.94 396 GLU A CA 1
ATOM 3173 C C . GLU A 1 396 ? 19.049 2.768 31.883 1.00 36.94 396 GLU A C 1
ATOM 3175 O O . GLU A 1 396 ? 19.719 3.239 30.969 1.00 36.94 396 GLU A O 1
ATOM 3180 N N . ALA A 1 397 ? 17.732 2.576 31.738 1.00 32.97 397 ALA A N 1
ATOM 3181 C CA . ALA A 1 397 ? 16.971 3.134 30.611 1.00 32.97 397 ALA A CA 1
ATOM 3182 C C . ALA A 1 397 ? 15.546 3.555 31.045 1.00 32.97 397 ALA A C 1
ATOM 3184 O O . ALA A 1 397 ? 14.706 2.703 31.340 1.00 32.97 397 ALA A O 1
ATOM 3185 N N . PRO A 1 398 ? 15.232 4.866 31.094 1.00 31.28 398 PRO A N 1
ATOM 3186 C CA . PRO A 1 398 ? 13.912 5.385 31.480 1.00 31.28 398 PRO A CA 1
ATOM 3187 C C . PRO A 1 398 ? 12.758 4.975 30.547 1.00 31.28 398 PRO A C 1
ATOM 3189 O O . PRO A 1 398 ? 11.617 4.898 30.995 1.00 31.28 398 PRO A O 1
ATOM 3192 N N . GLN A 1 399 ? 13.055 4.671 29.281 1.00 33.38 399 GLN A N 1
ATOM 3193 C CA . GLN A 1 399 ? 12.080 4.349 28.228 1.00 33.38 399 GLN A CA 1
ATOM 3194 C C . GLN A 1 399 ? 11.346 3.016 28.472 1.00 33.38 399 GLN A C 1
ATOM 3196 O O . GLN A 1 399 ? 10.198 2.863 28.073 1.00 33.38 399 GLN A O 1
ATOM 3201 N N . ALA A 1 400 ? 11.946 2.087 29.224 1.00 34.22 400 ALA A N 1
ATOM 3202 C CA . ALA A 1 400 ? 11.317 0.812 29.576 1.00 34.22 400 ALA A CA 1
ATOM 3203 C C . ALA A 1 400 ? 10.239 0.940 30.677 1.00 34.22 400 ALA A C 1
ATOM 3205 O O . ALA A 1 400 ? 9.382 0.072 30.821 1.00 34.22 400 ALA A O 1
ATOM 3206 N N . ARG A 1 401 ? 10.242 2.018 31.481 1.00 35.06 401 ARG A N 1
ATOM 3207 C CA . ARG A 1 401 ? 9.372 2.117 32.673 1.00 35.06 401 ARG A CA 1
ATOM 3208 C C . ARG A 1 401 ? 7.920 2.492 32.382 1.00 35.06 401 ARG A C 1
ATOM 3210 O O . ARG A 1 401 ? 7.073 2.156 33.203 1.00 35.06 401 ARG A O 1
ATOM 3217 N N . GLY A 1 402 ? 7.628 3.197 31.288 1.00 31.11 402 GLY A N 1
ATOM 3218 C CA . GLY A 1 402 ? 6.256 3.592 30.933 1.00 31.11 402 GLY A CA 1
ATOM 3219 C C . GLY A 1 402 ? 5.429 2.391 30.475 1.00 31.11 402 GLY A C 1
ATOM 3220 O O . GLY A 1 402 ? 4.380 2.091 31.043 1.00 31.11 402 GLY A O 1
ATOM 3221 N N . PHE A 1 403 ? 5.991 1.628 29.540 1.00 33.03 403 PHE A N 1
ATOM 3222 C CA . PHE A 1 403 ? 5.346 0.480 28.906 1.00 33.03 403 PHE A CA 1
ATOM 3223 C C . PHE A 1 403 ? 5.170 -0.727 29.843 1.00 33.03 403 PHE A C 1
ATOM 3225 O O . PHE A 1 403 ? 4.081 -1.294 29.929 1.00 33.03 403 PHE A O 1
ATOM 3232 N N . ILE A 1 404 ? 6.184 -1.048 30.660 1.00 35.16 404 ILE A N 1
ATOM 3233 C CA . ILE A 1 404 ? 6.103 -2.110 31.685 1.00 35.16 404 ILE A CA 1
ATOM 3234 C C . ILE A 1 404 ? 4.993 -1.822 32.709 1.00 35.16 404 ILE A C 1
ATOM 3236 O O . ILE A 1 404 ? 4.378 -2.740 33.248 1.00 35.16 404 ILE A O 1
ATOM 3240 N N . LYS A 1 405 ? 4.698 -0.546 32.980 1.00 32.66 405 LYS A N 1
ATOM 3241 C CA . LYS A 1 405 ? 3.670 -0.144 33.947 1.00 32.66 405 LYS A CA 1
ATOM 3242 C C . LYS A 1 405 ? 2.253 -0.349 33.404 1.00 32.66 405 LYS A C 1
ATOM 3244 O O . LYS A 1 405 ? 1.386 -0.753 34.172 1.00 32.66 405 LYS A O 1
ATOM 3249 N N . ILE A 1 406 ? 2.051 -0.136 32.103 1.00 37.97 406 ILE A N 1
ATOM 3250 C CA . ILE A 1 406 ? 0.789 -0.395 31.393 1.00 37.97 406 ILE A CA 1
ATOM 3251 C C . ILE A 1 406 ? 0.541 -1.906 31.309 1.00 37.97 406 ILE A C 1
ATOM 3253 O O . ILE A 1 406 ? -0.540 -2.372 31.665 1.00 37.97 406 ILE A O 1
ATOM 3257 N N . ILE A 1 407 ? 1.572 -2.689 30.971 1.00 34.94 407 ILE A N 1
ATOM 3258 C CA . ILE A 1 407 ? 1.515 -4.161 30.969 1.00 34.94 407 ILE A CA 1
ATOM 3259 C C . ILE A 1 407 ? 1.232 -4.702 32.379 1.00 34.94 407 ILE A C 1
ATOM 3261 O O . ILE A 1 407 ? 0.381 -5.570 32.545 1.00 34.94 407 ILE A O 1
ATOM 3265 N N . ALA A 1 408 ? 1.858 -4.147 33.420 1.00 32.72 408 ALA A N 1
ATOM 3266 C CA . ALA A 1 408 ? 1.594 -4.534 34.807 1.00 32.72 408 ALA A CA 1
ATOM 3267 C C . ALA A 1 408 ? 0.196 -4.117 35.308 1.00 32.72 408 ALA A C 1
ATOM 3269 O O . ALA A 1 408 ? -0.356 -4.769 36.194 1.00 32.72 408 ALA A O 1
ATOM 3270 N N . GLN A 1 409 ? -0.390 -3.042 34.777 1.00 32.59 409 GLN A N 1
ATOM 3271 C CA . GLN A 1 409 ? -1.754 -2.618 35.110 1.00 32.59 409 GLN A CA 1
ATOM 3272 C C . GLN A 1 409 ? -2.807 -3.482 34.406 1.00 32.59 409 GLN A C 1
ATOM 3274 O O . GLN A 1 409 ? -3.773 -3.881 35.050 1.00 32.59 409 GLN A O 1
ATOM 3279 N N . LEU A 1 410 ? -2.578 -3.849 33.143 1.00 30.67 410 LEU A N 1
ATOM 3280 C CA . LEU A 1 410 ? -3.435 -4.770 32.387 1.00 30.67 410 LEU A CA 1
ATOM 3281 C C . LEU A 1 410 ? -3.329 -6.217 32.903 1.00 30.67 410 LEU A C 1
ATOM 3283 O O . LEU A 1 410 ? -4.334 -6.919 32.982 1.00 30.67 410 LEU A O 1
ATOM 3287 N N . ALA A 1 411 ? -2.144 -6.649 33.349 1.00 31.64 411 ALA A N 1
ATOM 3288 C CA . ALA A 1 411 ? -1.941 -7.956 33.979 1.00 31.64 411 ALA A CA 1
ATOM 3289 C C . ALA A 1 411 ? -2.625 -8.079 35.357 1.00 31.64 411 ALA A C 1
ATOM 3291 O O . ALA A 1 411 ? -3.093 -9.157 35.713 1.00 31.64 411 ALA A O 1
ATOM 3292 N N . ASN A 1 412 ? -2.752 -6.986 36.122 1.00 28.92 412 ASN A N 1
ATOM 3293 C CA . ASN A 1 412 ? -3.405 -7.000 37.442 1.00 28.92 412 ASN A CA 1
ATOM 3294 C C . ASN A 1 412 ? -4.944 -7.069 37.394 1.00 28.92 412 ASN A C 1
ATOM 3296 O O . ASN A 1 412 ? -5.559 -7.282 38.435 1.00 28.92 412 ASN A O 1
ATOM 3300 N N . ILE A 1 413 ? -5.572 -6.913 36.223 1.00 29.45 413 ILE A N 1
ATOM 3301 C CA . ILE A 1 413 ? -7.026 -7.104 36.052 1.00 29.45 413 ILE A CA 1
ATOM 3302 C C . ILE A 1 413 ? -7.358 -8.583 35.760 1.00 29.45 413 ILE A C 1
ATOM 3304 O O . ILE A 1 413 ? -8.501 -9.005 35.886 1.00 29.45 413 ILE A O 1
ATOM 3308 N N . VAL A 1 414 ? -6.358 -9.409 35.431 1.00 27.62 414 VAL A N 1
ATOM 3309 C CA . VAL A 1 414 ? -6.567 -10.757 34.874 1.00 27.62 414 VAL A CA 1
ATOM 3310 C C . VAL A 1 414 ? -6.414 -11.902 35.881 1.00 27.62 414 VAL A C 1
ATOM 3312 O O . VAL A 1 414 ? -6.856 -13.010 35.595 1.00 27.62 414 VAL A O 1
ATOM 3315 N N . GLU A 1 415 ? -5.886 -11.678 37.082 1.00 28.23 415 GLU A N 1
ATOM 3316 C CA . GLU A 1 415 ? -5.785 -12.748 38.081 1.00 28.23 415 GLU A CA 1
ATOM 3317 C C . GLU A 1 415 ? -6.364 -12.326 39.428 1.00 28.23 415 GLU A C 1
ATOM 3319 O O . GLU A 1 415 ? -5.691 -11.670 40.225 1.00 28.23 415 GLU A O 1
ATOM 3324 N N . ARG A 1 416 ? -7.603 -12.766 39.698 1.00 26.00 416 ARG A N 1
ATOM 3325 C CA . ARG A 1 416 ? -7.972 -13.525 40.915 1.00 26.00 416 ARG A CA 1
ATOM 3326 C C . ARG A 1 416 ? -9.459 -13.896 40.914 1.00 26.00 416 ARG A C 1
ATOM 3328 O O . ARG A 1 416 ? -10.257 -13.361 41.675 1.00 26.00 416 ARG A O 1
ATOM 3335 N N . GLY A 1 417 ? -9.796 -14.880 40.086 1.00 26.44 417 GLY A N 1
ATOM 3336 C CA . GLY A 1 417 ? -10.845 -15.843 40.404 1.00 26.44 417 GLY A CA 1
ATOM 3337 C C . GLY A 1 417 ? -10.176 -17.097 40.967 1.00 26.44 417 GLY A C 1
ATOM 3338 O O . GLY A 1 417 ? -9.557 -17.839 40.219 1.00 26.44 417 GLY A O 1
ATOM 3339 N N . GLU A 1 418 ? -10.263 -17.265 42.287 1.00 28.83 418 GLU A N 1
ATOM 3340 C CA . GLU A 1 418 ? -10.113 -18.534 43.021 1.00 28.83 418 GLU A CA 1
ATOM 3341 C C . GLU A 1 418 ? -8.746 -19.256 42.994 1.00 28.83 418 GLU A C 1
ATOM 3343 O O . GLU A 1 418 ? -8.506 -20.199 42.248 1.00 28.83 418 GLU A O 1
ATOM 3348 N N . ASN A 1 419 ? -7.866 -18.857 43.922 1.00 26.50 419 ASN A N 1
ATOM 3349 C CA . ASN A 1 419 ? -7.200 -19.764 44.875 1.00 26.50 419 ASN A CA 1
ATOM 3350 C C . ASN A 1 419 ? -6.379 -18.933 45.877 1.00 26.50 419 ASN A C 1
ATOM 3352 O O . ASN A 1 419 ? -5.251 -18.512 45.619 1.00 26.50 419 ASN A O 1
ATOM 3356 N N . GLU A 1 420 ? -6.979 -18.654 47.032 1.00 28.05 420 GLU A N 1
ATOM 3357 C CA . GLU A 1 420 ? -6.511 -17.653 47.996 1.00 28.05 420 GLU A CA 1
ATOM 3358 C C . GLU A 1 420 ? -5.421 -18.140 48.975 1.00 28.05 420 GLU A C 1
ATOM 3360 O O . GLU A 1 420 ? -5.071 -17.420 49.907 1.00 28.05 420 GLU A O 1
ATOM 3365 N N . GLU A 1 421 ? -4.814 -19.315 48.775 1.00 27.55 421 GLU A N 1
ATOM 3366 C CA . GLU A 1 421 ? -3.962 -19.925 49.814 1.00 27.55 421 GLU A CA 1
ATOM 3367 C C . GLU A 1 421 ? -2.450 -20.018 49.532 1.00 27.55 421 GLU A C 1
ATOM 3369 O O . GLU A 1 421 ? -1.718 -20.540 50.373 1.00 27.55 421 GLU A O 1
ATOM 3374 N N . HIS A 1 422 ? -1.920 -19.477 48.422 1.00 28.11 422 HIS A N 1
ATOM 3375 C CA . HIS A 1 422 ? -0.490 -19.688 48.100 1.00 28.11 422 HIS A CA 1
ATOM 3376 C C . HIS A 1 422 ? 0.403 -18.475 47.794 1.00 28.11 422 HIS A C 1
ATOM 3378 O O . HIS A 1 422 ? 1.587 -18.658 47.520 1.00 28.11 422 HIS A O 1
ATOM 3384 N N . PHE A 1 423 ? -0.065 -17.234 47.959 1.00 24.59 423 PHE A N 1
ATOM 3385 C CA . PHE A 1 423 ? 0.797 -16.043 47.831 1.00 24.59 423 PHE A CA 1
ATOM 3386 C C . PHE A 1 423 ? 0.778 -15.142 49.072 1.00 24.59 423 PHE A C 1
ATOM 3388 O O . PHE A 1 423 ? 0.382 -13.979 49.044 1.00 24.59 423 PHE A O 1
ATOM 3395 N N . LYS A 1 424 ? 1.314 -15.671 50.175 1.00 32.41 424 LYS A N 1
ATOM 3396 C CA . LYS A 1 424 ? 1.968 -14.867 51.220 1.00 32.41 424 LYS A CA 1
ATOM 3397 C C . LYS A 1 424 ? 3.474 -15.135 51.197 1.00 32.41 424 LYS A C 1
ATOM 3399 O O . LYS A 1 424 ? 3.981 -15.767 52.114 1.00 32.41 424 LYS A O 1
ATOM 3404 N N . LYS A 1 425 ? 4.212 -14.660 50.186 1.00 31.61 425 LYS A N 1
ATOM 3405 C CA . LYS A 1 425 ? 5.686 -14.597 50.266 1.00 31.61 425 LYS A CA 1
ATOM 3406 C C . LYS A 1 425 ? 6.254 -13.303 49.667 1.00 31.61 425 LYS A C 1
ATOM 3408 O O . LYS A 1 425 ? 6.379 -13.146 48.465 1.00 31.61 425 LYS A O 1
ATOM 3413 N N . GLU A 1 426 ? 6.550 -12.396 50.601 1.00 31.98 426 GLU A N 1
ATOM 3414 C CA . GLU A 1 426 ? 7.692 -11.468 50.668 1.00 31.98 426 GLU A CA 1
ATOM 3415 C C . GLU A 1 426 ? 7.967 -10.487 49.511 1.00 31.98 426 GLU A C 1
ATOM 3417 O O . GLU A 1 426 ? 8.657 -10.793 48.545 1.00 31.98 426 GLU A O 1
ATOM 3422 N N . LYS A 1 427 ? 7.576 -9.218 49.708 1.00 33.41 427 LYS A N 1
ATOM 3423 C CA . LYS A 1 427 ? 8.171 -8.071 48.999 1.00 33.41 427 LYS A CA 1
ATOM 3424 C C . LYS A 1 427 ? 9.597 -7.832 49.520 1.00 33.41 427 LYS A C 1
ATOM 3426 O O . LYS A 1 427 ? 9.753 -7.451 50.678 1.00 33.41 427 LYS A O 1
ATOM 3431 N N . ARG A 1 428 ? 10.615 -8.013 48.674 1.00 35.09 428 ARG A N 1
ATOM 3432 C CA . ARG A 1 428 ? 12.019 -7.640 48.946 1.00 35.09 428 ARG A CA 1
ATOM 3433 C C . ARG A 1 428 ? 12.433 -6.500 48.005 1.00 35.09 428 ARG A C 1
ATOM 3435 O O . ARG A 1 428 ? 12.118 -6.552 46.821 1.00 35.09 428 ARG A O 1
ATOM 3442 N N . TYR A 1 429 ? 13.118 -5.482 48.528 1.00 38.00 429 TYR A N 1
ATOM 3443 C CA . TYR A 1 429 ? 13.648 -4.344 47.759 1.00 38.00 429 TYR A CA 1
ATOM 3444 C C . TYR A 1 429 ? 15.179 -4.321 47.877 1.00 38.00 429 TYR A C 1
ATOM 3446 O O . TYR A 1 429 ? 15.700 -4.523 48.973 1.00 38.00 429 TYR A O 1
ATOM 3454 N N . PHE A 1 430 ? 15.884 -4.084 46.766 1.00 35.50 430 PHE A N 1
ATOM 3455 C CA . PHE A 1 430 ? 17.351 -4.122 46.674 1.00 35.50 430 PHE A CA 1
ATOM 3456 C C . PHE A 1 430 ? 17.935 -2.741 46.351 1.00 35.50 430 PHE A C 1
ATOM 3458 O O . PHE A 1 430 ? 17.303 -1.961 45.636 1.00 35.50 430 PHE A O 1
ATOM 3465 N N . ASP A 1 431 ? 19.163 -2.470 46.807 1.00 38.56 431 ASP A N 1
ATOM 3466 C CA . ASP A 1 431 ? 20.001 -1.402 46.250 1.00 38.56 431 ASP A CA 1
ATOM 3467 C C . ASP A 1 431 ? 21.413 -1.886 45.857 1.00 38.56 431 ASP A C 1
ATOM 3469 O O . ASP A 1 431 ? 21.792 -3.039 46.086 1.00 38.56 431 ASP A O 1
ATOM 3473 N N . LYS A 1 432 ? 22.170 -0.984 45.216 1.00 35.41 432 LYS A N 1
ATOM 3474 C CA . LYS A 1 432 ? 23.448 -1.209 44.514 1.00 35.41 432 LYS A CA 1
ATOM 3475 C C . LYS A 1 432 ? 24.607 -1.770 45.356 1.00 35.41 432 LYS A C 1
ATOM 3477 O O . LYS A 1 432 ? 25.651 -2.070 44.781 1.00 35.41 432 LYS A O 1
ATOM 3482 N N . HIS A 1 433 ? 24.464 -1.907 46.677 1.00 42.81 433 HIS A N 1
ATOM 3483 C CA . HIS A 1 433 ? 25.500 -2.495 47.541 1.00 42.81 433 HIS A CA 1
ATOM 3484 C C . HIS A 1 433 ? 25.114 -3.856 48.145 1.00 42.81 433 HIS A C 1
ATOM 3486 O O . HIS A 1 433 ? 25.907 -4.431 48.887 1.00 42.81 433 HIS A O 1
ATOM 3492 N N . GLY A 1 434 ? 23.954 -4.416 47.778 1.00 40.75 434 GLY A N 1
ATOM 3493 C CA . GLY A 1 434 ? 23.650 -5.838 47.977 1.00 40.75 434 GLY A CA 1
ATOM 3494 C C . GLY A 1 434 ? 23.269 -6.277 49.396 1.00 40.75 434 GLY A C 1
ATOM 3495 O O . GLY A 1 434 ? 23.144 -7.480 49.617 1.00 40.75 434 GLY A O 1
ATOM 3496 N N . GLU A 1 435 ? 23.038 -5.367 50.349 1.00 45.66 435 GLU A N 1
ATOM 3497 C CA . GLU A 1 435 ? 22.497 -5.748 51.664 1.00 45.66 435 GLU A CA 1
ATOM 3498 C C . GLU A 1 435 ? 20.960 -5.751 51.691 1.00 45.66 435 GLU A C 1
ATOM 3500 O O . GLU A 1 435 ? 20.286 -4.872 51.154 1.00 45.66 435 GLU A O 1
ATOM 3505 N N . ILE A 1 436 ? 20.407 -6.793 52.316 1.00 50.81 436 ILE A N 1
ATOM 3506 C CA . ILE A 1 436 ? 18.992 -7.166 52.254 1.00 50.81 436 ILE A CA 1
ATOM 3507 C C . ILE A 1 436 ? 18.174 -6.366 53.282 1.00 50.81 436 ILE A C 1
ATOM 3509 O O . ILE A 1 436 ? 18.441 -6.386 54.489 1.00 50.81 436 ILE A O 1
ATOM 3513 N N . PHE A 1 437 ? 17.108 -5.709 52.819 1.00 52.66 437 PHE A N 1
ATOM 3514 C CA . PHE A 1 437 ? 16.004 -5.289 53.680 1.00 52.66 437 PHE A CA 1
ATOM 3515 C C . PHE A 1 437 ? 15.188 -6.518 54.096 1.00 52.66 437 PHE A C 1
ATOM 3517 O O . PHE A 1 437 ? 14.633 -7.205 53.234 1.00 52.66 437 PHE A O 1
ATOM 3524 N N . LEU A 1 438 ? 15.106 -6.803 55.397 1.00 55.91 438 LEU A N 1
ATOM 3525 C CA . LEU A 1 438 ? 14.253 -7.868 55.914 1.00 55.91 438 LEU A CA 1
ATOM 3526 C C . LEU A 1 438 ? 12.919 -7.246 56.329 1.00 55.91 438 LEU A C 1
ATOM 3528 O O . LEU A 1 438 ? 12.880 -6.217 57.000 1.00 55.91 438 LEU A O 1
ATOM 3532 N N . LYS A 1 439 ? 11.812 -7.879 55.930 1.00 59.00 439 LYS A N 1
ATOM 3533 C CA . LYS A 1 439 ? 10.446 -7.478 56.308 1.00 59.00 439 LYS A CA 1
ATOM 3534 C C . LYS A 1 439 ? 10.288 -7.342 57.831 1.00 59.00 439 LYS A C 1
ATOM 3536 O O . LYS A 1 439 ? 9.557 -6.480 58.302 1.00 59.00 439 LYS A O 1
ATOM 3541 N N . GLU A 1 440 ? 11.033 -8.145 58.578 1.00 68.00 440 GLU A N 1
ATOM 3542 C CA . GLU A 1 440 ? 11.093 -8.146 60.040 1.00 68.00 440 GLU A CA 1
ATOM 3543 C C . GLU A 1 440 ? 11.575 -6.802 60.620 1.00 68.00 440 GLU A C 1
ATOM 3545 O O . GLU A 1 440 ? 11.056 -6.358 61.642 1.00 68.00 440 GLU A O 1
ATOM 3550 N N . ASP A 1 441 ? 12.493 -6.096 59.946 1.00 68.44 441 ASP A N 1
ATOM 3551 C CA . ASP A 1 441 ? 12.990 -4.791 60.406 1.00 68.44 441 ASP A CA 1
ATOM 3552 C C . ASP A 1 441 ? 11.925 -3.692 60.264 1.00 68.44 441 ASP A C 1
ATOM 3554 O O . ASP A 1 441 ? 11.795 -2.818 61.121 1.00 68.44 441 ASP A O 1
ATOM 3558 N N . GLU A 1 442 ? 11.123 -3.748 59.195 1.00 74.94 442 GLU A N 1
ATOM 3559 C CA . GLU A 1 442 ? 9.964 -2.865 59.012 1.00 74.94 442 GLU A CA 1
ATOM 3560 C C . GLU A 1 442 ? 8.889 -3.132 60.052 1.00 74.94 442 GLU A C 1
ATOM 3562 O O . GLU A 1 442 ? 8.343 -2.194 60.630 1.00 74.94 442 GLU A O 1
ATOM 3567 N N . GLU A 1 443 ? 8.580 -4.408 60.279 1.00 73.75 443 GLU A N 1
ATOM 3568 C CA . GLU A 1 443 ? 7.564 -4.833 61.234 1.00 73.75 443 GLU A CA 1
ATOM 3569 C C . GLU A 1 443 ? 7.949 -4.434 62.663 1.00 73.75 443 GLU A C 1
ATOM 3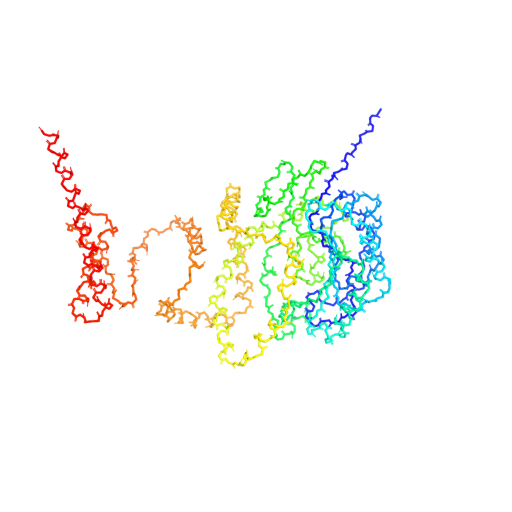571 O O . GLU A 1 443 ? 7.085 -3.984 63.417 1.00 73.75 443 GLU A O 1
ATOM 3576 N N . MET A 1 444 ? 9.240 -4.490 63.008 1.00 80.31 444 MET A N 1
ATOM 3577 C CA . MET A 1 444 ? 9.758 -3.993 64.283 1.00 80.31 444 MET A CA 1
ATOM 3578 C C . MET A 1 444 ? 9.574 -2.475 64.427 1.00 80.31 444 MET A C 1
ATOM 3580 O O . MET A 1 444 ? 9.042 -2.021 65.442 1.00 80.31 444 MET A O 1
ATOM 3584 N N . VAL A 1 445 ? 9.953 -1.683 63.416 1.00 81.44 445 VAL A N 1
ATOM 3585 C CA . VAL A 1 445 ? 9.782 -0.216 63.445 1.00 81.44 445 VAL A CA 1
ATOM 3586 C C . VAL A 1 445 ? 8.302 0.164 63.488 1.00 81.44 445 VAL A C 1
ATOM 3588 O O . VAL A 1 445 ? 7.916 1.039 64.260 1.00 81.44 445 VAL A O 1
ATOM 3591 N N . ARG A 1 446 ? 7.446 -0.523 62.726 1.00 78.50 446 ARG A N 1
ATOM 3592 C CA . ARG A 1 446 ? 5.992 -0.313 62.746 1.00 78.50 446 ARG A CA 1
ATOM 3593 C C . ARG A 1 446 ? 5.370 -0.708 64.087 1.00 78.50 446 ARG A C 1
ATOM 3595 O O . ARG A 1 446 ? 4.424 -0.062 64.520 1.00 78.50 446 ARG A O 1
ATOM 3602 N N . GLY A 1 447 ? 5.900 -1.731 64.757 1.00 80.00 447 GLY A N 1
ATOM 3603 C CA . GLY A 1 447 ? 5.489 -2.106 66.111 1.00 80.00 447 GLY A CA 1
ATOM 3604 C C . GLY A 1 447 ? 5.855 -1.051 67.161 1.00 80.00 447 GLY A C 1
ATOM 3605 O O . GLY A 1 447 ? 5.071 -0.794 68.070 1.00 80.00 447 GLY A O 1
ATOM 3606 N N . GLN A 1 448 ? 7.017 -0.409 67.019 1.00 82.44 448 GLN A N 1
ATOM 3607 C CA . GLN A 1 448 ? 7.470 0.666 67.913 1.00 82.44 448 GLN A CA 1
ATOM 3608 C C . GLN A 1 448 ? 6.800 2.016 67.614 1.00 82.44 448 GLN A C 1
ATOM 3610 O O . GLN A 1 448 ? 6.606 2.828 68.519 1.00 82.44 448 GLN A O 1
ATOM 3615 N N . HIS A 1 449 ? 6.431 2.249 66.354 1.00 80.94 449 HIS A N 1
ATOM 3616 C CA . HIS A 1 449 ? 5.846 3.496 65.865 1.00 80.94 449 HIS A CA 1
ATOM 3617 C C . HIS A 1 449 ? 4.587 3.235 65.018 1.00 80.94 449 HIS A C 1
ATOM 3619 O O . HIS A 1 449 ? 4.583 3.478 63.808 1.00 80.94 449 HIS A O 1
ATOM 3625 N N . PRO A 1 450 ? 3.493 2.745 65.629 1.00 78.31 450 PRO A N 1
ATOM 3626 C CA . PRO A 1 450 ? 2.277 2.361 64.906 1.00 78.31 450 PRO A CA 1
ATOM 3627 C C . PRO A 1 450 ? 1.584 3.532 64.193 1.00 78.31 450 PRO A C 1
ATOM 3629 O O . PRO A 1 450 ? 0.818 3.319 63.258 1.00 78.31 450 PRO A O 1
ATOM 3632 N N . GLN A 1 451 ? 1.860 4.768 64.611 1.00 76.19 451 GLN A N 1
ATOM 3633 C CA . GLN A 1 451 ? 1.332 5.995 64.016 1.00 76.19 451 GLN A CA 1
ATOM 3634 C C . GLN A 1 451 ? 2.097 6.461 62.767 1.00 76.19 451 GLN A C 1
ATOM 3636 O O . GLN A 1 451 ? 1.691 7.426 62.117 1.00 76.19 451 GLN A O 1
ATOM 3641 N N . TRP A 1 452 ? 3.219 5.822 62.425 1.00 82.50 452 TRP A N 1
ATOM 3642 C CA . TRP A 1 452 ? 3.989 6.172 61.236 1.00 82.50 452 TRP A CA 1
ATOM 3643 C C . TRP A 1 452 ? 3.416 5.505 59.988 1.00 82.50 452 TRP A C 1
ATOM 3645 O O . TRP A 1 452 ? 2.966 4.361 60.007 1.00 82.50 452 TRP A O 1
ATOM 3655 N N . SER A 1 453 ? 3.463 6.214 58.858 1.00 78.19 453 SER A N 1
ATOM 3656 C CA . SER A 1 453 ? 3.087 5.618 57.577 1.00 78.19 453 SER A CA 1
ATOM 3657 C C . SER A 1 453 ? 4.038 4.473 57.224 1.00 78.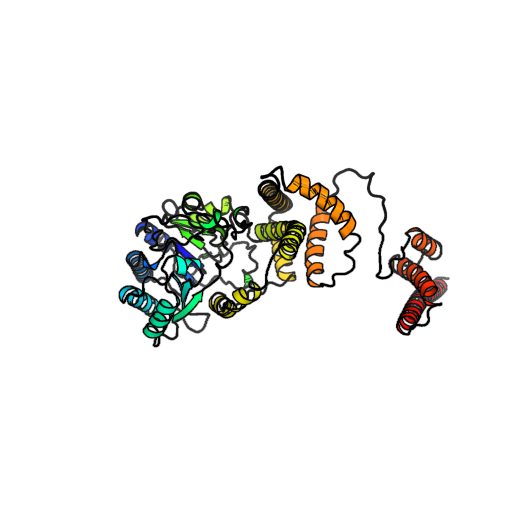19 453 SER A C 1
ATOM 3659 O O . SER A 1 453 ? 5.246 4.574 57.443 1.00 78.19 453 SER A O 1
ATOM 3661 N N . HIS A 1 454 ? 3.517 3.421 56.588 1.00 71.06 454 HIS A N 1
ATOM 3662 C CA . HIS A 1 454 ? 4.320 2.277 56.137 1.00 71.06 454 HIS A CA 1
ATOM 3663 C C . HIS A 1 454 ? 5.563 2.713 55.338 1.00 71.06 454 HIS A C 1
ATOM 3665 O O . HIS A 1 454 ? 6.663 2.210 55.549 1.00 71.06 454 HIS A O 1
ATOM 3671 N N . LYS A 1 455 ? 5.415 3.728 54.476 1.00 74.75 455 LYS A N 1
ATOM 3672 C CA . LYS A 1 455 ? 6.520 4.308 53.702 1.00 74.75 455 LYS A CA 1
ATOM 3673 C C . LYS A 1 455 ? 7.619 4.898 54.592 1.00 74.75 455 LYS A C 1
ATOM 3675 O O . LYS A 1 455 ? 8.795 4.754 54.268 1.00 74.75 455 LYS A O 1
ATOM 3680 N N . ASP A 1 456 ? 7.262 5.560 55.687 1.00 80.06 456 ASP A N 1
ATOM 3681 C CA . ASP A 1 456 ? 8.238 6.161 56.598 1.00 80.06 456 ASP A CA 1
ATOM 3682 C C . ASP A 1 456 ? 8.871 5.117 57.528 1.00 80.06 456 ASP A C 1
ATOM 3684 O O . ASP A 1 456 ? 10.073 5.205 57.759 1.00 80.06 456 ASP A O 1
ATOM 3688 N N . CYS A 1 457 ? 8.142 4.075 57.951 1.00 79.25 457 CYS A N 1
ATOM 3689 C CA . CYS A 1 457 ? 8.724 2.928 58.666 1.00 79.25 457 CYS A CA 1
ATOM 3690 C C . CYS A 1 457 ? 9.810 2.239 57.829 1.00 79.25 457 CYS A C 1
ATOM 3692 O O . CYS A 1 457 ? 10.921 2.012 58.307 1.00 79.25 457 CYS A O 1
ATOM 3694 N N . VAL A 1 458 ? 9.525 1.992 56.545 1.00 72.81 458 VAL A N 1
ATOM 3695 C CA . VAL A 1 458 ? 10.492 1.421 55.594 1.00 72.81 458 VAL A CA 1
ATOM 3696 C C . VAL A 1 458 ? 11.706 2.339 55.421 1.00 72.81 458 VAL A C 1
ATOM 3698 O O . VAL A 1 458 ? 12.845 1.8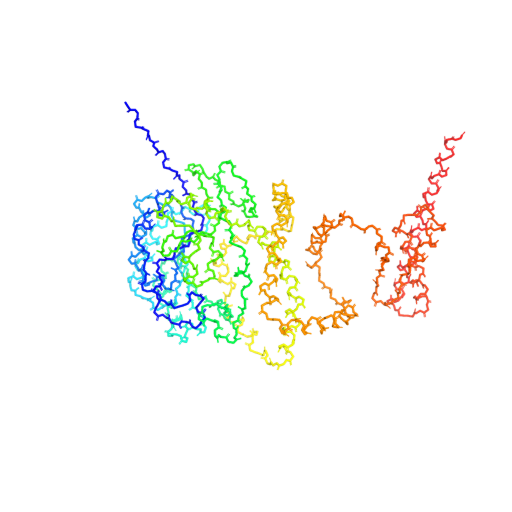72 55.445 1.00 72.81 458 VAL A O 1
ATOM 3701 N N . ARG A 1 459 ? 11.500 3.651 55.243 1.00 75.44 459 ARG A N 1
ATOM 3702 C CA . ARG A 1 459 ? 12.604 4.617 55.076 1.00 75.44 459 ARG A CA 1
ATOM 3703 C C . ARG A 1 459 ? 13.458 4.756 56.334 1.00 75.44 459 ARG A C 1
ATOM 3705 O O . ARG A 1 459 ? 14.672 4.933 56.209 1.00 75.44 459 ARG A O 1
ATOM 3712 N N . TYR A 1 460 ? 12.839 4.674 57.508 1.00 82.94 460 TYR A N 1
ATOM 3713 C CA . TYR A 1 460 ? 13.508 4.750 58.799 1.00 82.94 460 TYR A CA 1
ATOM 3714 C C . TYR A 1 460 ? 14.382 3.514 59.039 1.00 82.94 460 TYR A C 1
ATOM 3716 O O . TYR A 1 460 ? 15.594 3.656 59.188 1.00 82.94 460 TYR A O 1
ATOM 3724 N N . ALA A 1 461 ? 13.802 2.312 58.936 1.00 80.81 461 ALA A N 1
ATOM 3725 C CA . ALA A 1 461 ? 14.525 1.047 59.087 1.00 80.81 461 ALA A CA 1
ATOM 3726 C C . ALA A 1 461 ? 15.721 0.946 58.121 1.00 80.81 461 ALA A C 1
ATOM 3728 O O . ALA A 1 461 ? 16.827 0.574 58.510 1.00 80.81 461 ALA A O 1
ATOM 3729 N N . ASN A 1 462 ? 15.529 1.355 56.861 1.00 76.25 462 ASN A N 1
ATOM 3730 C CA . ASN A 1 462 ? 16.613 1.390 55.879 1.00 76.25 462 ASN A CA 1
ATOM 3731 C C . ASN A 1 462 ? 17.710 2.397 56.239 1.00 76.25 462 ASN A C 1
ATOM 3733 O O . ASN A 1 462 ? 18.894 2.088 56.129 1.00 76.25 462 ASN A O 1
ATOM 3737 N N . SER A 1 463 ? 17.345 3.607 56.669 1.00 81.50 463 SER A N 1
ATOM 3738 C CA . SER A 1 463 ? 18.341 4.646 56.945 1.00 81.50 463 SER A CA 1
ATOM 3739 C C . SER A 1 463 ? 19.175 4.342 58.194 1.00 81.50 463 SER A C 1
ATOM 3741 O O . SER A 1 463 ? 20.357 4.670 58.198 1.00 81.50 463 SER A O 1
ATOM 3743 N N . GLU A 1 464 ? 18.636 3.648 59.203 1.00 82.94 464 GLU A N 1
ATOM 3744 C CA . GLU A 1 464 ? 19.429 3.173 60.352 1.00 82.94 464 GLU A CA 1
ATOM 3745 C C . GLU A 1 464 ? 20.517 2.172 59.938 1.00 82.94 464 GLU A C 1
ATOM 3747 O O . GLU A 1 464 ? 21.667 2.284 60.378 1.00 82.94 464 GLU A O 1
ATOM 3752 N N . LYS A 1 465 ? 20.195 1.241 59.031 1.00 77.00 465 LYS A N 1
ATOM 3753 C CA . LYS A 1 465 ? 21.177 0.295 58.480 1.00 77.00 465 LYS A CA 1
ATOM 3754 C C . LYS A 1 465 ? 22.260 0.999 57.670 1.00 77.00 465 LYS A C 1
ATOM 3756 O O . LYS A 1 465 ? 23.443 0.750 57.894 1.00 77.00 465 LYS A O 1
ATOM 3761 N N . TRP A 1 466 ? 21.874 1.916 56.783 1.00 71.12 466 TRP A N 1
ATOM 3762 C CA . TRP A 1 466 ? 22.836 2.652 55.961 1.00 71.12 466 TRP A CA 1
ATOM 3763 C C . TRP A 1 466 ? 23.738 3.558 56.788 1.00 71.12 466 TRP A C 1
ATOM 3765 O O . TRP A 1 466 ? 24.941 3.606 56.546 1.00 71.12 466 TRP A O 1
ATOM 3775 N N . ILE A 1 467 ? 23.210 4.205 57.827 1.00 79.06 467 ILE A N 1
ATOM 3776 C CA . ILE A 1 467 ? 24.044 4.951 58.772 1.00 79.06 467 ILE A CA 1
ATOM 3777 C C . ILE A 1 467 ? 25.061 4.016 59.418 1.00 79.06 467 ILE A C 1
ATOM 3779 O O . ILE A 1 467 ? 26.245 4.345 59.419 1.00 79.06 467 ILE A O 1
ATOM 3783 N N . LYS A 1 468 ? 24.654 2.836 59.901 1.00 79.25 468 LYS A N 1
ATOM 3784 C CA . LYS A 1 468 ? 25.587 1.854 60.478 1.00 79.25 468 LYS A CA 1
ATOM 3785 C C . LYS A 1 468 ? 26.654 1.411 59.470 1.00 79.25 468 LYS A C 1
ATOM 3787 O O . LYS A 1 468 ? 27.824 1.320 59.835 1.00 79.25 468 LYS A O 1
ATOM 3792 N N . TYR A 1 469 ? 26.269 1.191 58.215 1.00 76.62 469 TYR A N 1
ATOM 3793 C CA . TYR A 1 469 ? 27.172 0.791 57.135 1.00 76.62 469 TYR A CA 1
ATOM 3794 C C . TYR A 1 469 ? 28.205 1.877 56.778 1.00 76.62 469 TYR A C 1
ATOM 3796 O O . TYR A 1 469 ? 29.389 1.569 56.612 1.00 76.62 469 TYR A O 1
ATOM 3804 N N . TYR A 1 470 ? 27.785 3.145 56.695 1.00 75.44 470 TYR A N 1
ATOM 3805 C CA . TYR A 1 470 ? 28.655 4.262 56.304 1.00 75.44 470 TYR A CA 1
ATOM 3806 C C . TYR A 1 470 ? 29.433 4.891 57.476 1.00 75.44 470 TYR A C 1
ATOM 3808 O O . TYR A 1 470 ? 30.479 5.492 57.245 1.00 75.44 470 TYR A O 1
ATOM 3816 N N . SER A 1 471 ? 28.998 4.721 58.733 1.00 75.44 471 SER A N 1
ATOM 3817 C CA . SER A 1 471 ? 29.613 5.360 59.920 1.00 75.44 471 SER A CA 1
ATOM 3818 C C . SER A 1 471 ? 31.077 4.969 60.182 1.00 75.44 471 SER A C 1
ATOM 3820 O O . SER A 1 471 ? 31.757 5.654 60.940 1.00 75.44 471 SER A O 1
ATOM 3822 N N . GLY A 1 472 ? 31.575 3.891 59.567 1.00 70.38 472 GLY A N 1
ATOM 3823 C CA . GLY A 1 472 ? 32.969 3.438 59.680 1.00 70.38 472 GLY A CA 1
ATOM 3824 C C . GLY A 1 472 ? 33.833 3.673 58.435 1.00 70.38 472 GLY A C 1
ATOM 3825 O O . GLY A 1 472 ? 34.966 3.195 58.394 1.00 70.38 472 GLY A O 1
ATOM 3826 N N . ARG A 1 473 ? 33.315 4.346 57.398 1.00 73.38 473 ARG A N 1
ATOM 3827 C CA . ARG A 1 473 ? 33.964 4.453 56.079 1.00 73.38 473 ARG A CA 1
ATOM 3828 C C . ARG A 1 473 ? 34.444 5.878 55.800 1.00 73.38 473 ARG A C 1
ATOM 3830 O O . ARG A 1 473 ? 33.817 6.852 56.203 1.00 73.38 473 ARG A O 1
ATOM 3837 N N . ALA A 1 474 ? 35.593 6.005 55.133 1.00 57.50 474 ALA A N 1
ATOM 3838 C CA . ALA A 1 474 ? 36.338 7.267 55.063 1.00 57.50 474 ALA A CA 1
ATOM 3839 C C . ALA A 1 474 ? 36.203 8.038 53.735 1.00 57.50 474 ALA A C 1
ATOM 3841 O O . ALA A 1 474 ? 36.657 9.186 53.673 1.00 57.50 474 ALA A O 1
ATOM 3842 N N . SER A 1 475 ? 35.610 7.445 52.688 1.00 73.44 475 SER A N 1
ATOM 3843 C CA . SER A 1 475 ? 35.521 8.095 51.373 1.00 73.44 475 SER A CA 1
ATOM 3844 C C . SER A 1 475 ? 34.569 9.299 51.395 1.00 73.44 475 SER A C 1
ATOM 3846 O O . SER A 1 475 ? 33.643 9.376 52.206 1.00 73.44 475 SER A O 1
ATOM 3848 N N . ASN A 1 476 ? 34.795 10.271 50.507 1.00 66.25 476 ASN A N 1
ATOM 3849 C CA . ASN A 1 476 ? 33.931 11.452 50.422 1.00 66.25 476 ASN A CA 1
ATOM 3850 C C . ASN A 1 476 ? 32.504 11.096 49.974 1.00 66.25 476 ASN A C 1
ATOM 3852 O O . ASN A 1 476 ? 31.554 11.707 50.455 1.00 66.25 476 ASN A O 1
ATOM 3856 N N . GLU A 1 477 ? 32.340 10.087 49.118 1.00 64.88 477 GLU A N 1
ATOM 3857 C CA . GLU A 1 477 ? 31.021 9.595 48.709 1.00 64.88 477 GLU A CA 1
ATOM 3858 C C . GLU A 1 477 ? 30.276 8.916 49.866 1.00 64.88 477 GLU A C 1
ATOM 3860 O O . GLU A 1 477 ? 29.092 9.193 50.069 1.00 64.88 477 GLU A O 1
ATOM 3865 N N . ASP A 1 478 ? 30.967 8.114 50.687 1.00 69.31 478 ASP A N 1
ATOM 3866 C CA . ASP A 1 478 ? 30.377 7.473 51.872 1.00 69.31 478 ASP A CA 1
ATOM 3867 C C . ASP A 1 478 ? 29.912 8.511 52.904 1.00 69.31 478 ASP A C 1
ATOM 3869 O O . ASP A 1 478 ? 28.832 8.380 53.479 1.00 69.31 478 ASP A O 1
ATOM 3873 N N . LYS A 1 479 ? 30.687 9.588 53.104 1.00 68.00 479 LYS A N 1
ATOM 3874 C CA . LYS A 1 479 ? 30.302 10.702 53.990 1.00 68.00 479 LYS A CA 1
ATOM 3875 C C . LYS A 1 479 ? 29.036 11.407 53.502 1.00 68.00 479 LYS A C 1
ATOM 3877 O O . LYS A 1 479 ? 28.185 11.756 54.318 1.00 68.00 479 LYS A O 1
ATOM 3882 N N . ILE A 1 480 ? 28.882 11.590 52.189 1.00 67.81 480 ILE A N 1
ATOM 3883 C CA . ILE A 1 480 ? 27.674 12.188 51.600 1.00 67.81 480 ILE A CA 1
ATOM 3884 C C . ILE A 1 480 ? 26.459 11.279 51.822 1.00 67.81 480 ILE A C 1
ATOM 3886 O O . ILE A 1 480 ? 25.397 11.769 52.211 1.00 67.81 480 ILE A O 1
ATOM 3890 N N . GLN A 1 481 ? 26.599 9.962 51.630 1.00 74.38 481 GLN A N 1
ATOM 3891 C CA . GLN A 1 481 ? 25.498 9.026 51.892 1.00 74.38 481 GLN A CA 1
ATOM 3892 C C . GLN A 1 481 ? 25.148 8.950 53.382 1.00 74.38 481 GLN A C 1
ATOM 3894 O O . GLN A 1 481 ? 23.966 8.958 53.729 1.00 74.38 481 GLN A O 1
ATOM 3899 N N . LEU A 1 482 ? 26.145 8.963 54.271 1.00 75.00 482 LEU A N 1
ATOM 3900 C CA . LEU A 1 482 ? 25.935 9.021 55.718 1.00 75.00 482 LEU A CA 1
ATOM 3901 C C . LEU A 1 482 ? 25.094 10.242 56.115 1.00 75.00 482 LEU A C 1
ATOM 3903 O O . LEU A 1 482 ? 24.073 10.087 56.785 1.00 75.00 482 LEU A O 1
ATOM 3907 N N . ILE A 1 483 ? 25.476 11.435 55.642 1.00 73.31 483 ILE A N 1
ATOM 3908 C CA . ILE A 1 483 ? 24.742 12.684 55.898 1.00 73.31 483 ILE A CA 1
ATOM 3909 C C . ILE A 1 483 ? 23.311 12.581 55.358 1.00 73.31 483 ILE A C 1
ATOM 3911 O O . ILE A 1 483 ? 22.355 12.904 56.062 1.00 73.31 483 ILE A O 1
ATOM 3915 N N . ARG A 1 484 ? 23.134 12.069 54.135 1.00 72.19 484 ARG A N 1
ATOM 3916 C CA . ARG A 1 484 ? 21.813 11.911 53.512 1.00 72.19 484 ARG A CA 1
ATOM 3917 C C . ARG A 1 484 ? 20.881 11.024 54.340 1.00 72.19 484 ARG A C 1
ATOM 3919 O O . ARG A 1 484 ? 19.719 11.378 54.531 1.00 72.19 484 ARG A O 1
ATOM 3926 N N . HIS A 1 485 ? 21.362 9.887 54.835 1.00 81.75 485 HIS A N 1
ATOM 3927 C CA . HIS A 1 485 ? 20.541 8.987 55.648 1.00 81.75 485 HIS A CA 1
ATOM 3928 C C . HIS A 1 485 ? 20.272 9.543 57.052 1.00 81.75 485 HIS A C 1
ATOM 3930 O O . HIS A 1 485 ? 19.161 9.376 57.557 1.00 81.75 485 HIS A O 1
ATOM 3936 N N . GLN A 1 486 ? 21.220 10.275 57.650 1.00 80.31 486 GLN A N 1
ATOM 3937 C CA . GLN A 1 486 ? 20.987 11.012 58.899 1.00 80.31 486 GLN A CA 1
ATOM 3938 C C . GLN A 1 486 ? 19.876 12.058 58.735 1.00 80.31 486 GLN A C 1
ATOM 3940 O O . GLN A 1 486 ? 18.962 12.106 59.558 1.00 80.31 486 GLN A O 1
ATOM 3945 N N . MET A 1 487 ? 19.881 12.813 57.631 1.00 74.06 487 MET A N 1
ATOM 3946 C CA . MET A 1 487 ? 18.822 13.780 57.318 1.00 74.06 487 MET A CA 1
ATOM 3947 C C . MET A 1 487 ? 17.450 13.116 57.155 1.00 74.06 487 MET A C 1
ATOM 3949 O O . MET A 1 487 ? 16.458 13.630 57.660 1.00 74.06 487 MET A O 1
ATOM 3953 N N . ILE A 1 488 ? 17.378 11.948 56.504 1.00 79.00 488 ILE A N 1
ATOM 3954 C CA . ILE A 1 488 ? 16.116 11.205 56.356 1.00 79.00 488 ILE A CA 1
ATOM 3955 C C . ILE A 1 488 ? 15.555 10.788 57.723 1.00 79.00 488 ILE A C 1
ATOM 3957 O O . ILE A 1 488 ? 14.351 10.928 57.950 1.00 79.00 488 ILE A O 1
ATOM 3961 N N . LEU A 1 489 ? 16.399 10.298 58.639 1.00 83.94 489 LEU A N 1
ATOM 3962 C CA . LEU A 1 489 ? 15.957 9.954 59.995 1.00 83.94 489 LEU A CA 1
ATOM 3963 C C . LEU A 1 489 ? 15.482 11.185 60.771 1.00 83.94 489 LEU A C 1
ATOM 3965 O O . LEU A 1 489 ? 14.461 11.116 61.458 1.00 83.94 489 LEU A O 1
ATOM 3969 N N . GLU A 1 490 ? 16.194 12.307 60.666 1.00 83.06 490 GLU A N 1
ATOM 3970 C CA . GLU A 1 490 ? 15.789 13.557 61.310 1.00 83.06 490 GLU A CA 1
ATOM 3971 C C . GLU A 1 490 ? 14.459 14.090 60.778 1.00 83.06 490 GLU A C 1
ATOM 3973 O O . GLU A 1 490 ? 13.613 14.494 61.577 1.00 83.06 490 GLU A O 1
ATOM 3978 N N . ASP A 1 491 ? 14.244 14.060 59.463 1.00 83.94 491 ASP A N 1
ATOM 3979 C CA . ASP A 1 491 ? 13.001 14.514 58.836 1.00 83.94 491 ASP A CA 1
ATOM 3980 C C . ASP A 1 491 ? 11.806 13.673 59.282 1.00 83.94 491 ASP A C 1
ATOM 3982 O O . ASP A 1 491 ? 10.759 14.221 59.632 1.00 83.94 491 ASP A O 1
ATOM 3986 N N . ILE A 1 492 ? 11.961 12.347 59.332 1.00 85.00 492 ILE A N 1
ATOM 3987 C CA . ILE A 1 492 ? 10.906 11.448 59.815 1.00 85.00 492 ILE A CA 1
ATOM 3988 C C . ILE A 1 492 ? 10.618 11.731 61.296 1.00 85.00 492 ILE A C 1
ATOM 3990 O O . ILE A 1 492 ? 9.461 11.929 61.671 1.00 85.00 492 ILE A O 1
ATOM 3994 N N . ARG A 1 493 ? 11.655 11.849 62.137 1.00 84.12 493 ARG A N 1
ATOM 3995 C CA . ARG A 1 493 ? 11.489 12.175 63.565 1.00 84.12 493 ARG A CA 1
ATOM 3996 C C . ARG A 1 493 ? 10.803 13.530 63.764 1.00 84.12 493 ARG A C 1
ATOM 3998 O O . ARG A 1 493 ? 9.909 13.631 64.599 1.00 84.12 493 ARG A O 1
ATOM 4005 N N . LYS A 1 494 ? 11.169 14.561 62.996 1.00 81.75 494 LYS A N 1
ATOM 4006 C CA . LYS A 1 494 ? 10.530 15.890 63.044 1.00 81.75 494 LYS A CA 1
ATOM 4007 C C . LYS A 1 494 ? 9.074 15.833 62.597 1.00 81.75 494 LYS A C 1
ATOM 4009 O O . LYS A 1 494 ? 8.223 16.388 63.286 1.00 81.75 494 LYS A O 1
ATOM 4014 N N . LYS A 1 495 ? 8.784 15.137 61.494 1.00 82.94 495 LYS A N 1
ATOM 4015 C CA . LYS A 1 495 ? 7.433 14.984 60.937 1.00 82.94 495 LYS A CA 1
ATOM 4016 C C . LYS A 1 495 ? 6.454 14.445 61.979 1.00 82.94 495 LYS A C 1
ATOM 4018 O O . LYS A 1 495 ? 5.402 15.041 62.194 1.00 82.94 495 LYS A O 1
ATOM 4023 N N . TYR A 1 496 ? 6.812 13.360 62.659 1.00 81.06 496 TYR A N 1
ATOM 4024 C CA . TYR A 1 496 ? 5.907 12.736 63.625 1.00 81.06 496 TYR A CA 1
ATOM 4025 C C . TYR A 1 496 ? 5.943 13.398 65.005 1.00 81.06 496 TYR A C 1
ATOM 4027 O O . TYR A 1 496 ? 4.903 13.482 65.643 1.00 81.06 496 TYR A O 1
ATOM 4035 N N . LYS A 1 497 ? 7.060 14.013 65.418 1.00 76.69 497 LYS A N 1
ATOM 4036 C CA . LYS A 1 497 ? 7.098 14.845 66.635 1.00 76.69 497 LYS A CA 1
ATOM 4037 C C . LYS A 1 497 ? 6.241 16.114 66.504 1.00 76.69 497 LYS A C 1
ATOM 4039 O O . LYS A 1 497 ? 5.588 16.521 67.463 1.00 76.69 497 LYS A O 1
ATOM 4044 N N . ALA A 1 498 ? 6.206 16.728 65.318 1.00 60.88 498 ALA A N 1
ATOM 4045 C CA . ALA A 1 498 ? 5.301 17.838 65.017 1.00 60.88 498 ALA A CA 1
ATOM 4046 C C . ALA A 1 498 ? 3.834 17.380 65.027 1.00 60.88 498 ALA A C 1
ATOM 4048 O O . ALA A 1 498 ? 2.990 18.066 65.595 1.00 60.88 498 ALA A O 1
ATOM 4049 N N . SER A 1 499 ? 3.548 16.191 64.483 1.00 59.91 499 SER A N 1
ATOM 4050 C CA . SER A 1 499 ? 2.210 15.590 64.527 1.00 59.91 499 SER A CA 1
ATOM 4051 C C . SER A 1 499 ? 1.750 15.281 65.955 1.00 59.91 499 SER A C 1
ATOM 4053 O O . SER A 1 499 ? 0.599 15.543 66.282 1.00 59.91 499 SER A O 1
ATOM 4055 N N . ASP A 1 500 ? 2.640 14.797 66.825 1.00 60.34 500 ASP A N 1
ATOM 4056 C CA . ASP A 1 500 ? 2.335 14.540 68.239 1.00 60.34 500 ASP A CA 1
ATOM 4057 C C . ASP A 1 500 ? 2.077 15.844 69.008 1.00 60.34 500 ASP A C 1
ATOM 4059 O O . ASP A 1 500 ? 1.194 15.899 69.859 1.00 60.34 500 ASP A O 1
ATOM 4063 N N . THR A 1 501 ? 2.796 16.920 68.669 1.00 57.84 501 THR A N 1
ATOM 4064 C CA . THR A 1 501 ? 2.581 18.253 69.259 1.00 57.84 501 THR A CA 1
ATOM 4065 C C . THR A 1 501 ? 1.238 18.842 68.813 1.00 57.84 501 THR A C 1
ATOM 4067 O O . THR A 1 501 ? 0.504 19.374 69.640 1.00 57.84 501 THR A O 1
ATOM 4070 N N . ILE A 1 502 ? 0.874 18.692 67.533 1.00 52.16 502 ILE A N 1
ATOM 4071 C CA . ILE A 1 502 ? -0.431 19.105 66.989 1.00 52.16 502 ILE A CA 1
ATOM 4072 C C . ILE A 1 502 ? -1.565 18.292 67.628 1.00 52.16 502 ILE A C 1
ATOM 4074 O O . ILE A 1 502 ? -2.542 18.873 68.093 1.00 52.16 502 ILE A O 1
ATOM 4078 N N . ASN A 1 503 ? -1.413 16.971 67.740 1.00 54.34 503 ASN A N 1
ATOM 4079 C CA . ASN A 1 503 ? -2.400 16.099 68.381 1.00 54.34 503 ASN A CA 1
ATOM 4080 C C . ASN A 1 503 ? -2.540 16.385 69.888 1.00 54.34 503 ASN A C 1
ATOM 4082 O O . ASN A 1 503 ? -3.646 16.341 70.420 1.00 54.34 503 ASN A O 1
ATOM 4086 N N . ALA A 1 504 ? -1.450 16.729 70.585 1.00 54.44 504 ALA A N 1
ATOM 4087 C CA . ALA A 1 504 ? -1.496 17.156 71.983 1.00 54.44 504 ALA A CA 1
ATOM 4088 C C . ALA A 1 504 ? -2.173 18.528 72.157 1.00 54.44 504 ALA A C 1
ATOM 4090 O O . ALA A 1 504 ? -2.937 18.703 73.101 1.00 54.44 504 ALA A O 1
ATOM 4091 N N . MET A 1 505 ? -1.943 19.484 71.247 1.00 49.41 505 MET A N 1
ATOM 4092 C CA . MET A 1 505 ? -2.628 20.786 71.256 1.00 49.41 505 MET A CA 1
ATOM 4093 C C . MET A 1 505 ? -4.132 20.652 70.974 1.00 49.41 505 MET A C 1
ATOM 4095 O O . MET A 1 505 ? -4.924 21.327 71.627 1.00 49.41 505 MET A O 1
ATOM 4099 N N . LEU A 1 506 ? -4.529 19.755 70.065 1.00 46.22 506 LEU A N 1
ATOM 4100 C CA . LEU A 1 506 ? -5.937 19.465 69.763 1.00 46.22 506 LEU A CA 1
ATOM 4101 C C . LEU A 1 506 ? -6.639 18.747 70.931 1.00 46.22 506 LEU A C 1
ATOM 4103 O O . LEU A 1 506 ? -7.739 19.134 71.309 1.00 46.22 506 LEU A O 1
ATOM 4107 N N . ASN A 1 507 ? -5.971 17.798 71.595 1.00 48.25 507 ASN A N 1
ATOM 4108 C CA . ASN A 1 507 ? -6.514 17.115 72.781 1.00 48.25 507 ASN A CA 1
ATOM 4109 C C . ASN A 1 507 ? -6.624 18.007 74.037 1.00 48.25 507 ASN A C 1
ATOM 4111 O O . ASN A 1 507 ? -7.324 17.637 74.978 1.00 48.25 507 ASN A O 1
ATOM 4115 N N . ILE A 1 508 ? -5.935 19.154 74.090 1.00 48.38 508 ILE A N 1
ATOM 4116 C CA . ILE A 1 508 ? -6.083 20.153 75.169 1.00 48.38 508 ILE A CA 1
ATOM 4117 C C . ILE A 1 508 ? -7.268 21.098 74.899 1.00 48.38 508 ILE A C 1
ATOM 4119 O O . ILE A 1 508 ? -7.767 21.708 75.835 1.00 48.38 508 ILE A O 1
ATOM 4123 N N . GLN A 1 509 ? -7.750 21.209 73.656 1.00 46.34 509 GLN A N 1
ATOM 4124 C CA . GLN A 1 509 ? -8.948 21.997 73.330 1.00 46.34 509 GLN A CA 1
ATOM 4125 C C . GLN A 1 509 ? -10.264 21.219 73.503 1.00 46.34 509 GLN A C 1
ATOM 4127 O O . GLN A 1 509 ? -11.322 21.840 73.555 1.00 46.34 509 GLN A O 1
ATOM 4132 N N . GLU A 1 510 ? -10.209 19.888 73.619 1.00 46.84 510 GLU A N 1
ATOM 4133 C CA . GLU A 1 510 ? -11.376 19.019 73.864 1.00 46.84 510 GLU A CA 1
ATOM 4134 C C . GLU A 1 510 ? -11.550 18.581 75.338 1.00 46.84 510 GLU A C 1
ATOM 4136 O O . GLU A 1 510 ? -12.417 17.759 75.643 1.00 46.84 510 GLU A O 1
ATOM 4141 N N . LYS A 1 511 ? -10.773 19.139 76.274 1.00 38.00 511 LYS A N 1
ATOM 4142 C CA . LYS A 1 511 ? -11.009 19.041 77.727 1.00 38.00 511 LYS A CA 1
ATOM 4143 C C . LYS A 1 511 ? -11.193 20.424 78.322 1.00 38.00 511 LYS A C 1
ATOM 4145 O O . LYS A 1 511 ? -12.018 20.530 79.256 1.00 38.00 511 LYS A O 1
#

pLDDT: mean 71.32, std 23.59, range [24.59, 98.81]

InterPro domains:
  IPR007197 Radical SAM [PF04055] (18-138)
  IPR007197 Radical SAM [SFLDS00029] (18-146)
  IPR013785 Aldolase-type TIM barrel [G3DSA:3.20.20.70] (7-247)
  IPR050377 Radical SAM PqqA peptide cyclase/Mycofactocin maturase MftC-like [PTHR11228] (15-116)
  IPR058240 Radical SAM superfamily [SSF102114] (13-121)